Protein AF-0000000069738738 (afdb_homodimer)

Foldseek 3Di:
DDDPPPDDPDDDDPDDDDPDDDPDPPPVDDPVPPPPVVVVVVVVPPPPPPDCPPPDDPPDDDDDDPPPPDDDPPPDDCPPPPPVALDDDPVLVVLLVQLLVLLCVLLCVCAVDPDDFQDQDDPDDLPDPVNLLSLLRRVLVLLVSQLSSLLSSQVSRPPLVVDDPQQNLLLSLQQSQLLQLLVQLVQQDPVVLWTAGRHHRIDHLVSCVSNPFDPLLSVLSSVLSVLVVVLPDDSSLSSLLSLLSSLQLPTPRRDCSVSSVVSNVVSLVSNQSVCCNVPVPCNCSSVVSVVSSVSSNVSSVVVLVRVVVCVVVVNDRPPVNCSSNVPDD/DDDDPPDDPDPDDPDPDDPDDDPDPPPPDDPPPPPPVVVVVVVVPPPPPPPPPVPVDDDDDDDDDDDDDDDDPPPPDCPPPVPVQLDDDPVLVVLLVQLLVLLCVLLCVCAVDPDDFQDQDDPDDLPDPVNLLSLLRRVLVLLVSQLSSLLSSQVSRPPLVVDDPQQNLQLSLQQSQLLQLLVQLVQQDPVVLWTAGRHHRIDHLVSCVSNPFDPLLSVLSSVLSVLVVVLPDDSSLSSLLSLLSSLQLPTPRRDCSVSSVVSNVVSLVSNQSVCCNVPVPCNCSSVVSVVSSVSSNVSSVVVLVRVVVCVVVVNDRPPVNCSSNVPDD

Radius of gyration: 33.82 Å; Cα contacts (8 Å, |Δi|>4): 553; chains: 2; bounding box: 97×170×83 Å

pLDDT: mean 72.81, std 30.61, range [14.85, 98.62]

Organism: Rousettus aegyptiacus (NCBI:txid9407)

Secondary structure (DSSP, 8-state):
-----------------------GGG-------SHHHHHHHHTT------------------------------------------PPPHHHHHHHHHHHHHHHHHHHHHHHS----PPPPPS--TT-HHHHHHHHHHHHHHHHHHHHHHHHHHHHSTTGGGS-HHHHHHHHHHHHHHHHHHHHHHT-BTTTTBEEETTTEEE-HHHHHHTT--HHHHHHHHHHHHHHHHHT--HHHHHHHHHHHH--TTSTT-S-HHHHHHHHHHHHHHHHHHHHHH-TT-TTHHHHHHHHHHHHHHHHHHHHHHHHHHHHTTPPPPHHHHHHTT---/-----------------------GGG--------HHHHHHHHTT------------------------------------------PPPHHHHHHHHHHHHHHHHHHHHHHHS----PPPPPS--TT-HHHHHHHHHHHHHHHHHHHHHHHHHHHHSTTGGGS-HHHHHHHHHHHHHHHHHHHHHHT-BTTTTBEEETTTEEE-HHHHHHTT--HHHHHHHHHHHHHHHHHT--HHHHHHHHHHHH--TTSTT-S-HHHHHHHHHHHHHHHHHHHHHH-TT-TTHHHHHHHHHHHHHHHHHHHHHHHHHHHHTTPPPPHHHHHHTT---

Structure (mmCIF, N/CA/C/O backbone):
data_AF-0000000069738738-model_v1
#
loop_
_entity.id
_entity.type
_entity.pdbx_description
1 polymer 'Nuclear receptor subfamily 1 group H member 2'
#
loop_
_atom_site.group_PDB
_atom_site.id
_atom_site.type_symbol
_atom_site.label_atom_id
_atom_site.label_alt_id
_atom_site.label_comp_id
_atom_site.label_asym_id
_atom_site.label_entity_id
_atom_site.label_seq_id
_atom_site.pdbx_PDB_ins_code
_atom_site.Cartn_x
_atom_site.Cartn_y
_atom_site.Cartn_z
_atom_site.occupancy
_atom_site.B_iso_or_equiv
_atom_site.auth_seq_id
_atom_site.auth_comp_id
_atom_site.auth_asym_id
_atom_site.auth_atom_id
_atom_site.pdbx_PDB_model_num
ATOM 1 N N . MET A 1 1 ? 28.984 85 -7.648 1 23.02 1 MET A N 1
ATOM 2 C CA . MET A 1 1 ? 27.625 84.562 -7.914 1 23.02 1 MET A CA 1
ATOM 3 C C . MET A 1 1 ? 27.578 83.5 -9.039 1 23.02 1 MET A C 1
ATOM 5 O O . MET A 1 1 ? 26.5 83.125 -9.461 1 23.02 1 MET A O 1
ATOM 9 N N . SER A 1 2 ? 28.734 83.438 -9.781 1 23.23 2 SER A N 1
ATOM 10 C CA . SER A 1 2 ? 28.844 82.875 -11.109 1 23.23 2 SER A CA 1
ATOM 11 C C . SER A 1 2 ? 28.484 81.375 -11.086 1 23.23 2 SER A C 1
ATOM 13 O O . SER A 1 2 ? 28.641 80.688 -10.055 1 23.23 2 SER A O 1
ATOM 15 N N . GLN A 1 3 ? 27.797 80.938 -12.164 1 21.84 3 GLN A N 1
ATOM 16 C CA . GLN A 1 3 ? 26.875 80 -12.797 1 21.84 3 GLN A CA 1
ATOM 17 C C . GLN A 1 3 ? 27.578 78.688 -13.148 1 21.84 3 GLN A C 1
ATOM 19 O O . GLN A 1 3 ? 28.406 78.625 -14.07 1 21.84 3 GLN A O 1
ATOM 24 N N . ALA A 1 4 ? 28.125 77.875 -12.148 1 25.72 4 ALA A N 1
ATOM 25 C CA . ALA A 1 4 ? 29.016 76.75 -12.32 1 25.72 4 ALA A CA 1
ATOM 26 C C . ALA A 1 4 ? 28.344 75.688 -13.164 1 25.72 4 ALA A C 1
ATOM 28 O O . ALA A 1 4 ? 27.234 75.25 -12.859 1 25.72 4 ALA A O 1
ATOM 29 N N . PRO A 1 5 ? 28.625 75.688 -14.508 1 24.36 5 PRO A N 1
ATOM 30 C CA . PRO A 1 5 ? 27.906 75 -15.586 1 24.36 5 PRO A CA 1
ATOM 31 C C . PRO A 1 5 ? 27.922 73.438 -15.438 1 24.36 5 PRO A C 1
ATOM 33 O O . PRO A 1 5 ? 28.953 72.875 -15.055 1 24.36 5 PRO A O 1
ATOM 36 N N . MET A 1 6 ? 26.859 72.812 -14.883 1 23.17 6 MET A N 1
ATOM 37 C CA . MET A 1 6 ? 26.531 71.438 -14.445 1 23.17 6 MET A CA 1
ATOM 38 C C . MET A 1 6 ? 26.609 70.438 -15.617 1 23.17 6 MET A C 1
ATOM 40 O O . MET A 1 6 ? 25.719 70.438 -16.469 1 23.17 6 MET A O 1
ATOM 44 N N . GLY A 1 7 ? 27.812 70.438 -16.281 1 21.09 7 GLY A N 1
ATOM 45 C CA . GLY A 1 7 ? 27.922 69.75 -17.562 1 21.09 7 GLY A CA 1
ATOM 46 C C . GLY A 1 7 ? 27.391 68.312 -17.547 1 21.09 7 GLY A C 1
ATOM 47 O O . GLY A 1 7 ? 27.422 67.625 -16.5 1 21.09 7 GLY A O 1
ATOM 48 N N . LEU A 1 8 ? 26.406 67.938 -18.453 1 21.89 8 LEU A N 1
ATOM 49 C CA . LEU A 1 8 ? 25.469 66.875 -18.875 1 21.89 8 LEU A CA 1
ATOM 50 C C . LEU A 1 8 ? 26.188 65.625 -19.312 1 21.89 8 LEU A C 1
ATOM 52 O O . LEU A 1 8 ? 26.984 65.625 -20.266 1 21.89 8 LEU A O 1
ATOM 56 N N . ALA A 1 9 ? 26.781 64.812 -18.328 1 21.86 9 ALA A N 1
ATOM 57 C CA . ALA A 1 9 ? 27.609 63.656 -18.531 1 21.86 9 ALA A CA 1
ATOM 58 C C . ALA A 1 9 ? 26.953 62.688 -19.516 1 21.86 9 ALA A C 1
ATOM 60 O O . ALA A 1 9 ? 25.75 62.406 -19.422 1 21.86 9 ALA A O 1
ATOM 61 N N . GLN A 1 10 ? 27.469 62.531 -20.75 1 21.05 10 GLN A N 1
ATOM 62 C CA . GLN A 1 10 ? 27.141 61.844 -22 1 21.05 10 GLN A CA 1
ATOM 63 C C . GLN A 1 10 ? 26.938 60.344 -21.781 1 21.05 10 GLN A C 1
ATOM 65 O O . GLN A 1 10 ? 27.656 59.719 -21.016 1 21.05 10 GLN A O 1
ATOM 70 N N . PRO A 1 11 ? 25.703 59.75 -22.094 1 22.72 11 PRO A N 1
ATOM 71 C CA . PRO A 1 11 ? 25.141 58.406 -21.922 1 22.72 11 PRO A CA 1
ATOM 72 C C . PRO A 1 11 ? 25.906 57.344 -22.688 1 22.72 11 PRO A C 1
ATOM 74 O O . PRO A 1 11 ? 26.203 57.5 -23.875 1 22.72 11 PRO A O 1
ATOM 77 N N . ALA A 1 12 ? 26.969 56.781 -22.062 1 21.41 12 ALA A N 1
ATOM 78 C CA . ALA A 1 12 ? 27.906 55.844 -22.688 1 21.41 12 ALA A CA 1
ATOM 79 C C . ALA A 1 12 ? 27.156 54.719 -23.438 1 21.41 12 ALA A C 1
ATOM 81 O O . ALA A 1 12 ? 26.078 54.312 -23.031 1 21.41 12 ALA A O 1
ATOM 82 N N . ALA A 1 13 ? 27.484 54.469 -24.734 1 20.92 13 ALA A N 1
ATOM 83 C CA . ALA A 1 13 ? 27.141 53.719 -25.938 1 20.92 13 ALA A CA 1
ATOM 84 C C . ALA A 1 13 ? 27.25 52.219 -25.688 1 20.92 13 ALA A C 1
ATOM 86 O O . ALA A 1 13 ? 28.344 51.688 -25.469 1 20.92 13 ALA A O 1
ATOM 87 N N . TRP A 1 14 ? 26.281 51.469 -24.922 1 21.36 14 TRP A N 1
ATOM 88 C CA . TRP A 1 14 ? 26.266 50.062 -24.547 1 21.36 14 TRP A CA 1
ATOM 89 C C . TRP A 1 14 ? 26.281 49.156 -25.766 1 21.36 14 TRP A C 1
ATOM 91 O O . TRP A 1 14 ? 25.359 49.219 -26.594 1 21.36 14 TRP A O 1
ATOM 101 N N . SER A 1 15 ? 27.469 48.969 -26.422 1 20.09 15 SER A N 1
ATOM 102 C CA . SER A 1 15 ? 27.641 48.219 -27.656 1 20.09 15 SER A CA 1
ATOM 103 C C . SER A 1 15 ? 27.125 46.812 -27.531 1 20.09 15 SER A C 1
ATOM 105 O O . SER A 1 15 ? 27.234 46.188 -26.469 1 20.09 15 SER A O 1
ATOM 107 N N . PRO A 1 16 ? 26.344 46.188 -28.562 1 22.56 16 PRO A N 1
ATOM 108 C CA . PRO A 1 16 ? 25.438 45.062 -28.828 1 22.56 16 PRO A CA 1
ATOM 109 C C . PRO A 1 16 ? 26.156 43.719 -28.875 1 22.56 16 PRO A C 1
ATOM 111 O O . PRO A 1 16 ? 25.516 42.688 -29.109 1 22.56 16 PRO A O 1
ATOM 114 N N . GLN A 1 17 ? 27.531 43.656 -28.734 1 19.23 17 GLN A N 1
ATOM 115 C CA . GLN A 1 17 ? 28.125 42.625 -29.594 1 19.23 17 GLN A CA 1
ATOM 116 C C . GLN A 1 17 ? 27.641 41.25 -29.203 1 19.23 17 GLN A C 1
ATOM 118 O O . GLN A 1 17 ? 27.344 40.406 -30.078 1 19.23 17 GLN A O 1
ATOM 123 N N . THR A 1 18 ? 28.047 40.656 -28.078 1 20.86 18 THR A N 1
ATOM 124 C CA . THR A 1 18 ? 28.688 39.344 -28.047 1 20.86 18 THR A CA 1
ATOM 125 C C . THR A 1 18 ? 27.641 38.219 -28.078 1 20.86 18 THR A C 1
ATOM 127 O O . THR A 1 18 ? 26.984 37.969 -27.062 1 20.86 18 THR A O 1
ATOM 130 N N . GLN A 1 19 ? 26.766 38.031 -29.047 1 19.89 19 GLN A N 1
ATOM 131 C CA . GLN A 1 19 ? 25.625 37.156 -29.219 1 19.89 19 GLN A CA 1
ATOM 132 C C . GLN A 1 19 ? 26.078 35.688 -29.156 1 19.89 19 GLN A C 1
ATOM 134 O O . GLN A 1 19 ? 25.25 34.781 -29.188 1 19.89 19 GLN A O 1
ATOM 139 N N . GLN A 1 20 ? 27.328 35.312 -29.5 1 19.94 20 GLN A N 1
ATOM 140 C CA . GLN A 1 20 ? 27.453 34.094 -30.297 1 19.94 20 GLN A CA 1
ATOM 141 C C . GLN A 1 20 ? 27.156 32.844 -29.453 1 19.94 20 GLN A C 1
ATOM 143 O O . GLN A 1 20 ? 26.812 31.797 -30 1 19.94 20 GLN A O 1
ATOM 148 N N . ARG A 1 21 ? 27.578 32.75 -28.219 1 18.94 21 ARG A N 1
ATOM 149 C CA . ARG A 1 21 ? 28.203 31.453 -27.891 1 18.94 21 ARG A CA 1
ATOM 150 C C . ARG A 1 21 ? 27.172 30.344 -27.797 1 18.94 21 ARG A C 1
ATOM 152 O O . ARG A 1 21 ? 27.406 29.219 -28.234 1 18.94 21 ARG A O 1
ATOM 159 N N . SER A 1 22 ? 26.188 30.391 -26.797 1 21.52 22 SER A N 1
ATOM 160 C CA . SER A 1 22 ? 26.016 29.188 -25.984 1 21.52 22 SER A CA 1
ATOM 161 C C . SER A 1 22 ? 25.109 28.172 -26.672 1 21.52 22 SER A C 1
ATOM 163 O O . SER A 1 22 ? 23.891 28.281 -26.594 1 21.52 22 SER A O 1
ATOM 165 N N . GLN A 1 23 ? 25.234 27.797 -27.922 1 20.28 23 GLN A N 1
ATOM 166 C CA . GLN A 1 23 ? 24.375 26.922 -28.703 1 20.28 23 GLN A CA 1
ATOM 167 C C . GLN A 1 23 ? 24.203 25.562 -28.016 1 20.28 23 GLN A C 1
ATOM 169 O O . GLN A 1 23 ? 23.234 24.859 -28.266 1 20.28 23 GLN A O 1
ATOM 174 N N . SER A 1 24 ? 25.266 24.906 -27.547 1 21.42 24 SER A N 1
ATOM 175 C CA . SER A 1 24 ? 25.406 23.453 -27.719 1 21.42 24 SER A CA 1
ATOM 176 C C . SER A 1 24 ? 24.484 22.703 -26.766 1 21.42 24 SER A C 1
ATOM 178 O O . SER A 1 24 ? 24.547 21.469 -26.688 1 21.42 24 SER A O 1
ATOM 180 N N . ALA A 1 25 ? 23.953 23.25 -25.75 1 22.56 25 ALA A N 1
ATOM 181 C CA . ALA A 1 25 ? 23.453 22.406 -24.672 1 22.56 25 ALA A CA 1
ATOM 182 C C . ALA A 1 25 ? 22.219 21.609 -25.109 1 22.56 25 ALA A C 1
ATOM 184 O O . ALA A 1 25 ? 21.547 21 -24.297 1 22.56 25 ALA A O 1
ATOM 185 N N . SER A 1 26 ? 21.797 21.734 -26.406 1 20.73 26 SER A N 1
ATOM 186 C CA . SER A 1 26 ? 20.453 21.312 -26.781 1 20.73 26 SER A CA 1
ATOM 187 C C . SER A 1 26 ? 20.266 19.812 -26.562 1 20.73 26 SER A C 1
ATOM 189 O O . SER A 1 26 ? 19.172 19.359 -26.219 1 20.73 26 SER A O 1
ATOM 191 N N . GLU A 1 27 ? 21.141 18.906 -27.141 1 21.95 27 GLU A N 1
ATOM 192 C CA . GLU A 1 27 ? 20.719 17.641 -27.75 1 21.95 27 GLU A CA 1
ATOM 193 C C . GLU A 1 27 ? 20.453 16.578 -26.688 1 21.95 27 GLU A C 1
ATOM 195 O O . GLU A 1 27 ? 20.25 15.406 -27.016 1 21.95 27 GLU A O 1
ATOM 200 N N . ARG A 1 28 ? 21.047 16.656 -25.578 1 22.12 28 ARG A N 1
ATOM 201 C CA . ARG A 1 28 ? 21.016 15.375 -24.859 1 22.12 28 ARG A CA 1
ATOM 202 C C . ARG A 1 28 ? 19.578 14.953 -24.562 1 22.12 28 ARG A C 1
ATOM 204 O O . ARG A 1 28 ? 19.062 15.195 -23.484 1 22.12 28 ARG A O 1
ATOM 211 N N . ARG A 1 29 ? 18.578 15.438 -25.406 1 21.44 29 ARG A N 1
ATOM 212 C CA . ARG A 1 29 ? 17.172 15.062 -25.219 1 21.44 29 ARG A CA 1
ATOM 213 C C . ARG A 1 29 ? 17.047 13.57 -24.938 1 21.44 29 ARG A C 1
ATOM 215 O O . ARG A 1 29 ? 17.969 12.797 -25.203 1 21.44 29 ARG A O 1
ATOM 222 N N . ALA A 1 30 ? 15.703 13.164 -24.875 1 23.05 30 ALA A N 1
ATOM 223 C CA . ALA A 1 30 ? 14.836 12.125 -24.328 1 23.05 30 ALA A CA 1
ATOM 224 C C . ALA A 1 30 ? 14.977 10.82 -25.094 1 23.05 30 ALA A C 1
ATOM 226 O O . ALA A 1 30 ? 14.344 10.641 -26.141 1 23.05 30 ALA A O 1
ATOM 227 N N . ARG A 1 31 ? 16.125 10.398 -25.5 1 22.66 31 ARG A N 1
ATOM 228 C CA . ARG A 1 31 ? 16.109 9.102 -26.172 1 22.66 31 ARG A CA 1
ATOM 229 C C . ARG A 1 31 ? 15.266 8.102 -25.375 1 22.66 31 ARG A C 1
ATOM 231 O O . ARG A 1 31 ? 15.719 7.562 -24.375 1 22.66 31 ARG A O 1
ATOM 238 N N . HIS A 1 32 ? 13.906 8.359 -25.281 1 25.92 32 HIS A N 1
ATOM 239 C CA . HIS A 1 32 ? 13 7.344 -24.766 1 25.92 32 HIS A CA 1
ATOM 240 C C . HIS A 1 32 ? 13.156 6.031 -25.516 1 25.92 32 HIS A C 1
ATOM 242 O O . HIS A 1 32 ? 13.047 6 -26.75 1 25.92 32 HIS A O 1
ATOM 248 N N . PRO A 1 33 ? 13.93 5.188 -25.156 1 27.61 33 PRO A N 1
ATOM 249 C CA . PRO A 1 33 ? 14.094 3.936 -25.891 1 27.61 33 PRO A CA 1
ATOM 250 C C . PRO A 1 33 ? 12.766 3.377 -26.406 1 27.61 33 PRO A C 1
ATOM 252 O O . PRO A 1 33 ? 11.758 3.416 -25.703 1 27.61 33 PRO A O 1
ATOM 255 N N . ARG A 1 34 ? 12.406 3.383 -27.75 1 29.89 34 ARG A N 1
ATOM 256 C CA . ARG A 1 34 ? 11.453 2.752 -28.656 1 29.89 34 ARG A CA 1
ATOM 257 C C . ARG A 1 34 ? 11.211 1.299 -28.266 1 29.89 34 ARG A C 1
ATOM 259 O O . ARG A 1 34 ? 10.461 0.589 -28.938 1 29.89 34 ARG A O 1
ATOM 266 N N . CYS A 1 35 ? 12.047 0.715 -27.453 1 28.19 35 CYS A N 1
ATOM 267 C CA . CYS A 1 35 ? 12.18 -0.733 -27.562 1 28.19 35 CYS A CA 1
ATOM 268 C C . CYS A 1 35 ? 10.906 -1.433 -27.078 1 28.19 35 CYS A C 1
ATOM 270 O O . CYS A 1 35 ? 10.703 -2.615 -27.359 1 28.19 35 CYS A O 1
ATOM 272 N N . TRP A 1 36 ? 10.258 -0.869 -26.125 1 31.16 36 TRP A N 1
ATOM 273 C CA . TRP A 1 36 ? 9.383 -1.847 -25.484 1 31.16 36 TRP A CA 1
ATOM 274 C C . TRP A 1 36 ? 8.219 -2.217 -26.406 1 31.16 36 TRP A C 1
ATOM 276 O O . TRP A 1 36 ? 7.73 -3.348 -26.375 1 31.16 36 TRP A O 1
ATOM 286 N N . ALA A 1 37 ? 7.73 -1.275 -27.25 1 33.66 37 ALA A N 1
ATOM 287 C CA . ALA A 1 37 ? 6.598 -1.576 -28.125 1 33.66 37 ALA A CA 1
ATOM 288 C C . ALA A 1 37 ? 6.973 -2.629 -29.172 1 33.66 37 ALA A C 1
ATOM 290 O O . ALA A 1 37 ? 6.152 -3.477 -29.531 1 33.66 37 ALA A O 1
ATOM 291 N N . THR A 1 38 ? 8.148 -2.545 -29.703 1 33 38 THR A N 1
ATOM 292 C CA . THR A 1 38 ? 8.516 -3.479 -30.766 1 33 38 THR A CA 1
ATOM 293 C C . THR A 1 38 ? 8.648 -4.895 -30.203 1 33 38 THR A C 1
ATOM 295 O O . THR A 1 38 ? 8.227 -5.859 -30.844 1 33 38 THR A O 1
ATOM 298 N N . SER A 1 39 ? 9.258 -4.984 -29.094 1 31.88 39 SER A N 1
ATOM 299 C CA . SER A 1 39 ? 9.469 -6.359 -28.641 1 31.88 39 SER A CA 1
ATOM 300 C C . SER A 1 39 ? 8.156 -7.008 -28.203 1 31.88 39 SER A C 1
ATOM 302 O O . SER A 1 39 ? 7.953 -8.203 -28.422 1 31.88 39 SER A O 1
ATOM 304 N N . CYS A 1 40 ? 7.332 -6.301 -27.484 1 33.22 40 CYS A N 1
ATOM 305 C CA . CYS A 1 40 ? 6.023 -6.879 -27.203 1 33.22 40 CYS A CA 1
ATOM 306 C C . CYS A 1 40 ? 5.211 -7.039 -28.484 1 33.22 40 CYS A C 1
ATOM 308 O O . CYS A 1 40 ? 4.23 -7.789 -28.516 1 33.22 40 CYS A O 1
ATOM 310 N N . ALA A 1 41 ? 5.434 -6.254 -29.547 1 30.69 41 ALA A N 1
ATOM 311 C CA . ALA A 1 41 ? 4.82 -6.453 -30.859 1 30.69 41 ALA A CA 1
ATOM 312 C C . ALA A 1 41 ? 5.336 -7.73 -31.531 1 30.69 41 ALA A C 1
ATOM 314 O O . ALA A 1 41 ? 4.621 -8.375 -32.281 1 30.69 41 ALA A O 1
ATOM 315 N N . ALA A 1 42 ? 6.637 -8 -31.5 1 32.41 42 ALA A N 1
ATOM 316 C CA . ALA A 1 42 ? 7.152 -9.172 -32.188 1 32.41 42 ALA A CA 1
ATOM 317 C C . ALA A 1 42 ? 6.512 -10.453 -31.672 1 32.41 42 ALA A C 1
ATOM 319 O O . ALA A 1 42 ? 6.301 -11.406 -32.438 1 32.41 42 ALA A O 1
ATOM 320 N N . TYR A 1 43 ? 6.48 -10.508 -30.375 1 28.78 43 TYR A N 1
ATOM 321 C CA . TYR A 1 43 ? 5.957 -11.773 -29.859 1 28.78 43 TYR A CA 1
ATOM 322 C C . TYR A 1 43 ? 4.477 -11.922 -30.188 1 28.78 43 TYR A C 1
ATOM 324 O O . TYR A 1 43 ? 3.891 -12.984 -29.969 1 28.78 43 TYR A O 1
ATOM 332 N N . VAL A 1 44 ? 3.836 -10.891 -30.438 1 30.62 44 VAL A N 1
ATOM 333 C CA . VAL A 1 44 ? 2.426 -11.047 -30.766 1 30.62 44 VAL A CA 1
ATOM 334 C C . VAL A 1 44 ? 2.291 -11.703 -32.156 1 30.62 44 VAL A C 1
ATOM 336 O O . VAL A 1 44 ? 1.188 -12.055 -32.562 1 30.62 44 VAL A O 1
ATOM 339 N N . GLY A 1 45 ? 3.258 -11.484 -33.031 1 25.86 45 GLY A N 1
ATOM 340 C CA . GLY A 1 45 ? 2.912 -11.758 -34.438 1 25.86 45 GLY A CA 1
ATOM 341 C C . GLY A 1 45 ? 2.811 -13.242 -34.719 1 25.86 45 GLY A C 1
ATOM 342 O O . GLY A 1 45 ? 2.594 -13.625 -35.875 1 25.86 45 GLY A O 1
ATOM 343 N N . THR A 1 46 ? 3.6 -14.055 -34 1 24.53 46 THR A N 1
ATOM 344 C CA . THR A 1 46 ? 3.688 -15.312 -34.719 1 24.53 46 THR A CA 1
ATOM 345 C C . THR A 1 46 ? 2.398 -16.125 -34.594 1 24.53 46 THR A C 1
ATOM 347 O O . THR A 1 46 ? 2.109 -16.641 -33.5 1 24.53 46 THR A O 1
ATOM 350 N N . ARG A 1 47 ? 1.34 -15.641 -35.062 1 25.38 47 ARG A N 1
ATOM 351 C CA . ARG A 1 47 ? 0.137 -16.469 -35.156 1 25.38 47 ARG A CA 1
ATOM 352 C C . ARG A 1 47 ? 0.446 -17.812 -35.781 1 25.38 47 ARG A C 1
ATOM 354 O O . ARG A 1 47 ? 0.926 -17.891 -36.938 1 25.38 47 ARG A O 1
ATOM 361 N N . PRO A 1 48 ? 0.752 -18.828 -35.062 1 25.33 48 PRO A N 1
ATOM 362 C CA . PRO A 1 48 ? 0.835 -20.047 -35.875 1 25.33 48 PRO A CA 1
ATOM 363 C C . PRO A 1 48 ? -0.433 -20.297 -36.719 1 25.33 48 PRO A C 1
ATOM 365 O O . PRO A 1 48 ? -1.507 -19.797 -36.344 1 25.33 48 PRO A O 1
ATOM 368 N N . PRO A 1 49 ? -0.407 -20.641 -37.906 1 21.34 49 PRO A N 1
ATOM 369 C CA . PRO A 1 49 ? -1.521 -20.938 -38.812 1 21.34 49 PRO A CA 1
ATOM 370 C C . PRO A 1 49 ? -2.459 -22 -38.25 1 21.34 49 PRO A C 1
ATOM 372 O O . PRO A 1 49 ? -2.006 -22.969 -37.625 1 21.34 49 PRO A O 1
ATOM 375 N N . ALA A 1 50 ? -3.562 -21.578 -37.625 1 21.36 50 ALA A N 1
ATOM 376 C CA . ALA A 1 50 ? -4.68 -22.422 -37.219 1 21.36 50 ALA A CA 1
ATOM 377 C C . ALA A 1 50 ? -4.98 -23.484 -38.281 1 21.36 50 ALA A C 1
ATOM 379 O O . ALA A 1 50 ? -5.148 -23.156 -39.469 1 21.36 50 ALA A O 1
ATOM 380 N N . SER A 1 51 ? -4.316 -24.625 -38.156 1 19.72 51 SER A N 1
ATOM 381 C CA . SER A 1 51 ? -4.727 -25.734 -39 1 19.72 51 SER A CA 1
ATOM 382 C C . SER A 1 51 ? -6.234 -25.953 -38.938 1 19.72 51 SER A C 1
ATOM 384 O O . SER A 1 51 ? -6.844 -25.844 -37.875 1 19.72 51 SER A O 1
ATOM 386 N N . THR A 1 52 ? -6.977 -25.734 -40 1 18.61 52 THR A N 1
ATOM 387 C CA . THR A 1 52 ? -8.367 -25.828 -40.406 1 18.61 52 THR A CA 1
ATOM 388 C C . THR A 1 52 ? -8.922 -27.219 -40.156 1 18.61 52 THR A C 1
ATOM 390 O O . THR A 1 52 ? -9.883 -27.641 -40.812 1 18.61 52 THR A O 1
ATOM 393 N N . THR A 1 53 ? -8.516 -28 -39.062 1 18.33 53 THR A N 1
ATOM 394 C CA . THR A 1 53 ? -9.125 -29.312 -39.281 1 18.33 53 THR A CA 1
ATOM 395 C C . THR A 1 53 ? -10.648 -29.203 -39.281 1 18.33 53 THR A C 1
ATOM 397 O O . THR A 1 53 ? -11.242 -28.594 -38.406 1 18.33 53 THR A O 1
ATOM 400 N N . THR A 1 54 ? -11.32 -29.438 -40.375 1 17.97 54 THR A N 1
ATOM 401 C CA . THR A 1 54 ? -12.672 -29.469 -40.906 1 17.97 54 THR A CA 1
ATOM 402 C C . THR A 1 54 ? -13.539 -30.484 -40.156 1 17.97 54 THR A C 1
ATOM 404 O O . THR A 1 54 ? -14.68 -30.75 -40.562 1 17.97 54 THR A O 1
ATOM 407 N N . CYS A 1 55 ? -13.305 -30.781 -38.781 1 18.67 55 CYS A N 1
ATOM 408 C CA . CYS A 1 55 ? -14.078 -31.984 -38.531 1 18.67 55 CYS A CA 1
ATOM 409 C C . CYS A 1 55 ? -15.562 -31.766 -38.781 1 18.67 55 CYS A C 1
ATOM 411 O O . CYS A 1 55 ? -16.094 -30.688 -38.5 1 18.67 55 CYS A O 1
ATOM 413 N N . SER A 1 56 ? -16.203 -32.688 -39.438 1 17.44 56 SER A N 1
ATOM 414 C CA . SER A 1 56 ? -17.438 -33.031 -40.156 1 17.44 56 SER A CA 1
ATOM 415 C C . SER A 1 56 ? -18.625 -33.031 -39.188 1 17.44 56 SER A C 1
ATOM 417 O O . SER A 1 56 ? -18.5 -33.406 -38.031 1 17.44 56 SER A O 1
ATOM 419 N N . ALA A 1 57 ? -19.781 -32.469 -39.625 1 18.48 57 ALA A N 1
ATOM 420 C CA . ALA A 1 57 ? -21.078 -31.844 -39.344 1 18.48 57 ALA A CA 1
ATOM 421 C C . ALA A 1 57 ? -22.109 -32.906 -38.969 1 18.48 57 ALA A C 1
ATOM 423 O O . ALA A 1 57 ? -23.281 -32.562 -38.719 1 18.48 57 ALA A O 1
ATOM 424 N N . VAL A 1 58 ? -21.766 -34.25 -38.594 1 19.11 58 VAL A N 1
ATOM 425 C CA . VAL A 1 58 ? -22.969 -35 -38.938 1 19.11 58 VAL A CA 1
ATOM 426 C C . VAL A 1 58 ? -24.078 -34.656 -37.938 1 19.11 58 VAL A C 1
ATOM 428 O O . VAL A 1 58 ? -23.844 -34.656 -36.719 1 19.11 58 VAL A O 1
ATOM 431 N N . GLY A 1 59 ? -25.094 -33.875 -38.312 1 17.41 59 GLY A N 1
ATOM 432 C CA . GLY A 1 59 ? -26.328 -33.281 -37.812 1 17.41 59 GLY A CA 1
ATOM 433 C C . GLY A 1 59 ? -27.344 -34.281 -37.344 1 17.41 59 GLY A C 1
ATOM 434 O O . GLY A 1 59 ? -28.531 -33.969 -37.219 1 17.41 59 GLY A O 1
ATOM 435 N N . SER A 1 60 ? -26.859 -35.375 -36.562 1 15.95 60 SER A N 1
ATOM 436 C CA . SER A 1 60 ? -27.938 -36.344 -36.594 1 15.95 60 SER A CA 1
ATOM 437 C C . SER A 1 60 ? -29.219 -35.781 -36 1 15.95 60 SER A C 1
ATOM 439 O O . SER A 1 60 ? -29.562 -34.594 -36.25 1 15.95 60 SER A O 1
ATOM 441 N N . SER A 1 61 ? -29.531 -36.156 -34.719 1 17.33 61 SER A N 1
ATOM 442 C CA . SER A 1 61 ? -30.703 -36.969 -34.375 1 17.33 61 SER A CA 1
ATOM 443 C C . SER A 1 61 ? -31.891 -36.094 -34.031 1 17.33 61 SER A C 1
ATOM 445 O O . SER A 1 61 ? -31.734 -34.938 -33.625 1 17.33 61 SER A O 1
ATOM 447 N N . SER A 1 62 ? -33.156 -36.531 -34.344 1 17.91 62 SER A N 1
ATOM 448 C CA . SER A 1 62 ? -34.5 -36.125 -34.656 1 17.91 62 SER A CA 1
ATOM 449 C C . SER A 1 62 ? -35.312 -35.812 -33.406 1 17.91 62 SER A C 1
ATOM 451 O O . SER A 1 62 ? -36.344 -35.156 -33.469 1 17.91 62 SER A O 1
ATOM 453 N N . ALA A 1 63 ? -34.812 -36.219 -32.156 1 18.34 63 ALA A N 1
ATOM 454 C CA . ALA A 1 63 ? -35.969 -36.781 -31.438 1 18.34 63 ALA A CA 1
ATOM 455 C C . ALA A 1 63 ? -36.938 -35.688 -31 1 18.34 63 ALA A C 1
ATOM 457 O O . ALA A 1 63 ? -36.531 -34.594 -30.609 1 18.34 63 ALA A O 1
ATOM 458 N N . SER A 1 64 ? -38.219 -35.844 -31.281 1 17.58 64 SER A N 1
ATOM 459 C CA . SER A 1 64 ? -39.469 -35.125 -31.453 1 17.58 64 SER A CA 1
ATOM 460 C C . SER A 1 64 ? -40.094 -34.75 -30.094 1 17.58 64 SER A C 1
ATOM 462 O O . SER A 1 64 ? -41.031 -33.969 -30.031 1 17.58 64 SER A O 1
ATOM 464 N N . GLY A 1 65 ? -39.531 -35.125 -28.922 1 18.16 65 GLY A N 1
ATOM 465 C CA . GLY A 1 65 ? -40.688 -35.469 -28.062 1 18.16 65 GLY A CA 1
ATOM 466 C C . GLY A 1 65 ? -41.406 -34.219 -27.578 1 18.16 65 GLY A C 1
ATOM 467 O O . GLY A 1 65 ? -40.812 -33.188 -27.344 1 18.16 65 GLY A O 1
ATOM 468 N N . PRO A 1 66 ? -42.656 -34.031 -27.969 1 18.52 66 PRO A N 1
ATOM 469 C CA . PRO A 1 66 ? -43.438 -32.781 -27.828 1 18.52 66 PRO A CA 1
ATOM 470 C C . PRO A 1 66 ? -43.875 -32.531 -26.391 1 18.52 66 PRO A C 1
ATOM 472 O O . PRO A 1 66 ? -44.812 -33.125 -25.891 1 18.52 66 PRO A O 1
ATOM 475 N N . ARG A 1 67 ? -43.094 -32.688 -25.328 1 16.17 67 ARG A N 1
ATOM 476 C CA . ARG A 1 67 ? -43.812 -32.75 -24.047 1 16.17 67 ARG A CA 1
ATOM 477 C C . ARG A 1 67 ? -44.531 -31.453 -23.734 1 16.17 67 ARG A C 1
ATOM 479 O O . ARG A 1 67 ? -43.906 -30.375 -23.75 1 16.17 67 ARG A O 1
ATOM 486 N N . ALA A 1 68 ? -45.906 -31.469 -23.922 1 18.02 68 ALA A N 1
ATOM 487 C CA . ALA A 1 68 ? -46.906 -30.406 -23.766 1 18.02 68 ALA A CA 1
ATOM 488 C C . ALA A 1 68 ? -47 -29.922 -22.328 1 18.02 68 ALA A C 1
ATOM 490 O O . ALA A 1 68 ? -47.281 -30.719 -21.422 1 18.02 68 ALA A O 1
ATOM 491 N N . SER A 1 69 ? -46 -29.094 -21.844 1 17.66 69 SER A N 1
ATOM 492 C CA . SER A 1 69 ? -46.062 -28.609 -20.469 1 17.66 69 SER A CA 1
ATOM 493 C C . SER A 1 69 ? -47.406 -27.922 -20.188 1 17.66 69 SER A C 1
ATOM 495 O O . SER A 1 69 ? -47.875 -27.109 -21 1 17.66 69 SER A O 1
ATOM 497 N N . PRO A 1 70 ? -48.25 -28.469 -19.359 1 19.45 70 PRO A N 1
ATOM 498 C CA . PRO A 1 70 ? -49.562 -27.922 -18.984 1 19.45 70 PRO A CA 1
ATOM 499 C C . PRO A 1 70 ? -49.469 -26.547 -18.312 1 19.45 70 PRO A C 1
ATOM 501 O O . PRO A 1 70 ? -48.406 -26.219 -17.766 1 19.45 70 PRO A O 1
ATOM 504 N N . GLY A 1 71 ? -50.25 -25.516 -18.719 1 17.61 71 GLY A N 1
ATOM 505 C CA . GLY A 1 71 ? -50.406 -24.078 -18.562 1 17.61 71 GLY A CA 1
ATOM 506 C C . GLY A 1 71 ? -50.875 -23.656 -17.188 1 17.61 71 GLY A C 1
ATOM 507 O O . GLY A 1 71 ? -51.156 -22.484 -16.953 1 17.61 71 GLY A O 1
ATOM 508 N N . GLY A 1 72 ? -50.969 -24.484 -16.109 1 19.86 72 GLY A N 1
ATOM 509 C CA . GLY A 1 72 ? -51.969 -23.938 -15.203 1 19.86 72 GLY A CA 1
ATOM 510 C C . GLY A 1 72 ? -51.562 -22.609 -14.609 1 19.86 72 GLY A C 1
ATOM 511 O O . GLY A 1 72 ? -50.375 -22.297 -14.523 1 19.86 72 GLY A O 1
ATOM 512 N N . SER A 1 73 ? -52.469 -21.547 -14.703 1 18.91 73 SER A N 1
ATOM 513 C CA . SER A 1 73 ? -52.5 -20.094 -14.5 1 18.91 73 SER A CA 1
ATOM 514 C C . SER A 1 73 ? -52.406 -19.734 -13.023 1 18.91 73 SER A C 1
ATOM 516 O O . SER A 1 73 ? -52.594 -18.578 -12.648 1 18.91 73 SER A O 1
ATOM 518 N N . ASP A 1 74 ? -51.812 -20.531 -12.133 1 19.94 74 ASP A N 1
ATOM 519 C CA . ASP A 1 74 ? -52.25 -20.078 -10.82 1 19.94 74 ASP A CA 1
ATOM 520 C C . ASP A 1 74 ? -51.75 -18.656 -10.531 1 19.94 74 ASP A C 1
ATOM 522 O O . ASP A 1 74 ? -50.625 -18.297 -10.898 1 19.94 74 ASP A O 1
ATOM 526 N N . GLY A 1 75 ? -52.688 -17.656 -10.375 1 20.05 75 GLY A N 1
ATOM 527 C CA . GLY A 1 75 ? -52.656 -16.234 -10.133 1 20.05 75 GLY A CA 1
ATOM 528 C C . GLY A 1 75 ? -52 -15.859 -8.82 1 20.05 75 GLY A C 1
ATOM 529 O O . GLY A 1 75 ? -52.156 -14.727 -8.336 1 20.05 75 GLY A O 1
ATOM 530 N N . GLY A 1 76 ? -51.094 -16.625 -8.266 1 21.34 76 GLY A N 1
ATOM 531 C CA . GLY A 1 76 ? -50.844 -16.234 -6.891 1 21.34 76 GLY A CA 1
ATOM 532 C C . GLY A 1 76 ? -50.375 -14.797 -6.75 1 21.34 76 GLY A C 1
ATOM 533 O O . GLY A 1 76 ? -49.938 -14.188 -7.723 1 21.34 76 GLY A O 1
ATOM 534 N N . GLY A 1 77 ? -50.906 -14.023 -5.691 1 21.69 77 GLY A N 1
ATOM 535 C CA . GLY A 1 77 ? -50.938 -12.703 -5.094 1 21.69 77 GLY A CA 1
ATOM 536 C C . GLY A 1 77 ? -49.531 -12.203 -4.73 1 21.69 77 GLY A C 1
ATOM 537 O O . GLY A 1 77 ? -48.719 -12.953 -4.172 1 21.69 77 GLY A O 1
ATOM 538 N N . GLN A 1 78 ? -48.969 -11.188 -5.504 1 22.02 78 GLN A N 1
ATOM 539 C CA . GLN A 1 78 ? -47.656 -10.57 -5.504 1 22.02 78 GLN A CA 1
ATOM 540 C C . GLN A 1 78 ? -47.438 -9.758 -4.227 1 22.02 78 GLN A C 1
ATOM 542 O O . GLN A 1 78 ? -48.031 -8.703 -4.035 1 22.02 78 GLN A O 1
ATOM 547 N N . GLY A 1 79 ? -47.719 -10.234 -3.049 1 25.69 79 GLY A N 1
ATOM 548 C CA . GLY A 1 79 ? -47.375 -9.312 -1.984 1 25.69 79 GLY A CA 1
ATOM 549 C C . GLY A 1 79 ? -45.969 -8.742 -2.119 1 25.69 79 GLY A C 1
ATOM 550 O O . GLY A 1 79 ? -45 -9.492 -2.279 1 25.69 79 GLY A O 1
ATOM 551 N N . SER A 1 80 ? -45.781 -7.512 -2.691 1 29.22 80 SER A N 1
ATOM 552 C CA . SER A 1 80 ? -44.594 -6.746 -3.08 1 29.22 80 SER A CA 1
ATOM 553 C C . SER A 1 80 ? -43.719 -6.422 -1.869 1 29.22 80 SER A C 1
ATOM 555 O O . SER A 1 80 ? -43.812 -5.324 -1.317 1 29.22 80 SER A O 1
ATOM 557 N N . GLY A 1 81 ? -43.812 -6.918 -0.732 1 31.73 81 GLY A N 1
ATOM 558 C CA . GLY A 1 81 ? -42.875 -6.375 0.226 1 31.73 81 GLY A CA 1
ATOM 559 C C . GLY A 1 81 ? -41.469 -6.234 -0.338 1 31.73 81 GLY A C 1
ATOM 560 O O . GLY A 1 81 ? -40.844 -7.227 -0.692 1 31.73 81 GLY A O 1
ATOM 561 N N . ASP A 1 82 ? -41.188 -5.184 -1.139 1 33.09 82 ASP A N 1
ATOM 562 C CA . ASP A 1 82 ? -40 -5.02 -1.988 1 33.09 82 ASP A CA 1
ATOM 563 C C . ASP A 1 82 ? -38.719 -5.215 -1.191 1 33.09 82 ASP A C 1
ATOM 565 O O . ASP A 1 82 ? -38.25 -4.285 -0.546 1 33.09 82 ASP A O 1
ATOM 569 N N . GLY A 1 83 ? -38.531 -5.832 -0.18 1 37.44 83 GLY A N 1
ATOM 570 C CA . GLY A 1 83 ? -37.156 -6.238 0.138 1 37.44 83 GLY A CA 1
ATOM 571 C C . GLY A 1 83 ? -36.312 -6.438 -1.091 1 37.44 83 GLY A C 1
ATOM 572 O O . GLY A 1 83 ? -36.219 -7.543 -1.627 1 37.44 83 GLY A O 1
ATOM 573 N N . GLU A 1 84 ? -36.344 -5.664 -2.115 1 42.38 84 GLU A N 1
ATOM 574 C CA . GLU A 1 84 ? -35.656 -5.816 -3.395 1 42.38 84 GLU A CA 1
ATOM 575 C C . GLU A 1 84 ? -34.25 -6.383 -3.201 1 42.38 84 GLU A C 1
ATOM 577 O O . GLU A 1 84 ? -33.406 -5.758 -2.551 1 42.38 84 GLU A O 1
ATOM 582 N N . GLY A 1 85 ? -33.906 -7.535 -2.836 1 57.22 85 GLY A N 1
ATOM 583 C CA . GLY A 1 85 ? -32.688 -8.312 -2.74 1 57.22 85 GLY A CA 1
ATOM 584 C C . GLY A 1 85 ? -31.578 -7.785 -3.635 1 57.22 85 GLY A C 1
ATOM 585 O O . GLY A 1 85 ? -31.828 -7.359 -4.762 1 57.22 85 GLY A O 1
ATOM 586 N N . ILE A 1 86 ? -30.516 -7.148 -3.135 1 74.94 86 ILE A N 1
ATOM 587 C CA . ILE A 1 86 ? -29.328 -6.68 -3.852 1 74.94 86 ILE A CA 1
ATOM 588 C C . ILE A 1 86 ? -28.922 -7.707 -4.906 1 74.94 86 ILE A C 1
ATOM 590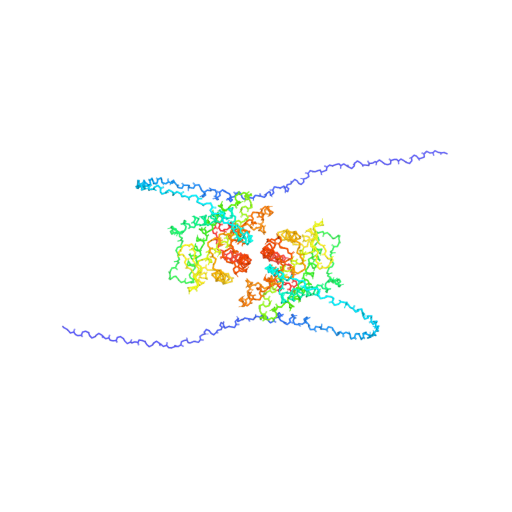 O O . ILE A 1 86 ? -28.672 -8.867 -4.582 1 74.94 86 ILE A O 1
ATOM 594 N N . ARG A 1 87 ? -29.391 -7.555 -6.152 1 87.25 87 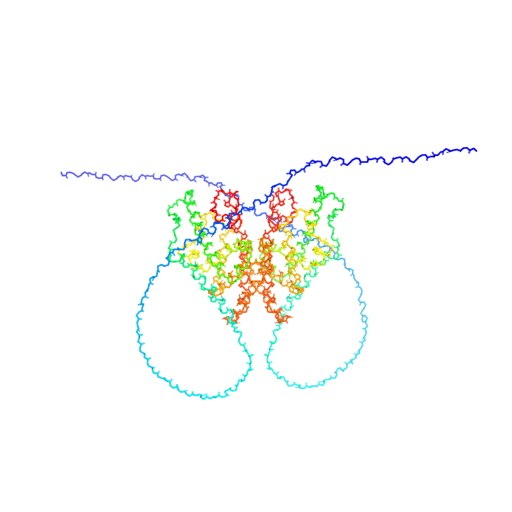ARG A N 1
ATOM 595 C CA . ARG A 1 87 ? -28.938 -8.398 -7.258 1 87.25 87 ARG A CA 1
ATOM 596 C C . ARG A 1 87 ? -27.891 -7.684 -8.094 1 87.25 87 ARG A C 1
ATOM 598 O O . ARG A 1 87 ? -27.844 -6.453 -8.125 1 87.25 87 ARG A O 1
ATOM 605 N N . LEU A 1 88 ? -27.062 -8.547 -8.656 1 94.38 88 LEU A N 1
ATOM 606 C CA . LEU A 1 88 ? -26.094 -7.988 -9.594 1 94.38 88 LEU A CA 1
ATOM 607 C C . LEU A 1 88 ? -26.797 -7.43 -10.828 1 94.38 88 LEU A C 1
ATOM 609 O O . LEU A 1 88 ? -27.766 -8.016 -11.32 1 94.38 88 LEU A O 1
ATOM 613 N N . THR A 1 89 ? -26.328 -6.301 -11.297 1 95.31 89 THR A N 1
ATOM 614 C CA . THR A 1 89 ? -26.797 -5.797 -12.586 1 95.31 89 THR A CA 1
ATOM 615 C C . THR A 1 89 ? -26.312 -6.684 -13.727 1 95.31 89 THR A C 1
ATOM 617 O O . THR A 1 89 ? -25.344 -7.438 -13.562 1 95.31 89 THR A O 1
ATOM 620 N N . ASP A 1 90 ? -26.969 -6.594 -14.828 1 95.81 90 ASP A N 1
ATOM 621 C CA . ASP A 1 90 ? -26.562 -7.355 -16.016 1 95.81 90 ASP A CA 1
ATOM 622 C C . ASP A 1 90 ? -25.125 -7.02 -16.406 1 95.81 90 ASP A C 1
ATOM 624 O O . ASP A 1 90 ? -24.375 -7.898 -16.812 1 95.81 90 ASP A O 1
ATOM 628 N N . ALA A 1 91 ? -24.812 -5.797 -16.328 1 96.19 91 ALA A N 1
ATOM 629 C CA . ALA A 1 91 ? -23.469 -5.352 -16.688 1 96.19 91 ALA A CA 1
ATOM 630 C C . ALA A 1 91 ? -22.422 -5.969 -15.75 1 96.19 91 ALA A C 1
ATOM 632 O O . ALA A 1 91 ? -21.344 -6.375 -16.203 1 96.19 91 ALA A O 1
ATOM 633 N N . GLN A 1 92 ? -22.719 -6.016 -14.508 1 96.75 92 GLN A N 1
ATOM 634 C CA . GLN A 1 92 ? -21.797 -6.605 -13.539 1 96.75 92 GLN A CA 1
ATOM 635 C C . GLN A 1 92 ? -21.641 -8.102 -13.781 1 96.75 92 GLN A C 1
ATOM 637 O O . GLN A 1 92 ? -20.531 -8.633 -13.695 1 96.75 92 GLN A O 1
ATOM 642 N N . GLU A 1 93 ? -22.688 -8.766 -14.062 1 97.06 93 GLU A N 1
ATOM 643 C CA . GLU A 1 93 ? -22.641 -10.195 -14.336 1 97.06 93 GLU A CA 1
ATOM 644 C C . GLU A 1 93 ? -21.781 -10.492 -15.562 1 97.06 93 GLU A C 1
ATOM 646 O O . GLU A 1 93 ? -20.984 -11.422 -15.562 1 97.06 93 GLU A O 1
ATOM 651 N N . ARG A 1 94 ? -22.031 -9.719 -16.516 1 97.31 94 ARG A N 1
ATOM 652 C CA . ARG A 1 94 ? -21.266 -9.891 -17.75 1 97.31 94 ARG A CA 1
ATOM 653 C C . ARG A 1 94 ? -19.781 -9.625 -17.5 1 97.31 94 ARG A C 1
ATOM 655 O O . ARG A 1 94 ? -18.922 -10.359 -17.984 1 97.31 94 ARG A O 1
ATOM 662 N N . MET A 1 95 ? -19.516 -8.609 -16.781 1 97.81 95 MET A N 1
ATOM 663 C CA . MET A 1 95 ? -18.141 -8.242 -16.453 1 97.81 95 MET A CA 1
ATOM 664 C C . MET A 1 95 ? -17.453 -9.359 -15.695 1 97.81 95 MET A C 1
ATOM 666 O O . MET A 1 95 ? -16.328 -9.742 -16.016 1 97.81 95 MET A O 1
ATOM 670 N N . ILE A 1 96 ? -18.094 -9.859 -14.711 1 98 96 ILE A N 1
ATOM 671 C CA . ILE A 1 96 ? -17.531 -10.922 -13.875 1 98 96 ILE A CA 1
ATOM 672 C C . ILE A 1 96 ? -17.297 -12.172 -14.711 1 98 96 ILE A C 1
ATOM 674 O O . ILE A 1 96 ? -16.234 -12.797 -14.625 1 98 96 ILE A O 1
ATOM 678 N N . HIS A 1 97 ? -18.25 -12.5 -15.516 1 97.69 97 HIS A N 1
ATOM 679 C CA . HIS A 1 97 ? -18.109 -13.656 -16.391 1 97.69 97 HIS A CA 1
ATOM 680 C C . HIS A 1 97 ? -16.922 -13.492 -17.344 1 97.69 97 HIS A C 1
ATOM 682 O O . HIS A 1 97 ? -16.156 -14.43 -17.562 1 97.69 97 HIS A O 1
ATOM 688 N N . GLN A 1 98 ? -16.812 -12.359 -17.844 1 97.88 98 GLN A N 1
ATOM 689 C CA . GLN A 1 98 ? -15.711 -12.07 -18.75 1 97.88 98 GLN A CA 1
ATOM 690 C C . GLN A 1 98 ? -14.367 -12.203 -18.031 1 97.88 98 GLN A C 1
ATOM 692 O O . GLN A 1 98 ? -13.422 -12.773 -18.578 1 97.88 98 GLN A O 1
ATOM 697 N N . LEU A 1 99 ? -14.266 -11.633 -16.875 1 98.25 99 LEU A N 1
ATOM 698 C CA . LEU A 1 99 ? -13.023 -11.672 -16.109 1 98.25 99 LEU A CA 1
ATOM 699 C C . LEU A 1 99 ? -12.633 -13.102 -15.773 1 98.25 99 LEU A C 1
ATOM 701 O O . LEU A 1 99 ? -11.469 -13.492 -15.938 1 98.25 99 LEU A O 1
ATOM 705 N N . VAL A 1 100 ? -13.602 -13.875 -15.336 1 97.62 100 VAL A N 1
ATOM 706 C CA . VAL A 1 100 ? -13.336 -15.258 -14.93 1 97.62 100 VAL A CA 1
ATOM 707 C C . VAL A 1 100 ? -12.938 -16.078 -16.141 1 97.62 100 VAL A C 1
ATOM 709 O O . VAL A 1 100 ? -12 -16.875 -16.078 1 97.62 100 VAL A O 1
ATOM 712 N N . THR A 1 101 ? -13.617 -15.891 -17.25 1 96.75 101 THR A N 1
ATOM 713 C CA . THR A 1 101 ? -13.312 -16.594 -18.484 1 96.75 101 THR A CA 1
ATOM 714 C C . THR A 1 101 ? -11.914 -16.234 -18.984 1 96.75 101 THR A C 1
ATOM 716 O O . THR A 1 101 ? -11.156 -17.109 -19.422 1 96.75 101 THR A O 1
ATOM 719 N N . ALA A 1 102 ? -11.594 -14.977 -18.938 1 96.12 102 ALA A N 1
ATOM 720 C CA . ALA A 1 102 ? -10.281 -14.508 -19.375 1 96.12 102 ALA A CA 1
ATOM 721 C C . ALA A 1 102 ? -9.172 -15.133 -18.516 1 96.12 102 ALA A C 1
ATOM 723 O O . ALA A 1 102 ? -8.117 -15.508 -19.047 1 96.12 102 ALA A O 1
ATOM 724 N N . GLN A 1 103 ? -9.398 -15.172 -17.25 1 93 103 GLN A N 1
ATOM 725 C CA . GLN A 1 103 ? -8.422 -15.773 -16.359 1 93 103 GLN A CA 1
ATOM 726 C C . GLN A 1 103 ? -8.195 -17.25 -16.688 1 93 103 GLN A C 1
ATOM 728 O O . GLN A 1 103 ? -7.055 -17.719 -16.719 1 93 103 GLN A O 1
ATOM 733 N N . LEU A 1 104 ? -9.25 -17.938 -16.969 1 90.25 104 LEU A N 1
ATOM 734 C CA . LEU A 1 104 ? -9.164 -19.359 -17.312 1 90.25 104 LEU A CA 1
ATOM 735 C C . LEU A 1 104 ? -8.43 -19.547 -18.625 1 90.25 104 LEU A C 1
ATOM 737 O O . LEU A 1 104 ? -7.598 -20.453 -18.75 1 90.25 104 LEU A O 1
ATOM 741 N N . GLN A 1 105 ? -8.719 -18.719 -19.5 1 90.44 105 GLN A N 1
ATOM 742 C CA . GLN A 1 105 ? -8.109 -18.812 -20.828 1 90.44 105 GLN A CA 1
ATOM 743 C C . GLN A 1 105 ? -6.605 -18.531 -20.766 1 90.44 105 GLN A C 1
ATOM 745 O O . GLN A 1 105 ? -5.809 -19.234 -21.391 1 90.44 105 GLN A O 1
ATOM 750 N N . CYS A 1 106 ? -6.223 -17.547 -20 1 86.5 106 CYS A N 1
ATOM 751 C CA . CYS A 1 106 ? -4.832 -17.109 -19.953 1 86.5 106 CYS A CA 1
ATOM 752 C C . CYS A 1 106 ? -3.984 -18.078 -19.141 1 86.5 106 CYS A C 1
ATOM 754 O O . CYS A 1 106 ? -2.791 -18.25 -19.406 1 86.5 106 CYS A O 1
ATOM 756 N N . ASN A 1 107 ? -4.598 -18.719 -18.234 1 83.75 107 ASN A N 1
ATOM 757 C CA . ASN A 1 107 ? -3.877 -19.703 -17.438 1 83.75 107 ASN A CA 1
ATOM 758 C C . ASN A 1 107 ? -3.766 -21.047 -18.141 1 83.75 107 ASN A C 1
ATOM 760 O O . ASN A 1 107 ? -2.932 -21.875 -17.781 1 83.75 107 ASN A O 1
ATOM 764 N N . LYS A 1 108 ? -4.531 -21.266 -19.109 1 78.94 108 LYS A N 1
ATOM 765 C CA . LYS A 1 108 ? -4.594 -22.562 -19.797 1 78.94 108 LYS A CA 1
ATOM 766 C C . LYS A 1 108 ? -3.252 -22.906 -20.438 1 78.94 108 LYS A C 1
ATOM 768 O O . LYS A 1 108 ? -2.846 -24.078 -20.453 1 78.94 108 LYS A O 1
ATOM 773 N N . ARG A 1 109 ? -2.59 -22.016 -20.953 1 73.12 109 ARG A N 1
ATOM 774 C CA . ARG A 1 109 ? -1.318 -22.281 -21.609 1 73.12 109 ARG A CA 1
ATOM 775 C C . ARG A 1 109 ? -0.32 -22.922 -20.656 1 73.12 109 ARG A C 1
ATOM 777 O O . ARG A 1 109 ? 0.318 -23.922 -20.984 1 73.12 109 ARG A O 1
ATOM 784 N N . SER A 1 110 ? -0.267 -22.328 -19.484 1 73 110 SER A N 1
ATOM 785 C CA . SER A 1 110 ? 0.709 -22.812 -18.531 1 73 110 SER A CA 1
ATOM 786 C C . SER A 1 110 ? 0.175 -24.031 -17.766 1 73 110 SER A C 1
ATOM 788 O O . SER A 1 110 ? 0.945 -24.781 -17.172 1 73 110 SER A O 1
ATOM 790 N N . PHE A 1 111 ? -1.053 -24.297 -17.922 1 73.81 111 PHE A N 1
ATOM 791 C CA . PHE A 1 111 ? -1.633 -25.391 -17.172 1 73.81 111 PHE A CA 1
ATOM 792 C C . PHE A 1 111 ? -1.779 -26.625 -18.047 1 73.81 111 PHE A C 1
ATOM 794 O O . PHE A 1 111 ? -1.877 -27.75 -17.547 1 73.81 111 PHE A O 1
ATOM 801 N N . SER A 1 112 ? -1.896 -26.406 -19.297 1 69.5 112 SER A N 1
ATOM 802 C CA . SER A 1 112 ? -2.045 -27.531 -20.219 1 69.5 112 SER A CA 1
ATOM 803 C C . SER A 1 112 ? -0.688 -28.094 -20.625 1 69.5 112 SER A C 1
ATOM 805 O O . SER A 1 112 ? -0.494 -29.312 -20.656 1 69.5 112 SER A O 1
ATOM 807 N N . ASP A 1 113 ? 0.188 -27.203 -20.984 1 68.12 113 ASP A N 1
ATOM 808 C CA . ASP A 1 113 ? 1.517 -27.641 -21.406 1 68.12 113 ASP A CA 1
ATOM 809 C C . ASP A 1 113 ? 2.553 -27.359 -20.312 1 68.12 113 ASP A C 1
ATOM 811 O O . ASP A 1 113 ? 2.533 -26.281 -19.703 1 68.12 113 ASP A O 1
ATOM 815 N N . GLN A 1 114 ? 3.186 -28.453 -19.953 1 70.5 114 GLN A N 1
ATOM 816 C CA . GLN A 1 114 ? 4.273 -28.203 -19 1 70.5 114 GLN A CA 1
ATOM 817 C C . GLN A 1 114 ? 5.316 -27.266 -19.609 1 70.5 114 GLN A C 1
ATOM 819 O O . GLN A 1 114 ? 5.965 -27.594 -20.594 1 70.5 114 GLN A O 1
ATOM 824 N N . PRO A 1 115 ? 5.367 -26.172 -18.953 1 77.44 115 PRO A N 1
ATOM 825 C CA . PRO A 1 115 ? 6.352 -25.234 -19.5 1 77.44 115 PRO A CA 1
ATOM 826 C C . PRO A 1 115 ? 7.785 -25.75 -19.375 1 77.44 115 PRO A C 1
ATOM 828 O O . PRO A 1 115 ? 8.117 -26.438 -18.406 1 77.44 115 PRO A O 1
ATOM 831 N N . LYS A 1 116 ? 8.5 -25.578 -20.391 1 84.44 116 LYS A N 1
ATOM 832 C CA . LYS A 1 116 ? 9.914 -25.938 -20.391 1 84.44 116 LYS A CA 1
ATOM 833 C C . LYS A 1 116 ? 10.742 -24.891 -19.656 1 84.44 116 LYS A C 1
ATOM 835 O O . LYS A 1 116 ? 10.883 -23.75 -20.125 1 84.44 116 LYS A O 1
ATOM 840 N N . VAL A 1 117 ? 11.094 -25.219 -18.422 1 88.44 117 VAL A N 1
ATOM 841 C CA . VAL A 1 117 ? 11.953 -24.344 -17.641 1 88.44 117 VAL A CA 1
ATOM 842 C C . VAL A 1 117 ? 13.203 -25.094 -17.203 1 88.44 117 VAL A C 1
ATOM 844 O O . VAL A 1 117 ? 13.242 -26.328 -17.266 1 88.44 117 VAL A O 1
ATOM 847 N N . THR A 1 118 ? 14.25 -24.328 -16.906 1 91.44 118 THR A N 1
ATOM 848 C CA . THR A 1 118 ? 15.438 -24.938 -16.328 1 91.44 118 THR A CA 1
ATOM 849 C C . THR A 1 118 ? 15.062 -25.859 -15.172 1 91.44 118 THR A C 1
ATOM 851 O O . THR A 1 118 ? 14.297 -25.484 -14.281 1 91.44 118 THR A O 1
ATOM 854 N N . PRO A 1 119 ? 15.57 -27.047 -15.242 1 91 119 PRO A N 1
ATOM 855 C CA . PRO A 1 119 ? 15.188 -28 -14.195 1 91 119 PRO A CA 1
ATOM 856 C C . PRO A 1 119 ? 15.742 -27.609 -12.82 1 91 119 PRO A C 1
ATOM 858 O O . PRO A 1 119 ? 16.844 -27.047 -12.734 1 91 119 PRO A O 1
ATOM 861 N N . TRP A 1 120 ? 14.945 -27.938 -11.836 1 91.38 120 TRP A N 1
ATOM 862 C CA . TRP A 1 120 ? 15.414 -27.781 -10.461 1 91.38 120 TRP A CA 1
ATOM 863 C C . TRP A 1 120 ? 16.547 -28.766 -10.156 1 91.38 120 TRP A C 1
ATOM 865 O O . TRP A 1 120 ? 16.406 -29.969 -10.391 1 91.38 120 TRP A O 1
ATOM 875 N N . PRO A 1 121 ? 17.641 -28.25 -9.672 1 89.56 121 PRO A N 1
ATOM 876 C CA . PRO A 1 121 ? 18.734 -29.172 -9.414 1 89.56 121 PRO A CA 1
ATOM 877 C C . PRO A 1 121 ? 18.469 -30.109 -8.234 1 89.56 121 PRO A C 1
ATOM 879 O O . PRO A 1 121 ? 18.062 -29.641 -7.164 1 89.56 121 PRO A O 1
ATOM 882 N N . LEU A 1 122 ? 18.672 -31.391 -8.586 1 82.25 122 LEU A N 1
ATOM 883 C CA . LEU A 1 122 ? 18.484 -32.406 -7.555 1 82.25 122 LEU A CA 1
ATOM 884 C C . LEU A 1 122 ? 19.828 -32.844 -6.98 1 82.25 122 LEU A C 1
ATOM 886 O O . LEU A 1 122 ? 20.797 -33.031 -7.727 1 82.25 122 LEU A O 1
ATOM 890 N N . GLY A 1 123 ? 19.906 -33 -5.75 1 73.75 123 GLY A N 1
ATOM 891 C CA . GLY A 1 123 ? 21.031 -33.625 -5.105 1 73.75 123 GLY A CA 1
ATOM 892 C C . GLY A 1 123 ? 22.297 -32.781 -5.121 1 73.75 123 GLY A C 1
ATOM 893 O O . GLY A 1 123 ? 23.391 -33.281 -4.922 1 73.75 123 GLY A O 1
ATOM 894 N N . ALA A 1 124 ? 22.141 -31.578 -5.562 1 69.62 124 ALA A N 1
ATOM 895 C CA . ALA A 1 124 ? 23.328 -30.734 -5.645 1 69.62 124 ALA A CA 1
ATOM 896 C C . ALA A 1 124 ? 23.672 -30.125 -4.285 1 69.62 124 ALA A C 1
ATOM 898 O O . ALA A 1 124 ? 22.797 -30 -3.422 1 69.62 124 ALA A O 1
ATOM 899 N N . ASP A 1 125 ? 24.922 -30.031 -4.098 1 75.06 125 ASP A N 1
ATOM 900 C CA . ASP A 1 125 ? 25.391 -29.266 -2.939 1 75.06 125 ASP A CA 1
ATOM 901 C C . ASP A 1 125 ? 24.719 -27.891 -2.883 1 75.06 125 ASP A C 1
ATOM 903 O O . ASP A 1 125 ? 24.75 -27.141 -3.859 1 75.06 125 ASP A O 1
ATOM 907 N N . PRO A 1 126 ? 24.031 -27.75 -1.839 1 71.38 126 PRO A N 1
ATOM 908 C CA . PRO A 1 126 ? 23.328 -26.469 -1.713 1 71.38 126 PRO A CA 1
ATOM 909 C C . PRO A 1 126 ? 24.266 -25.266 -1.836 1 71.38 126 PRO A C 1
ATOM 911 O O . PRO A 1 126 ? 23.828 -24.172 -2.195 1 71.38 126 PRO A O 1
ATOM 914 N N . GLN A 1 127 ? 25.453 -25.562 -1.601 1 73.69 127 GLN A N 1
ATOM 915 C CA . GLN A 1 127 ? 26.406 -24.469 -1.621 1 73.69 127 GLN A CA 1
ATOM 916 C C . GLN A 1 127 ? 27.094 -24.359 -2.982 1 73.69 127 GLN A C 1
ATOM 918 O O . GLN A 1 127 ? 27.859 -23.422 -3.225 1 73.69 127 GLN A O 1
ATOM 923 N N . SER A 1 128 ? 26.688 -25.234 -3.812 1 84 128 SER A N 1
ATOM 924 C CA . SER A 1 128 ? 27.266 -25.172 -5.152 1 84 128 SER A CA 1
ATOM 925 C C . SER A 1 128 ? 26.766 -23.953 -5.918 1 84 128 SER A C 1
ATOM 927 O O . SER A 1 128 ? 25.578 -23.672 -5.945 1 84 128 SER A O 1
ATOM 929 N N . ARG A 1 129 ? 27.641 -23.203 -6.465 1 81.88 129 ARG A N 1
ATOM 930 C CA . ARG A 1 129 ? 27.312 -22.016 -7.25 1 81.88 129 ARG A CA 1
ATOM 931 C C . ARG A 1 129 ? 26.453 -22.375 -8.453 1 81.88 129 ARG A C 1
ATOM 933 O O . ARG A 1 129 ? 25.5 -21.672 -8.781 1 81.88 129 ARG A O 1
ATOM 940 N N . ASP A 1 130 ? 26.828 -23.484 -9.047 1 85.31 130 ASP A N 1
ATOM 941 C CA . ASP A 1 130 ? 26.078 -23.922 -10.227 1 85.31 130 ASP A CA 1
ATOM 942 C C . ASP A 1 130 ? 24.641 -24.266 -9.875 1 85.31 130 ASP A C 1
ATOM 944 O O . ASP A 1 130 ? 23.719 -23.953 -10.641 1 85.31 130 ASP A O 1
ATOM 948 N N . ALA A 1 131 ? 24.5 -24.859 -8.789 1 88.75 131 ALA A N 1
ATOM 949 C CA . ALA A 1 131 ? 23.156 -25.234 -8.352 1 88.75 131 ALA A CA 1
ATOM 950 C C . ALA A 1 131 ? 22.312 -23.984 -8.031 1 88.75 131 ALA A C 1
ATOM 952 O O . ALA A 1 131 ? 21.125 -23.938 -8.352 1 88.75 131 ALA A O 1
ATOM 953 N N . ARG A 1 132 ? 22.953 -23.062 -7.465 1 84.94 132 ARG A N 1
ATOM 954 C CA . ARG A 1 132 ? 22.266 -21.828 -7.133 1 84.94 132 ARG A CA 1
ATOM 955 C C . ARG A 1 132 ? 21.828 -21.078 -8.391 1 84.94 132 ARG A C 1
ATOM 957 O O . ARG A 1 132 ? 20.719 -20.547 -8.445 1 84.94 132 ARG A O 1
ATOM 964 N N . GLN A 1 133 ? 22.656 -21.078 -9.352 1 84.44 133 GLN A N 1
ATOM 965 C CA . GLN A 1 133 ? 22.359 -20.422 -10.609 1 84.44 133 GLN A CA 1
ATOM 966 C C . GLN A 1 133 ? 21.219 -21.125 -11.344 1 84.44 133 GLN A C 1
ATOM 968 O O . GLN A 1 133 ? 20.391 -20.469 -11.977 1 84.44 133 GLN A O 1
ATOM 973 N N . GLN A 1 134 ? 21.281 -22.406 -11.227 1 89.5 134 GLN A N 1
ATOM 974 C CA . GLN A 1 134 ? 20.234 -23.188 -11.867 1 89.5 134 GLN A CA 1
ATOM 975 C C . GLN A 1 134 ? 18.891 -22.953 -11.195 1 89.5 134 GLN A C 1
ATOM 977 O O . GLN A 1 134 ? 17.859 -22.859 -11.875 1 89.5 134 GLN A O 1
ATOM 982 N N . ARG A 1 135 ? 18.875 -22.891 -9.914 1 89.88 135 ARG A N 1
ATOM 983 C CA . ARG A 1 135 ? 17.641 -22.609 -9.18 1 89.88 135 ARG A CA 1
ATOM 984 C C . ARG A 1 135 ? 17.109 -21.219 -9.5 1 89.88 135 ARG A C 1
ATOM 986 O O . ARG A 1 135 ? 15.898 -21.047 -9.656 1 89.88 135 ARG A O 1
ATOM 993 N N . PHE A 1 136 ? 18 -20.359 -9.602 1 85.81 136 PHE A N 1
ATOM 994 C CA . PHE A 1 136 ? 17.609 -18.984 -9.938 1 85.81 136 PHE A CA 1
ATOM 995 C C . PHE A 1 136 ? 17.016 -18.922 -11.344 1 85.81 136 PHE A C 1
ATOM 997 O O . PHE A 1 136 ? 15.992 -18.266 -11.562 1 85.81 136 PHE A O 1
ATOM 1004 N N . ALA A 1 137 ? 17.656 -19.578 -12.289 1 87.06 137 ALA A N 1
ATOM 1005 C CA . ALA A 1 137 ? 17.156 -19.625 -13.656 1 87.06 137 ALA A CA 1
ATOM 1006 C C . ALA A 1 137 ? 15.773 -20.266 -13.711 1 87.06 137 ALA A C 1
ATOM 1008 O O . ALA A 1 137 ? 14.898 -19.812 -14.453 1 87.06 137 ALA A O 1
ATOM 1009 N N . HIS A 1 138 ? 15.672 -21.25 -12.945 1 90.88 138 HIS A N 1
ATOM 1010 C CA . HIS A 1 138 ? 14.398 -21.953 -12.852 1 90.88 138 HIS A CA 1
ATOM 1011 C C . HIS A 1 138 ? 13.281 -21.016 -12.43 1 90.88 138 HIS A C 1
ATOM 1013 O O . HIS A 1 138 ? 12.258 -20.906 -13.109 1 90.88 138 HIS A O 1
ATOM 1019 N N . PHE A 1 139 ? 13.461 -20.297 -11.398 1 89.75 139 PHE A N 1
ATOM 1020 C CA . PHE A 1 139 ? 12.445 -19.406 -10.859 1 89.75 139 PHE A CA 1
ATOM 1021 C C . PHE A 1 139 ? 12.211 -18.219 -11.805 1 89.75 139 PHE A C 1
ATOM 1023 O O . PHE A 1 139 ? 11.078 -17.75 -11.938 1 89.75 139 PHE A O 1
ATOM 1030 N N . THR A 1 140 ? 13.203 -17.781 -12.367 1 87.56 140 THR A N 1
ATOM 1031 C CA . THR A 1 140 ? 13.094 -16.641 -13.273 1 87.56 140 THR A CA 1
ATOM 1032 C C . THR A 1 140 ? 12.25 -17 -14.492 1 87.56 140 THR A C 1
ATOM 1034 O O . THR A 1 140 ? 11.414 -16.203 -14.93 1 87.56 140 THR A O 1
ATOM 1037 N N . GLU A 1 141 ? 12.484 -18.141 -14.977 1 88.5 141 GLU A N 1
ATOM 1038 C CA . GLU A 1 141 ? 11.727 -18.594 -16.141 1 88.5 141 GLU A CA 1
ATOM 1039 C C . GLU A 1 141 ? 10.25 -18.797 -15.789 1 88.5 141 GLU A C 1
ATOM 1041 O O . GLU A 1 141 ? 9.367 -18.484 -16.594 1 88.5 141 GLU A O 1
ATOM 1046 N N . LEU A 1 142 ? 10.055 -19.344 -14.648 1 90.31 142 LEU A N 1
ATOM 1047 C CA . LEU A 1 142 ? 8.672 -19.469 -14.18 1 90.31 142 LEU A CA 1
ATOM 1048 C C . LEU A 1 142 ? 8.023 -18.094 -14.062 1 90.31 142 LEU A C 1
ATOM 1050 O O . LEU A 1 142 ? 6.859 -17.922 -14.43 1 90.31 142 LEU A O 1
ATOM 1054 N N . ALA A 1 143 ? 8.75 -17.156 -13.555 1 90.5 143 ALA A N 1
ATOM 1055 C CA . ALA A 1 143 ? 8.234 -15.797 -13.398 1 90.5 143 ALA A CA 1
ATOM 1056 C C . ALA A 1 143 ? 7.91 -15.18 -14.75 1 90.5 143 ALA A C 1
ATOM 1058 O O . ALA A 1 143 ? 6.922 -14.453 -14.883 1 90.5 143 ALA A O 1
ATOM 1059 N N . ILE A 1 144 ? 8.695 -15.422 -15.742 1 88.81 144 ILE A N 1
ATOM 1060 C CA . ILE A 1 144 ? 8.469 -14.891 -17.078 1 88.81 144 ILE A CA 1
ATOM 1061 C C . ILE A 1 144 ? 7.141 -15.414 -17.625 1 88.81 144 ILE A C 1
ATOM 1063 O O . ILE A 1 144 ? 6.34 -14.641 -18.172 1 88.81 144 ILE A O 1
ATOM 1067 N N . ILE A 1 145 ? 6.949 -16.656 -17.484 1 89.12 145 ILE A N 1
ATOM 1068 C CA . ILE A 1 145 ? 5.715 -17.281 -17.953 1 89.12 145 ILE A CA 1
ATOM 1069 C C . ILE A 1 145 ? 4.52 -16.656 -17.219 1 89.12 145 ILE A C 1
ATOM 1071 O O . ILE A 1 145 ? 3.521 -16.297 -17.859 1 89.12 145 ILE A O 1
ATOM 1075 N N . SER A 1 146 ? 4.633 -16.516 -15.922 1 90.62 146 SER A N 1
ATOM 1076 C CA . SER A 1 146 ? 3.568 -15.914 -15.125 1 90.62 146 SER A CA 1
ATOM 1077 C C . SER A 1 146 ? 3.27 -14.492 -15.578 1 90.62 146 SER A C 1
ATOM 1079 O O . SER A 1 146 ? 2.105 -14.102 -15.688 1 90.62 146 SER A O 1
ATOM 1081 N N . VAL A 1 147 ? 4.281 -13.75 -15.812 1 90.62 147 VAL A N 1
ATOM 1082 C CA . VAL A 1 147 ? 4.133 -12.367 -16.25 1 90.62 147 VAL A CA 1
ATOM 1083 C C . VAL A 1 147 ? 3.416 -12.312 -17.594 1 90.62 147 VAL A C 1
ATOM 1085 O O . VAL A 1 147 ? 2.535 -11.477 -17.797 1 90.62 147 VAL A O 1
ATOM 1088 N N . GLN A 1 148 ? 3.766 -13.156 -18.453 1 89.56 148 GLN A N 1
ATOM 1089 C CA . GLN A 1 148 ? 3.131 -13.203 -19.766 1 89.56 148 GLN A CA 1
ATOM 1090 C C . GLN A 1 148 ? 1.64 -13.5 -19.641 1 89.56 148 GLN A C 1
ATOM 1092 O O . GLN A 1 148 ? 0.822 -12.891 -20.344 1 89.56 148 GLN A O 1
ATOM 1097 N N . GLU A 1 149 ? 1.36 -14.398 -18.812 1 91.62 149 GLU A N 1
ATOM 1098 C CA . GLU A 1 149 ? -0.044 -14.734 -18.594 1 91.62 149 GLU A CA 1
ATOM 1099 C C . GLU A 1 149 ? -0.81 -13.555 -18.016 1 91.62 149 GLU A C 1
ATOM 1101 O O . GLU A 1 149 ? -1.959 -13.305 -18.391 1 91.62 149 GLU A O 1
ATOM 1106 N N . ILE A 1 150 ? -0.189 -12.883 -17.125 1 93.75 150 ILE A N 1
ATOM 1107 C CA . ILE A 1 150 ? -0.814 -11.734 -16.484 1 93.75 150 ILE A CA 1
ATOM 1108 C C . ILE A 1 150 ? -1.042 -10.633 -17.5 1 93.75 150 ILE A C 1
ATOM 1110 O O . ILE A 1 150 ? -2.1 -10 -17.531 1 93.75 150 ILE A O 1
ATOM 1114 N N . VAL A 1 151 ? -0.057 -10.414 -18.344 1 93.19 151 VAL A N 1
ATOM 1115 C CA . VAL A 1 151 ? -0.182 -9.406 -19.391 1 93.19 151 VAL A CA 1
ATOM 1116 C C . VAL A 1 151 ? -1.328 -9.773 -20.328 1 93.19 151 VAL A C 1
ATOM 1118 O O . VAL A 1 151 ? -2.133 -8.914 -20.703 1 93.19 151 VAL A O 1
ATOM 1121 N N . ASP A 1 152 ? -1.416 -10.984 -20.672 1 94.25 152 ASP A N 1
ATOM 1122 C CA . ASP A 1 152 ? -2.492 -11.453 -21.531 1 94.25 152 ASP A CA 1
ATOM 1123 C C . ASP A 1 152 ? -3.855 -11.25 -20.875 1 94.25 152 ASP A C 1
ATOM 1125 O O . ASP A 1 152 ? -4.816 -10.859 -21.547 1 94.25 152 ASP A O 1
ATOM 1129 N N . PHE A 1 153 ? -3.922 -11.531 -19.703 1 96.25 153 PHE A N 1
ATOM 1130 C CA . PHE A 1 153 ? -5.164 -11.305 -18.969 1 96.25 153 PHE A CA 1
ATOM 1131 C C . PHE A 1 153 ? -5.52 -9.82 -18.953 1 96.25 153 PHE A C 1
ATOM 1133 O O . PHE A 1 153 ? -6.672 -9.453 -19.188 1 96.25 153 PHE A O 1
ATOM 1140 N N . ALA A 1 154 ? -4.535 -9.008 -18.594 1 97.19 154 ALA A N 1
ATOM 1141 C CA . ALA A 1 154 ? -4.77 -7.566 -18.5 1 97.19 154 ALA A CA 1
ATOM 1142 C C . ALA A 1 154 ? -5.348 -7.031 -19.812 1 97.19 154 ALA A C 1
ATOM 1144 O O . ALA A 1 154 ? -6.238 -6.18 -19.797 1 97.19 154 ALA A O 1
ATOM 1145 N N . LYS A 1 155 ? -4.891 -7.48 -20.891 1 96.75 155 LYS A N 1
ATOM 1146 C CA . LYS A 1 155 ? -5.344 -7.031 -22.203 1 96.75 155 LYS A CA 1
ATOM 1147 C C . LYS A 1 155 ? -6.82 -7.363 -22.406 1 96.75 155 LYS A C 1
ATOM 1149 O O . LYS A 1 155 ? -7.488 -6.738 -23.234 1 96.75 155 LYS A O 1
ATOM 1154 N N . GLN A 1 156 ? -7.281 -8.281 -21.672 1 96.94 156 GLN A N 1
ATOM 1155 C CA . GLN A 1 156 ? -8.664 -8.711 -21.844 1 96.94 156 GLN A CA 1
ATOM 1156 C C . GLN A 1 156 ? -9.586 -8.039 -20.828 1 96.94 156 GLN A C 1
ATOM 1158 O O . GLN A 1 156 ? -10.805 -8.172 -20.906 1 96.94 156 GLN A O 1
ATOM 1163 N N . VAL A 1 157 ? -9.031 -7.387 -19.875 1 98 157 VAL A N 1
ATOM 1164 C CA . VAL A 1 157 ? -9.836 -6.699 -18.875 1 98 157 VAL A CA 1
ATOM 1165 C C . VAL A 1 157 ? -10.531 -5.492 -19.5 1 98 157 VAL A C 1
ATOM 1167 O O . VAL A 1 157 ? -9.867 -4.605 -20.047 1 98 157 VAL A O 1
ATOM 1170 N N . PRO A 1 158 ? -11.852 -5.445 -19.344 1 97.62 158 PRO A N 1
ATOM 1171 C CA . PRO A 1 158 ? -12.57 -4.316 -19.938 1 97.62 158 PRO A CA 1
ATOM 1172 C C . PRO A 1 158 ? -12.031 -2.963 -19.484 1 97.62 158 PRO A C 1
ATOM 1174 O O . PRO A 1 158 ? -11.914 -2.721 -18.281 1 97.62 158 PRO A O 1
ATOM 1177 N N . GLY A 1 159 ? -11.703 -2.096 -20.484 1 97.81 159 GLY A N 1
ATOM 1178 C CA . GLY A 1 159 ? -11.234 -0.752 -20.188 1 97.81 159 GLY A CA 1
ATOM 1179 C C . GLY A 1 159 ? -9.727 -0.607 -20.297 1 97.81 159 GLY A C 1
ATOM 1180 O O . GLY A 1 159 ? -9.219 0.496 -20.516 1 97.81 159 GLY A O 1
ATOM 1181 N N . PHE A 1 160 ? -8.992 -1.668 -20.188 1 98.31 160 PHE A N 1
ATOM 1182 C CA . PHE A 1 160 ? -7.539 -1.593 -20.109 1 98.31 160 PHE A CA 1
ATOM 1183 C C . PHE A 1 160 ? -6.949 -1.083 -21.422 1 98.31 160 PHE A C 1
ATOM 1185 O O . PHE A 1 160 ? -6.094 -0.194 -21.422 1 98.31 160 PHE A O 1
ATOM 1192 N N . LEU A 1 161 ? -7.406 -1.599 -22.484 1 97.81 161 LEU A N 1
ATOM 1193 C CA . LEU A 1 161 ? -6.836 -1.253 -23.781 1 97.81 161 LEU A CA 1
ATOM 1194 C C . LEU A 1 161 ? -7.312 0.123 -24.234 1 97.81 161 LEU A C 1
ATOM 1196 O O . LEU A 1 161 ? -6.812 0.661 -25.219 1 97.81 161 LEU A O 1
ATOM 1200 N N . GLU A 1 162 ? -8.227 0.683 -23.516 1 97.62 162 GLU A N 1
ATOM 1201 C CA . GLU A 1 162 ? -8.688 2.033 -23.812 1 97.62 162 GLU A CA 1
ATOM 1202 C C . GLU A 1 162 ? -7.715 3.084 -23.297 1 97.62 162 GLU A C 1
ATOM 1204 O O . GLU A 1 162 ? -7.781 4.25 -23.703 1 97.62 162 GLU A O 1
ATOM 1209 N N . LEU A 1 163 ? -6.871 2.672 -22.438 1 98 163 LEU A N 1
ATOM 1210 C CA . LEU A 1 163 ? -5.859 3.574 -21.906 1 98 163 LEU A CA 1
ATOM 1211 C C . LEU A 1 163 ? -4.742 3.801 -22.922 1 98 163 LEU A C 1
ATOM 1213 O O . LEU A 1 163 ? -4.539 2.982 -23.828 1 98 163 LEU A O 1
ATOM 1217 N N . GLY A 1 164 ? -4.121 4.996 -22.75 1 96.94 164 GLY A N 1
ATOM 1218 C CA . GLY A 1 164 ? -2.922 5.203 -23.547 1 96.94 164 GLY A CA 1
ATOM 1219 C C . GLY A 1 164 ? -1.848 4.164 -23.297 1 96.94 164 GLY A C 1
ATOM 1220 O O . GLY A 1 164 ? -1.802 3.562 -22.219 1 96.94 164 GLY A O 1
ATOM 1221 N N . ARG A 1 165 ? -0.962 4.016 -24.203 1 95.62 165 ARG A N 1
ATOM 1222 C CA . ARG A 1 165 ? 0.077 2.996 -24.125 1 95.62 165 ARG A CA 1
ATOM 1223 C C . ARG A 1 165 ? 0.966 3.211 -22.906 1 95.62 165 ARG A C 1
ATOM 1225 O O . ARG A 1 165 ? 1.348 2.252 -22.234 1 95.62 165 ARG A O 1
ATOM 1232 N N . GLU A 1 166 ? 1.308 4.398 -22.609 1 94.38 166 GLU A N 1
ATOM 1233 C CA . GLU A 1 166 ? 2.164 4.707 -21.469 1 94.38 166 GLU A CA 1
ATOM 1234 C C . GLU A 1 166 ? 1.51 4.277 -20.156 1 94.38 166 GLU A C 1
ATOM 1236 O O . GLU A 1 166 ? 2.176 3.736 -19.281 1 94.38 166 GLU A O 1
ATOM 1241 N N . ASP A 1 167 ? 0.247 4.508 -20.094 1 96.38 167 ASP A N 1
ATOM 1242 C CA . ASP A 1 167 ? -0.469 4.125 -18.891 1 96.38 167 ASP A CA 1
ATOM 1243 C C . ASP A 1 167 ? -0.613 2.607 -18.797 1 96.38 167 ASP A C 1
ATOM 1245 O O . ASP A 1 167 ? -0.53 2.037 -17.703 1 96.38 167 ASP A O 1
ATOM 1249 N N . GLN A 1 168 ? -0.875 1.95 -19.906 1 96 168 GLN A N 1
ATOM 1250 C CA . GLN A 1 168 ? -0.917 0.492 -19.906 1 96 168 GLN A CA 1
ATOM 1251 C C . GLN A 1 168 ? 0.376 -0.095 -19.344 1 96 168 GLN A C 1
ATOM 1253 O O . GLN A 1 168 ? 0.343 -0.981 -18.5 1 96 168 GLN A O 1
ATOM 1258 N N . ILE A 1 169 ? 1.45 0.44 -19.797 1 93.62 169 ILE A N 1
ATOM 1259 C CA . ILE A 1 169 ? 2.766 -0.053 -19.406 1 93.62 169 ILE A CA 1
ATOM 1260 C C . ILE A 1 169 ? 3.016 0.255 -17.938 1 93.62 169 ILE A C 1
ATOM 1262 O O . ILE A 1 169 ? 3.48 -0.606 -17.188 1 93.62 169 ILE A O 1
ATOM 1266 N N . ALA A 1 170 ? 2.668 1.467 -17.531 1 93.62 170 ALA A N 1
ATOM 1267 C CA . ALA A 1 170 ? 2.867 1.872 -16.141 1 93.62 170 ALA A CA 1
ATOM 1268 C C . ALA A 1 170 ? 2.076 0.978 -15.195 1 93.62 170 ALA A C 1
ATOM 1270 O O . ALA A 1 170 ? 2.59 0.558 -14.156 1 93.62 170 ALA A O 1
ATOM 1271 N N . LEU A 1 171 ? 0.886 0.675 -15.562 1 96.31 171 LEU A N 1
ATOM 1272 C CA . LEU A 1 171 ? 0.023 -0.157 -14.734 1 96.31 171 LEU A CA 1
ATOM 1273 C C . LEU A 1 171 ? 0.548 -1.587 -14.664 1 96.31 171 LEU A C 1
ATOM 1275 O O . LEU A 1 171 ? 0.573 -2.193 -13.594 1 96.31 171 LEU A O 1
ATOM 1279 N N . LEU A 1 172 ? 1.015 -2.078 -15.734 1 94.19 172 LEU A N 1
ATOM 1280 C CA . LEU A 1 172 ? 1.52 -3.445 -15.781 1 94.19 172 LEU A CA 1
ATOM 1281 C C . LEU A 1 172 ? 2.818 -3.572 -14.992 1 94.19 172 LEU A C 1
ATOM 1283 O O . LEU A 1 172 ? 3.006 -4.535 -14.242 1 94.19 172 LEU A O 1
ATOM 1287 N N . LYS A 1 173 ? 3.703 -2.664 -15.117 1 91.06 173 LYS A N 1
ATOM 1288 C CA . LYS A 1 173 ? 4.977 -2.693 -14.406 1 91.06 173 LYS A CA 1
ATOM 1289 C C . LYS A 1 173 ? 4.762 -2.814 -12.898 1 91.06 173 LYS A C 1
ATOM 1291 O O . LYS A 1 173 ? 5.492 -3.537 -12.219 1 91.06 173 LYS A O 1
ATOM 1296 N N . ALA A 1 174 ? 3.785 -2.105 -12.5 1 91.44 174 ALA A N 1
ATOM 1297 C CA . ALA A 1 174 ? 3.555 -2.049 -11.062 1 91.44 174 ALA A CA 1
ATOM 1298 C C . ALA A 1 174 ? 2.703 -3.227 -10.594 1 91.44 174 ALA A C 1
ATOM 1300 O O . ALA A 1 174 ? 2.936 -3.781 -9.523 1 91.44 174 ALA A O 1
ATOM 1301 N N . SER A 1 175 ? 1.781 -3.688 -11.367 1 95.25 175 SER A N 1
ATOM 1302 C CA . SER A 1 175 ? 0.77 -4.621 -10.875 1 95.25 175 SER A CA 1
ATOM 1303 C C . SER A 1 175 ? 1.201 -6.066 -11.094 1 95.25 175 SER A C 1
ATOM 1305 O O . SER A 1 175 ? 0.674 -6.977 -10.453 1 95.25 175 SER A O 1
ATOM 1307 N N . THR A 1 176 ? 2.104 -6.344 -11.93 1 94.38 176 THR A N 1
ATOM 1308 C CA . THR A 1 176 ? 2.422 -7.711 -12.336 1 94.38 176 THR A CA 1
ATOM 1309 C C . THR A 1 176 ? 2.879 -8.531 -11.133 1 94.38 176 THR A C 1
ATOM 1311 O O . THR A 1 176 ? 2.42 -9.664 -10.938 1 94.38 176 THR A O 1
ATOM 1314 N N . ILE A 1 177 ? 3.799 -8.008 -10.336 1 94.94 177 ILE A N 1
ATOM 1315 C CA . ILE A 1 177 ? 4.289 -8.773 -9.195 1 94.94 177 ILE A CA 1
ATOM 1316 C C . ILE A 1 177 ? 3.16 -8.984 -8.195 1 94.94 177 ILE A C 1
ATOM 1318 O O . ILE A 1 177 ? 3.051 -10.055 -7.586 1 94.94 177 ILE A O 1
ATOM 1322 N N . GLU A 1 178 ? 2.352 -8.023 -8.016 1 97 178 GLU A N 1
ATOM 1323 C CA . GLU A 1 178 ? 1.231 -8.117 -7.082 1 97 178 GLU A CA 1
ATOM 1324 C C . GLU A 1 178 ? 0.241 -9.195 -7.527 1 97 178 GLU A C 1
ATOM 1326 O O . GLU A 1 178 ? -0.212 -10 -6.715 1 97 178 GLU A O 1
ATOM 1331 N N . ILE A 1 179 ? -0.026 -9.164 -8.781 1 96.81 179 ILE A N 1
ATOM 1332 C CA . ILE A 1 179 ? -0.96 -10.148 -9.32 1 96.81 179 ILE A CA 1
ATOM 1333 C C . ILE A 1 179 ? -0.347 -11.539 -9.242 1 96.81 179 ILE A C 1
ATOM 1335 O O . ILE A 1 179 ? -1.038 -12.516 -8.922 1 96.81 179 ILE A O 1
ATOM 1339 N N . MET A 1 180 ? 0.935 -11.648 -9.57 1 94.81 180 MET A N 1
ATOM 1340 C CA . MET A 1 180 ? 1.612 -12.938 -9.438 1 94.81 180 MET A CA 1
ATOM 1341 C C . MET A 1 180 ? 1.486 -13.477 -8.016 1 94.81 180 MET A C 1
ATOM 1343 O O . MET A 1 180 ? 1.253 -14.664 -7.816 1 94.81 180 MET A O 1
ATOM 1347 N N . LEU A 1 181 ? 1.631 -12.609 -7.07 1 96.19 181 LEU A N 1
ATOM 1348 C CA . LEU A 1 181 ? 1.53 -13 -5.668 1 96.19 181 LEU A CA 1
ATOM 1349 C C . LEU A 1 181 ? 0.11 -13.438 -5.328 1 96.19 181 LEU A C 1
ATOM 1351 O O . LEU A 1 181 ? -0.087 -14.391 -4.562 1 96.19 181 LEU A O 1
ATOM 1355 N N . LEU A 1 182 ? -0.866 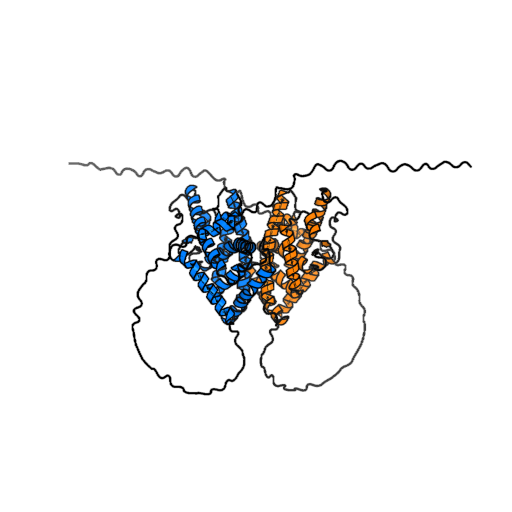-12.758 -5.848 1 96.5 182 LEU A N 1
ATOM 1356 C CA . LEU A 1 182 ? -2.258 -13.156 -5.672 1 96.5 182 LEU A CA 1
ATOM 1357 C C . LEU A 1 182 ? -2.498 -14.547 -6.246 1 96.5 182 LEU A C 1
ATOM 1359 O O . LEU A 1 182 ? -3.131 -15.391 -5.602 1 96.5 182 LEU A O 1
ATOM 1363 N N . GLU A 1 183 ? -1.962 -14.773 -7.375 1 92.69 183 GLU A N 1
ATOM 1364 C CA . GLU A 1 183 ? -2.168 -16.047 -8.055 1 92.69 183 GLU A CA 1
ATOM 1365 C C . GLU A 1 183 ? -1.492 -17.188 -7.305 1 92.69 183 GLU A C 1
ATOM 1367 O O . GLU A 1 183 ? -2.035 -18.297 -7.223 1 92.69 183 GLU A O 1
ATOM 1372 N N . THR A 1 184 ? -0.357 -16.922 -6.855 1 92.69 184 THR A N 1
ATOM 1373 C CA . THR A 1 184 ? 0.345 -17.953 -6.102 1 92.69 184 THR A CA 1
ATOM 1374 C C . THR A 1 184 ? -0.35 -18.219 -4.77 1 92.69 184 THR A C 1
ATOM 1376 O O . THR A 1 184 ? -0.397 -19.359 -4.305 1 92.69 184 THR A O 1
ATOM 1379 N N . ALA A 1 185 ? -0.813 -17.141 -4.176 1 95.5 185 ALA A N 1
ATOM 1380 C CA . ALA A 1 185 ? -1.541 -17.297 -2.918 1 95.5 185 ALA A CA 1
ATOM 1381 C C . ALA A 1 185 ? -2.781 -18.172 -3.107 1 95.5 185 ALA A C 1
ATOM 1383 O O . ALA A 1 185 ? -3.166 -18.922 -2.203 1 95.5 185 ALA A O 1
ATOM 1384 N N . ARG A 1 186 ? -3.363 -18.031 -4.234 1 93.25 186 ARG A N 1
ATOM 1385 C CA . ARG A 1 186 ? -4.539 -18.828 -4.566 1 93.25 186 ARG A CA 1
ATOM 1386 C C . ARG A 1 186 ? -4.223 -20.312 -4.504 1 93.25 186 ARG A C 1
ATOM 1388 O O . ARG A 1 186 ? -5.105 -21.125 -4.219 1 93.25 186 ARG A O 1
ATOM 1395 N N . ARG A 1 187 ? -3.049 -20.719 -4.68 1 93.06 187 ARG A N 1
ATOM 1396 C CA . ARG A 1 187 ? -2.641 -22.125 -4.773 1 93.06 187 ARG A CA 1
ATOM 1397 C C . ARG A 1 187 ? -1.793 -22.531 -3.57 1 93.06 187 ARG A C 1
ATOM 1399 O O . ARG A 1 187 ? -1.096 -23.547 -3.607 1 93.06 187 ARG A O 1
ATOM 1406 N N . TYR A 1 188 ? -1.791 -21.75 -2.596 1 96.12 188 TYR A N 1
ATOM 1407 C CA . TYR A 1 188 ? -1.071 -22.062 -1.364 1 96.12 188 TYR A CA 1
ATOM 1408 C C . TYR A 1 188 ? -1.681 -23.266 -0.662 1 96.12 188 TYR A C 1
ATOM 1410 O O . TYR A 1 188 ? -2.902 -23.359 -0.518 1 96.12 188 TYR A O 1
ATOM 1418 N N . ASN A 1 189 ? -0.84 -24.188 -0.311 1 95.44 189 ASN A N 1
ATOM 1419 C CA . ASN A 1 189 ? -1.246 -25.344 0.482 1 95.44 189 ASN A CA 1
ATOM 1420 C C . ASN A 1 189 ? -0.823 -25.203 1.941 1 95.44 189 ASN A C 1
ATOM 1422 O O . ASN A 1 189 ? 0.362 -25.297 2.262 1 95.44 189 ASN A O 1
ATOM 1426 N N . HIS A 1 190 ? -1.776 -25.141 2.82 1 92.94 190 HIS A N 1
ATOM 1427 C CA . HIS A 1 190 ? -1.52 -24.891 4.234 1 92.94 190 HIS A CA 1
ATOM 1428 C C . HIS A 1 190 ? -0.918 -26.109 4.91 1 92.94 190 HIS A C 1
ATOM 1430 O O . HIS A 1 190 ? -0.1 -25.984 5.824 1 92.94 190 HIS A O 1
ATOM 1436 N N . GLU A 1 191 ? -1.232 -27.234 4.492 1 94.38 191 GLU A N 1
ATOM 1437 C CA . GLU A 1 191 ? -0.765 -28.484 5.105 1 94.38 191 GLU A CA 1
ATOM 1438 C C . GLU A 1 191 ? 0.721 -28.703 4.84 1 94.38 191 GLU A C 1
ATOM 1440 O O . GLU A 1 191 ? 1.471 -29.062 5.75 1 94.38 191 GLU A O 1
ATOM 1445 N N . THR A 1 192 ? 1.056 -28.469 3.639 1 94.31 192 THR A N 1
ATOM 1446 C CA . THR A 1 192 ? 2.449 -28.688 3.266 1 94.31 192 THR A CA 1
ATOM 1447 C C . THR A 1 192 ? 3.262 -27.406 3.412 1 94.31 192 THR A C 1
ATOM 1449 O O . THR A 1 192 ? 4.492 -27.438 3.363 1 94.31 192 THR A O 1
ATOM 1452 N N . GLU A 1 193 ? 2.562 -26.25 3.574 1 94.69 193 GLU A N 1
ATOM 1453 C CA . GLU A 1 193 ? 3.178 -24.922 3.621 1 94.69 193 GLU A CA 1
ATOM 1454 C C . GLU A 1 193 ? 4.02 -24.656 2.375 1 94.69 193 GLU A C 1
ATOM 1456 O O . GLU A 1 193 ? 5.191 -24.297 2.477 1 94.69 193 GLU A O 1
ATOM 1461 N N . CYS A 1 194 ? 3.467 -24.922 1.245 1 96.44 194 CYS A N 1
ATOM 1462 C CA . CYS A 1 194 ? 4.117 -24.719 -0.043 1 96.44 194 CYS A CA 1
ATOM 1463 C C . CYS A 1 194 ? 3.273 -23.828 -0.95 1 96.44 194 CYS A C 1
ATOM 1465 O O . CYS A 1 194 ? 2.053 -23.766 -0.801 1 96.44 194 CYS A O 1
ATOM 1467 N N . ILE A 1 195 ? 3.975 -23.156 -1.794 1 95.31 195 ILE A N 1
ATOM 1468 C CA . ILE A 1 195 ? 3.342 -22.328 -2.82 1 95.31 195 ILE A CA 1
ATOM 1469 C C . ILE A 1 195 ? 3.535 -22.984 -4.191 1 95.31 195 ILE A C 1
ATOM 1471 O O . ILE A 1 195 ? 4.629 -23.453 -4.516 1 95.31 195 ILE A O 1
ATOM 1475 N N . THR A 1 196 ? 2.498 -23.047 -4.98 1 92.06 196 THR A N 1
ATOM 1476 C CA . THR A 1 196 ? 2.555 -23.656 -6.305 1 92.06 196 THR A CA 1
ATOM 1477 C C . THR A 1 196 ? 2.49 -22.594 -7.395 1 92.06 196 THR A C 1
ATOM 1479 O O . THR A 1 196 ? 1.599 -21.734 -7.387 1 92.06 196 THR A O 1
ATOM 1482 N N . PHE A 1 197 ? 3.449 -22.625 -8.234 1 89.62 197 PHE A N 1
ATOM 1483 C CA . PHE A 1 197 ? 3.465 -21.766 -9.414 1 89.62 197 PHE A CA 1
ATOM 1484 C C . PHE A 1 197 ? 2.848 -22.484 -10.609 1 89.62 197 PHE A C 1
ATOM 1486 O O . PHE A 1 197 ? 3.105 -23.656 -10.836 1 89.62 197 PHE A O 1
ATOM 1493 N N . LEU A 1 198 ? 2.098 -21.719 -11.305 1 86.44 198 LEU A N 1
ATOM 1494 C CA . LEU A 1 198 ? 1.476 -22.266 -12.508 1 86.44 198 LEU A CA 1
ATOM 1495 C C . LEU A 1 198 ? 0.695 -23.531 -12.188 1 86.44 198 LEU A C 1
ATOM 1497 O O . LEU A 1 198 ? -0.191 -23.516 -11.328 1 86.44 198 LEU A O 1
ATOM 1501 N N . LYS A 1 199 ? 0.952 -24.641 -12.773 1 80.5 199 LYS A N 1
ATOM 1502 C CA . LYS A 1 199 ? 0.133 -25.828 -12.555 1 80.5 199 LYS A CA 1
ATOM 1503 C C . LYS A 1 199 ? 0.789 -26.766 -11.555 1 80.5 199 LYS A C 1
ATOM 1505 O O . LYS A 1 199 ? 0.15 -27.203 -10.594 1 80.5 199 LYS A O 1
ATOM 1510 N N . ASP A 1 200 ? 2.088 -27.031 -11.656 1 82.69 200 ASP A N 1
ATOM 1511 C CA . ASP A 1 200 ? 2.611 -28.156 -10.891 1 82.69 200 ASP A CA 1
ATOM 1512 C C . ASP A 1 200 ? 3.955 -27.812 -10.258 1 82.69 200 ASP A C 1
ATOM 1514 O O . ASP A 1 200 ? 4.703 -28.703 -9.852 1 82.69 200 ASP A O 1
ATOM 1518 N N . PHE A 1 201 ? 4.312 -26.609 -10.164 1 91.06 201 PHE A N 1
ATOM 1519 C CA . PHE A 1 201 ? 5.598 -26.25 -9.578 1 91.06 201 PHE A CA 1
ATOM 1520 C C . PHE A 1 201 ? 5.426 -25.781 -8.141 1 91.06 201 PHE A C 1
ATOM 1522 O O . PHE A 1 201 ? 5.086 -24.625 -7.891 1 91.06 201 PHE A O 1
ATOM 1529 N N . THR A 1 202 ? 5.719 -26.688 -7.176 1 94.31 202 THR A N 1
ATOM 1530 C CA . THR A 1 202 ? 5.449 -26.438 -5.766 1 94.31 202 THR A CA 1
ATOM 1531 C C . THR A 1 202 ? 6.75 -26.25 -4.992 1 94.31 202 THR A C 1
ATOM 1533 O O . THR A 1 202 ? 7.688 -27.031 -5.133 1 94.31 202 THR A O 1
ATOM 1536 N N . TYR A 1 203 ? 6.738 -25.234 -4.141 1 95.88 203 TYR A N 1
ATOM 1537 C CA . TYR A 1 203 ? 7.98 -24.875 -3.461 1 95.88 203 TYR A CA 1
ATOM 1538 C C . TYR A 1 203 ? 7.727 -24.562 -1.99 1 95.88 203 TYR A C 1
ATOM 1540 O O . TYR A 1 203 ? 6.719 -23.938 -1.646 1 95.88 203 TYR A O 1
ATOM 1548 N N . SER A 1 204 ? 8.664 -25.016 -1.188 1 95.75 204 SER A N 1
ATOM 1549 C CA . SER A 1 204 ? 8.68 -24.672 0.228 1 95.75 204 SER A CA 1
ATOM 1550 C C . SER A 1 204 ? 9.461 -23.375 0.473 1 95.75 204 SER A C 1
ATOM 1552 O O . SER A 1 204 ? 10.109 -22.859 -0.437 1 95.75 204 SER A O 1
ATOM 1554 N N . LYS A 1 205 ? 9.383 -22.906 1.722 1 95.44 205 LYS A N 1
ATOM 1555 C CA . LYS A 1 205 ? 10.188 -21.75 2.107 1 95.44 205 LYS A CA 1
ATOM 1556 C C . LYS A 1 205 ? 11.672 -22 1.86 1 95.44 205 LYS A C 1
ATOM 1558 O O . LYS A 1 205 ? 12.391 -21.125 1.382 1 95.44 205 LYS A O 1
ATOM 1563 N N . ASP A 1 206 ? 12.047 -23.188 2.18 1 93.06 206 ASP A N 1
ATOM 1564 C CA . ASP A 1 206 ? 13.453 -23.562 2.025 1 93.06 206 ASP A CA 1
ATOM 1565 C C . ASP A 1 206 ? 13.867 -23.547 0.557 1 93.06 206 ASP A C 1
ATOM 1567 O O . ASP A 1 206 ? 14.992 -23.172 0.231 1 93.06 206 ASP A O 1
ATOM 1571 N N . ASP A 1 207 ? 13.023 -23.953 -0.261 1 92.75 207 ASP A N 1
ATOM 1572 C CA . ASP A 1 207 ? 13.32 -23.938 -1.69 1 92.75 207 ASP A CA 1
ATOM 1573 C C . ASP A 1 207 ? 13.602 -22.516 -2.178 1 92.75 207 ASP A C 1
ATOM 1575 O O . ASP A 1 207 ? 14.539 -22.297 -2.943 1 92.75 207 ASP A O 1
ATOM 1579 N N . PHE A 1 208 ? 12.805 -21.594 -1.725 1 92.81 208 PHE A N 1
ATOM 1580 C CA . PHE A 1 208 ? 13.008 -20.203 -2.098 1 92.81 208 PHE A CA 1
ATOM 1581 C C . PHE A 1 208 ? 14.336 -19.688 -1.558 1 92.81 208 PHE A C 1
ATOM 1583 O O . PHE A 1 208 ? 15.055 -18.969 -2.25 1 92.81 208 PHE A O 1
ATOM 1590 N N . HIS A 1 209 ? 14.594 -20.062 -0.364 1 90.75 209 HIS A N 1
ATOM 1591 C CA . HIS A 1 209 ? 15.852 -19.656 0.253 1 90.75 209 HIS A CA 1
ATOM 1592 C C . HIS A 1 209 ? 17.047 -20.188 -0.522 1 90.75 209 HIS A C 1
ATOM 1594 O O . HIS A 1 209 ? 18.031 -19.469 -0.746 1 90.75 209 HIS A O 1
ATOM 1600 N N . ARG A 1 210 ? 17 -21.391 -0.929 1 88.75 210 ARG A N 1
ATOM 1601 C CA . ARG A 1 210 ? 18.078 -22.031 -1.677 1 88.75 210 ARG A CA 1
ATOM 1602 C C . ARG A 1 210 ? 18.266 -21.375 -3.041 1 88.75 210 ARG A C 1
ATOM 1604 O O . ARG A 1 210 ? 19.344 -21.453 -3.633 1 88.75 210 ARG A O 1
ATOM 1611 N N . ALA A 1 211 ? 17.234 -20.797 -3.498 1 87.94 211 ALA A N 1
ATOM 1612 C CA . ALA A 1 211 ? 17.312 -20.141 -4.801 1 87.94 211 ALA A CA 1
ATOM 1613 C C . ALA A 1 211 ? 17.891 -18.734 -4.668 1 87.94 211 ALA A C 1
ATOM 1615 O O . ALA A 1 211 ? 18.062 -18.031 -5.668 1 87.94 211 ALA A O 1
ATOM 1616 N N . GLY A 1 212 ? 18.094 -18.297 -3.41 1 84.31 212 GLY A N 1
ATOM 1617 C CA . GLY A 1 212 ? 18.781 -17.031 -3.215 1 84.31 212 GLY A CA 1
ATOM 1618 C C . GLY A 1 212 ? 17.859 -15.914 -2.754 1 84.31 212 GLY A C 1
ATOM 1619 O O . GLY A 1 212 ? 18.281 -14.766 -2.646 1 84.31 212 GLY A O 1
ATOM 1620 N N . LEU A 1 213 ? 16.609 -16.188 -2.543 1 88.44 213 LEU A N 1
ATOM 1621 C CA . LEU A 1 213 ? 15.711 -15.164 -2.041 1 88.44 213 LEU A CA 1
ATOM 1622 C C . LEU A 1 213 ? 15.938 -14.922 -0.553 1 88.44 213 LEU A C 1
ATOM 1624 O O . LEU A 1 213 ? 16.234 -15.852 0.196 1 88.44 213 LEU A O 1
ATOM 1628 N N . GLN A 1 214 ? 15.812 -13.688 -0.213 1 89 214 GLN A N 1
ATOM 1629 C CA . GLN A 1 214 ? 16.031 -13.305 1.177 1 89 214 GLN A CA 1
ATOM 1630 C C . GLN A 1 214 ? 14.836 -13.688 2.047 1 89 214 GLN A C 1
ATOM 1632 O O . GLN A 1 214 ? 13.688 -13.625 1.599 1 89 214 GLN A O 1
ATOM 1637 N N . VAL A 1 215 ? 15.141 -13.984 3.275 1 90.94 215 VAL A N 1
ATOM 1638 C CA . VAL A 1 215 ? 14.117 -14.398 4.23 1 90.94 215 VAL A CA 1
ATOM 1639 C C . VAL A 1 215 ? 13.133 -13.258 4.461 1 90.94 215 VAL A C 1
ATOM 1641 O O . VAL A 1 215 ? 11.938 -13.492 4.652 1 90.94 215 VAL A O 1
ATOM 1644 N N . GLU A 1 216 ? 13.547 -12.062 4.344 1 88.56 216 GLU A N 1
ATOM 1645 C CA . GLU A 1 216 ? 12.742 -10.867 4.543 1 88.56 216 GLU A CA 1
ATOM 1646 C C . GLU A 1 216 ? 11.688 -10.719 3.449 1 88.56 216 GLU A C 1
ATOM 1648 O O . GLU A 1 216 ? 10.727 -9.969 3.605 1 88.56 216 GLU A O 1
ATOM 1653 N N . PHE A 1 217 ? 11.945 -11.461 2.432 1 90.81 217 PHE A N 1
ATOM 1654 C CA . PHE A 1 217 ? 10.969 -11.477 1.35 1 90.81 217 PHE A CA 1
ATOM 1655 C C . PHE A 1 217 ? 10.109 -12.727 1.413 1 90.81 217 PHE A C 1
ATOM 1657 O O . PHE A 1 217 ? 8.898 -12.672 1.189 1 90.81 217 PHE A O 1
ATOM 1664 N N . ILE A 1 218 ? 10.672 -13.82 1.771 1 94.31 218 ILE A N 1
ATOM 1665 C CA . ILE A 1 218 ? 10.008 -15.117 1.762 1 94.31 218 ILE A CA 1
ATOM 1666 C C . ILE A 1 218 ? 8.906 -15.148 2.822 1 94.31 218 ILE A C 1
ATOM 1668 O O . ILE A 1 218 ? 7.762 -15.5 2.531 1 94.31 218 ILE A O 1
ATOM 1672 N N . ASN A 1 219 ? 9.195 -14.719 3.971 1 93.25 219 ASN A N 1
ATOM 1673 C CA . ASN A 1 219 ? 8.266 -14.844 5.086 1 93.25 219 ASN A CA 1
ATOM 1674 C C . ASN A 1 219 ? 6.988 -14.047 4.84 1 93.25 219 ASN A C 1
ATOM 1676 O O . ASN A 1 219 ? 5.887 -14.586 4.984 1 93.25 219 ASN A O 1
ATOM 1680 N N . PRO A 1 220 ? 7.137 -12.859 4.371 1 94.12 220 PRO A N 1
ATOM 1681 C CA . PRO A 1 220 ? 5.914 -12.094 4.109 1 94.12 220 PRO A CA 1
ATOM 1682 C C . PRO A 1 220 ? 5.043 -12.727 3.029 1 94.12 220 PRO A C 1
ATOM 1684 O O . PRO A 1 220 ? 3.814 -12.656 3.102 1 94.12 220 PRO A O 1
ATOM 1687 N N . ILE A 1 221 ? 5.629 -13.32 2.057 1 95.56 221 ILE A N 1
ATOM 1688 C CA . ILE A 1 221 ? 4.871 -13.945 0.979 1 95.56 221 ILE A CA 1
ATOM 1689 C C . ILE A 1 221 ? 4.051 -15.109 1.53 1 95.56 221 ILE A C 1
ATOM 1691 O O . ILE A 1 221 ? 2.879 -15.273 1.185 1 95.56 221 ILE A O 1
ATOM 1695 N N . PHE A 1 222 ? 4.641 -15.875 2.371 1 95.75 222 PHE A N 1
ATOM 1696 C CA . PHE A 1 222 ? 3.945 -17.016 2.938 1 95.75 222 PHE A CA 1
ATOM 1697 C C . PHE A 1 222 ? 2.875 -16.562 3.926 1 95.75 222 PHE A C 1
ATOM 1699 O O . PHE A 1 222 ? 1.802 -17.172 4.004 1 95.75 222 PHE A O 1
ATOM 1706 N N . GLU A 1 223 ? 3.166 -15.531 4.641 1 93.31 223 GLU A N 1
ATOM 1707 C CA . GLU A 1 223 ? 2.162 -14.977 5.543 1 93.31 223 GLU A CA 1
ATOM 1708 C C . GLU A 1 223 ? 0.959 -14.445 4.77 1 93.31 223 GLU A C 1
ATOM 1710 O O . GLU A 1 223 ? -0.188 -14.664 5.164 1 93.31 223 GLU A O 1
ATOM 1715 N N . PHE A 1 224 ? 1.268 -13.828 3.75 1 96 224 PHE A N 1
ATOM 1716 C CA . PHE A 1 224 ? 0.21 -13.312 2.889 1 96 224 PHE A CA 1
ATOM 1717 C C . PHE A 1 224 ? -0.617 -14.453 2.307 1 96 224 PHE A C 1
ATOM 1719 O O . PHE A 1 224 ? -1.848 -14.383 2.277 1 96 224 PHE A O 1
ATOM 1726 N N . SER A 1 225 ? 0.081 -15.438 1.876 1 96.94 225 SER A N 1
ATOM 1727 C CA . SER A 1 225 ? -0.598 -16.594 1.28 1 96.94 225 SER A CA 1
ATOM 1728 C C . SER A 1 225 ? -1.498 -17.281 2.295 1 96.94 225 SER A C 1
ATOM 1730 O O . SER A 1 225 ? -2.613 -17.688 1.966 1 96.94 225 SER A O 1
ATOM 1732 N N . ARG A 1 226 ? -1.036 -17.391 3.463 1 95 226 ARG A N 1
ATOM 1733 C CA . ARG A 1 226 ? -1.843 -17.969 4.527 1 95 226 ARG A CA 1
ATOM 1734 C C . ARG A 1 226 ? -3.094 -17.141 4.789 1 95 226 ARG A C 1
ATOM 1736 O O . ARG A 1 226 ? -4.184 -17.688 4.965 1 95 226 ARG A O 1
ATOM 1743 N N . ALA A 1 227 ? -2.904 -15.906 4.832 1 94.25 227 ALA A N 1
ATOM 1744 C CA . ALA A 1 227 ? -4.023 -15 5.074 1 94.25 227 ALA A CA 1
ATOM 1745 C C . ALA A 1 227 ? -5.051 -15.078 3.947 1 94.25 227 ALA A C 1
ATOM 1747 O O . ALA A 1 227 ? -6.258 -15.055 4.195 1 94.25 227 ALA A O 1
ATOM 1748 N N . MET A 1 228 ? -4.586 -15.125 2.75 1 96.62 228 MET A N 1
ATOM 1749 C CA . MET A 1 228 ? -5.48 -15.219 1.602 1 96.62 228 MET A CA 1
ATOM 1750 C C . MET A 1 228 ? -6.258 -16.531 1.629 1 96.62 228 MET A C 1
ATOM 1752 O O . MET A 1 228 ? -7.441 -16.562 1.288 1 96.62 228 MET A O 1
ATOM 1756 N N . ARG A 1 229 ? -5.566 -17.562 1.992 1 95.38 229 ARG A N 1
ATOM 1757 C CA . ARG A 1 229 ? -6.23 -18.844 2.094 1 95.38 229 ARG A CA 1
ATOM 1758 C C . ARG A 1 229 ? -7.352 -18.812 3.129 1 95.38 229 ARG A C 1
ATOM 1760 O O . ARG A 1 229 ? -8.43 -19.375 2.908 1 95.38 229 ARG A O 1
ATOM 1767 N N . ARG A 1 230 ? -7.137 -18.172 4.191 1 93.44 230 ARG A N 1
ATOM 1768 C CA . ARG A 1 230 ? -8.133 -18.047 5.25 1 93.44 230 ARG A CA 1
ATOM 1769 C C . ARG A 1 230 ? -9.359 -17.281 4.762 1 93.44 230 ARG A C 1
ATOM 1771 O O . ARG A 1 230 ? -10.477 -17.578 5.188 1 93.44 230 ARG A O 1
ATOM 1778 N N . LEU A 1 231 ? -9.141 -16.344 3.902 1 94.62 231 LEU A N 1
ATOM 1779 C CA . LEU A 1 231 ? -10.242 -15.562 3.354 1 94.62 231 LEU A CA 1
ATOM 1780 C C . LEU A 1 231 ? -11.109 -16.422 2.441 1 94.62 231 LEU A C 1
ATOM 1782 O O . LEU A 1 231 ? -12.312 -16.188 2.309 1 94.62 231 LEU A O 1
ATOM 1786 N N . GLY A 1 232 ? -10.547 -17.375 1.748 1 95.12 232 GLY A N 1
ATOM 1787 C CA . GLY A 1 232 ? -11.297 -18.328 0.937 1 95.12 232 GLY A CA 1
ATOM 1788 C C . GLY A 1 232 ? -12.031 -17.672 -0.216 1 95.12 232 GLY A C 1
ATOM 1789 O O . GLY A 1 232 ? -13.234 -17.891 -0.396 1 95.12 232 GLY A O 1
ATOM 1790 N N . LEU A 1 233 ? -11.273 -16.891 -0.995 1 97.12 233 LEU A N 1
ATOM 1791 C CA . LEU A 1 233 ? -11.891 -16.188 -2.115 1 97.12 233 LEU A CA 1
ATOM 1792 C C . LEU A 1 233 ? -12.258 -17.156 -3.229 1 97.12 233 LEU A C 1
ATOM 1794 O O . LEU A 1 233 ? -11.523 -18.109 -3.492 1 97.12 233 LEU A O 1
ATOM 1798 N N . ASP A 1 234 ? -13.422 -16.922 -3.844 1 96.75 234 ASP A N 1
ATOM 1799 C CA . ASP A 1 234 ? -13.766 -17.688 -5.031 1 96.75 234 ASP A CA 1
ATOM 1800 C C . ASP A 1 234 ? -13.211 -17.047 -6.297 1 96.75 234 ASP A C 1
ATOM 1802 O O . ASP A 1 234 ? -12.492 -16.047 -6.219 1 96.75 234 ASP A O 1
ATOM 1806 N N . ASP A 1 235 ? -13.492 -17.625 -7.441 1 96.25 235 ASP A N 1
ATOM 1807 C CA . ASP A 1 235 ? -12.883 -17.203 -8.695 1 96.25 235 ASP A CA 1
ATOM 1808 C C . ASP A 1 235 ? -13.32 -15.789 -9.078 1 96.25 235 ASP A C 1
ATOM 1810 O O . ASP A 1 235 ? -12.523 -15 -9.578 1 96.25 235 ASP A O 1
ATOM 1814 N N . ALA A 1 236 ? -14.555 -15.508 -8.906 1 97.81 236 ALA A N 1
ATOM 1815 C CA . ALA A 1 236 ? -15.062 -14.18 -9.227 1 97.81 236 ALA A CA 1
ATOM 1816 C C . ALA A 1 236 ? -14.422 -13.117 -8.344 1 97.81 236 ALA A C 1
ATOM 1818 O O . ALA A 1 236 ? -14.047 -12.047 -8.828 1 97.81 236 ALA A O 1
ATOM 1819 N N . GLU A 1 237 ? -14.312 -13.383 -7.031 1 97.94 237 GLU A N 1
ATOM 1820 C CA . GLU A 1 237 ? -13.672 -12.461 -6.094 1 97.94 237 GLU A CA 1
ATOM 1821 C C . GLU A 1 237 ? -12.219 -12.211 -6.469 1 97.94 237 GLU A C 1
ATOM 1823 O O . GLU A 1 237 ? -11.766 -11.062 -6.477 1 97.94 237 GLU A O 1
ATOM 1828 N N . TYR A 1 238 ? -11.523 -13.281 -6.812 1 97.62 238 TYR A N 1
ATOM 1829 C CA . TYR A 1 238 ? -10.133 -13.141 -7.242 1 97.62 238 TYR A CA 1
ATOM 1830 C C . TYR A 1 238 ? -10.039 -12.289 -8.508 1 97.62 238 TYR A C 1
ATOM 1832 O O . TYR A 1 238 ? -9.203 -11.391 -8.594 1 97.62 238 TYR A O 1
ATOM 1840 N N . ALA A 1 239 ? -10.852 -12.633 -9.461 1 97.81 239 ALA A N 1
ATOM 1841 C CA . ALA A 1 239 ? -10.805 -11.93 -10.742 1 97.81 239 ALA A CA 1
ATOM 1842 C C . ALA A 1 239 ? -11.086 -10.438 -10.547 1 97.81 239 ALA A C 1
ATOM 1844 O O . ALA A 1 239 ? -10.406 -9.594 -11.141 1 97.81 239 ALA A O 1
ATOM 1845 N N . LEU A 1 240 ? -12.062 -10.102 -9.766 1 98.5 240 LEU A N 1
ATOM 1846 C CA . LEU A 1 240 ? -12.406 -8.711 -9.492 1 98.5 240 LEU A CA 1
ATOM 1847 C C . LEU A 1 240 ? -11.289 -8.008 -8.734 1 98.5 240 LEU A C 1
ATOM 1849 O O . LEU A 1 240 ? -10.945 -6.867 -9.047 1 98.5 240 LEU A O 1
ATOM 1853 N N . LEU A 1 241 ? -10.75 -8.688 -7.75 1 98.44 241 LEU A N 1
ATOM 1854 C CA . LEU A 1 241 ? -9.656 -8.117 -6.973 1 98.44 241 LEU A CA 1
ATOM 1855 C C . LEU A 1 241 ? -8.453 -7.816 -7.863 1 98.44 241 LEU A C 1
ATOM 1857 O O . LEU A 1 241 ? -7.809 -6.777 -7.707 1 98.44 241 LEU A O 1
ATOM 1861 N N . ILE A 1 242 ? -8.156 -8.672 -8.758 1 98.31 242 ILE A N 1
ATOM 1862 C CA . ILE A 1 242 ? -7.051 -8.492 -9.688 1 98.31 242 ILE A CA 1
ATOM 1863 C C . ILE A 1 242 ? -7.332 -7.297 -10.602 1 98.31 242 ILE A C 1
ATOM 1865 O O . ILE A 1 242 ? -6.449 -6.469 -10.836 1 98.31 242 ILE A O 1
ATOM 1869 N N . ALA A 1 243 ? -8.531 -7.23 -11.102 1 98.62 243 ALA A N 1
ATOM 1870 C CA . ALA A 1 243 ? -8.898 -6.105 -11.961 1 98.62 243 ALA A CA 1
ATOM 1871 C C . ALA A 1 243 ? -8.758 -4.781 -11.211 1 98.62 243 ALA A C 1
ATOM 1873 O O . ALA A 1 243 ? -8.234 -3.807 -11.758 1 98.62 243 ALA A O 1
ATOM 1874 N N . ILE A 1 244 ? -9.227 -4.734 -9.977 1 98.56 244 ILE A N 1
ATOM 1875 C CA . ILE A 1 244 ? -9.102 -3.543 -9.148 1 98.56 244 ILE A CA 1
ATOM 1876 C C . ILE A 1 244 ? -7.625 -3.189 -8.977 1 98.56 244 ILE A C 1
ATOM 1878 O O . ILE A 1 244 ? -7.246 -2.02 -9.07 1 98.56 244 ILE A O 1
ATOM 1882 N N . ASN A 1 245 ? -6.82 -4.176 -8.734 1 98.44 245 ASN A N 1
ATOM 1883 C CA . ASN A 1 245 ? -5.387 -3.988 -8.539 1 98.44 245 ASN A CA 1
ATOM 1884 C C . ASN A 1 245 ? -4.723 -3.418 -9.789 1 98.44 245 ASN A C 1
ATOM 1886 O O . ASN A 1 245 ? -3.797 -2.611 -9.695 1 98.44 245 ASN A O 1
ATOM 1890 N N . ILE A 1 246 ? -5.164 -3.863 -10.922 1 98.31 246 ILE A N 1
ATOM 1891 C CA . ILE A 1 246 ? -4.602 -3.4 -12.18 1 98.31 246 ILE A CA 1
ATOM 1892 C C . ILE A 1 246 ? -4.848 -1.902 -12.344 1 98.31 246 ILE A C 1
ATOM 1894 O O . ILE A 1 246 ? -3.934 -1.15 -12.688 1 98.31 246 ILE A O 1
ATOM 1898 N N . PHE A 1 247 ? -6.031 -1.51 -12.031 1 98.25 247 PHE A N 1
ATOM 1899 C CA . PHE A 1 247 ? -6.414 -0.118 -12.234 1 98.25 247 PHE A CA 1
ATOM 1900 C C . PHE A 1 247 ? -6.117 0.708 -10.984 1 98.25 247 PHE A C 1
ATOM 1902 O O . PHE A 1 247 ? -7.035 1.218 -10.336 1 98.25 247 PHE A O 1
ATOM 1909 N N . SER A 1 248 ? -4.891 0.843 -10.68 1 96.56 248 SER A N 1
ATOM 1910 C CA . SER A 1 248 ? -4.438 1.69 -9.586 1 96.56 248 SER A CA 1
ATOM 1911 C C . SER A 1 248 ? -3.811 2.98 -10.109 1 96.56 248 SER A C 1
ATOM 1913 O O . SER A 1 248 ? -2.711 2.963 -10.664 1 96.56 248 SER A O 1
ATOM 1915 N N . ALA A 1 249 ? -4.445 4.059 -9.812 1 94.56 249 ALA A N 1
ATOM 1916 C CA . ALA A 1 249 ? -4.082 5.344 -10.406 1 94.56 249 ALA A CA 1
ATOM 1917 C C . ALA A 1 249 ? -2.83 5.918 -9.742 1 94.56 249 ALA A C 1
ATOM 1919 O O . ALA A 1 249 ? -2.188 6.816 -10.289 1 94.56 249 ALA A O 1
ATOM 1920 N N . ASP A 1 250 ? -2.449 5.438 -8.625 1 91.31 250 ASP A N 1
ATOM 1921 C CA . ASP A 1 250 ? -1.354 6 -7.844 1 91.31 250 ASP A CA 1
ATOM 1922 C C . ASP A 1 250 ? -0.017 5.383 -8.242 1 91.31 250 ASP A C 1
ATOM 1924 O O . ASP A 1 250 ? 0.989 5.566 -7.551 1 91.31 250 ASP A O 1
ATOM 1928 N N . ARG A 1 251 ? -0.037 4.684 -9.305 1 91.88 251 ARG A N 1
ATOM 1929 C CA . ARG A 1 251 ? 1.204 4.066 -9.758 1 91.88 251 ARG A CA 1
ATOM 1930 C C . ARG A 1 251 ? 2.148 5.113 -10.352 1 91.88 251 ARG A C 1
ATOM 1932 O O . ARG A 1 251 ? 1.701 6.105 -10.922 1 91.88 251 ARG A O 1
ATOM 1939 N N . PRO A 1 252 ? 3.471 4.809 -10.219 1 86.44 252 PRO A N 1
ATOM 1940 C CA . PRO A 1 252 ? 4.426 5.738 -10.82 1 86.44 252 PRO A CA 1
ATOM 1941 C C . PRO A 1 252 ? 4.246 5.879 -12.328 1 86.44 252 PRO A C 1
ATOM 1943 O O . PRO A 1 252 ? 3.998 4.887 -13.023 1 86.44 252 PRO A O 1
ATOM 1946 N N . ASN A 1 253 ? 4.301 7.098 -12.852 1 87.12 253 ASN A N 1
ATOM 1947 C CA . ASN A 1 253 ? 4.383 7.426 -14.273 1 87.12 253 ASN A CA 1
ATOM 1948 C C . ASN A 1 253 ? 3.027 7.305 -14.961 1 87.12 253 ASN A C 1
ATOM 1950 O O . ASN A 1 253 ? 2.945 7.312 -16.188 1 87.12 253 ASN A O 1
ATOM 1954 N N . VAL A 1 254 ? 2.029 7.117 -14.18 1 93.44 254 VAL A N 1
ATOM 1955 C CA . VAL A 1 254 ? 0.697 7.156 -14.773 1 93.44 254 VAL A CA 1
ATOM 1956 C C . VAL A 1 254 ? 0.397 8.57 -15.273 1 93.44 254 VAL A C 1
ATOM 1958 O O . VAL A 1 254 ? 0.553 9.539 -14.531 1 93.44 254 VAL A O 1
ATOM 1961 N N . GLN A 1 255 ? -0.097 8.633 -16.516 1 94 255 GLN A N 1
ATOM 1962 C CA . GLN A 1 255 ? -0.3 9.93 -17.156 1 94 255 GLN A CA 1
ATOM 1963 C C . GLN A 1 255 ? -1.704 10.469 -16.891 1 94 255 GLN A C 1
ATOM 1965 O O . GLN A 1 255 ? -1.891 11.672 -16.703 1 94 255 GLN A O 1
ATOM 1970 N N . GLU A 1 256 ? -2.654 9.609 -16.859 1 95.62 256 GLU A N 1
ATOM 1971 C CA . GLU A 1 256 ? -4.039 10.016 -16.656 1 95.62 256 GLU A CA 1
ATOM 1972 C C . GLU A 1 256 ? -4.652 9.328 -15.453 1 95.62 256 GLU A C 1
ATOM 1974 O O . GLU A 1 256 ? -5.559 8.5 -15.594 1 95.62 256 GLU A O 1
ATOM 1979 N N . PRO A 1 257 ? -4.352 9.781 -14.305 1 94.06 257 PRO A N 1
ATOM 1980 C CA . PRO A 1 257 ? -4.82 9.117 -13.086 1 94.06 257 PRO A CA 1
ATOM 1981 C C . PRO A 1 257 ? -6.34 9.141 -12.945 1 94.06 257 PRO A C 1
ATOM 1983 O O . PRO A 1 257 ? -6.938 8.164 -12.484 1 94.06 257 PRO A O 1
ATOM 1986 N N . SER A 1 258 ? -6.965 10.227 -13.367 1 94.19 258 SER A N 1
ATOM 1987 C CA . SER A 1 258 ? -8.414 10.336 -13.242 1 94.19 258 SER A CA 1
ATOM 1988 C C . SER A 1 258 ? -9.125 9.297 -14.102 1 94.19 258 SER A C 1
ATOM 1990 O O . SER A 1 258 ? -10.133 8.727 -13.695 1 94.19 258 SER A O 1
ATOM 1992 N N . ARG A 1 259 ? -8.547 9.094 -15.219 1 97.19 259 ARG A N 1
ATOM 1993 C CA . ARG A 1 259 ? -9.125 8.094 -16.109 1 97.19 259 ARG A CA 1
ATOM 1994 C C . ARG A 1 259 ? -8.969 6.691 -15.547 1 97.19 259 ARG A C 1
ATOM 1996 O O . ARG A 1 259 ? -9.898 5.883 -15.602 1 97.19 259 ARG A O 1
ATOM 2003 N N . VAL A 1 260 ? -7.832 6.398 -15.008 1 97.56 260 VAL A N 1
ATOM 2004 C CA . VAL A 1 260 ? -7.574 5.09 -14.406 1 97.56 260 VAL A CA 1
ATOM 2005 C C . VAL A 1 260 ? -8.523 4.863 -13.234 1 97.56 260 VAL A C 1
ATOM 2007 O O . VAL A 1 260 ? -9.078 3.771 -13.086 1 97.56 260 VAL A O 1
ATOM 2010 N N . GLU A 1 261 ? -8.742 5.855 -12.453 1 94.88 261 GLU A N 1
ATOM 2011 C CA . GLU A 1 261 ? -9.656 5.766 -11.312 1 94.88 261 GLU A CA 1
ATOM 2012 C C . GLU A 1 261 ? -11.078 5.484 -11.781 1 94.88 261 GLU A C 1
ATOM 2014 O O . GLU A 1 261 ? -11.797 4.703 -11.156 1 94.88 261 GLU A O 1
ATOM 2019 N N . ALA A 1 262 ? -11.398 6.152 -12.82 1 96.5 262 ALA A N 1
ATOM 2020 C CA . ALA A 1 262 ? -12.742 5.965 -13.359 1 96.5 262 ALA A CA 1
ATOM 2021 C C . ALA A 1 262 ? -12.945 4.531 -13.852 1 96.5 262 ALA A C 1
ATOM 2023 O O . ALA A 1 262 ? -14.047 3.982 -13.75 1 96.5 262 ALA A O 1
ATOM 2024 N N . LEU A 1 263 ? -11.93 3.98 -14.383 1 98 263 LEU A N 1
ATOM 2025 C CA . LEU A 1 263 ? -11.992 2.615 -14.891 1 98 263 LEU A CA 1
ATOM 2026 C C . LEU A 1 263 ? -12.016 1.61 -13.742 1 98 263 LEU A C 1
ATOM 2028 O O . LEU A 1 263 ? -12.523 0.499 -13.898 1 98 263 LEU A O 1
ATOM 2032 N N . GLN A 1 264 ? -11.508 1.979 -12.617 1 97.75 264 GLN A N 1
ATOM 2033 C CA . GLN A 1 264 ? -11.43 1.083 -11.469 1 97.75 264 GLN A CA 1
ATOM 2034 C C . GLN A 1 264 ? -12.781 0.971 -10.766 1 97.75 264 GLN A C 1
ATOM 2036 O O . GLN A 1 264 ? -13.133 -0.092 -10.25 1 97.75 264 GLN A O 1
ATOM 2041 N N . GLN A 1 265 ? -13.531 2.002 -10.781 1 96.56 265 GLN A N 1
ATOM 2042 C CA . GLN A 1 265 ? -14.711 2.182 -9.93 1 96.56 265 GLN A CA 1
ATOM 2043 C C . GLN A 1 265 ? -15.75 1.101 -10.203 1 96.56 265 GLN A C 1
ATOM 2045 O O . GLN A 1 265 ? -16.312 0.518 -9.266 1 96.56 265 GLN A O 1
ATOM 2050 N N . PRO A 1 266 ? -15.992 0.786 -11.453 1 97.38 266 PRO A N 1
ATOM 2051 C CA . PRO A 1 266 ? -17 -0.246 -11.695 1 97.38 266 PRO A CA 1
ATOM 2052 C C . PRO A 1 266 ? -16.609 -1.603 -11.117 1 97.38 266 PRO A C 1
ATOM 2054 O O . PRO A 1 266 ? -17.484 -2.365 -10.68 1 97.38 266 PRO A O 1
ATOM 2057 N N . TYR A 1 267 ? -15.375 -1.88 -11.117 1 98.38 267 TYR A N 1
ATOM 2058 C CA . TYR A 1 267 ? -14.922 -3.15 -10.555 1 98.38 267 TYR A CA 1
ATOM 2059 C C . TYR A 1 267 ? -15.07 -3.166 -9.039 1 98.38 267 TYR A C 1
ATOM 2061 O O . TYR A 1 267 ? -15.43 -4.191 -8.453 1 98.38 267 TYR A O 1
ATOM 2069 N N . VAL A 1 268 ? -14.781 -2.057 -8.398 1 97.69 268 VAL A N 1
ATOM 2070 C CA . VAL A 1 268 ? -14.969 -1.939 -6.953 1 97.69 268 VAL A CA 1
ATOM 2071 C C . VAL A 1 268 ? -16.438 -2.111 -6.609 1 97.69 268 VAL A C 1
ATOM 2073 O O . VAL A 1 268 ? -16.797 -2.838 -5.676 1 97.69 268 VAL A O 1
ATOM 2076 N N . GLU A 1 269 ? -17.234 -1.522 -7.402 1 96.62 269 GLU A N 1
ATOM 2077 C CA . GLU A 1 269 ? -18.672 -1.634 -7.191 1 96.62 269 GLU A CA 1
ATOM 2078 C C . GLU A 1 269 ? -19.156 -3.074 -7.367 1 96.62 269 GLU A C 1
ATOM 2080 O O . GLU A 1 269 ? -19.984 -3.557 -6.602 1 96.62 269 GLU A O 1
ATOM 2085 N N . ALA A 1 270 ? -18.656 -3.65 -8.352 1 97.94 270 ALA A N 1
ATOM 2086 C CA . ALA A 1 270 ? -19.047 -5.031 -8.625 1 97.94 270 ALA A CA 1
ATOM 2087 C C . ALA A 1 270 ? -18.609 -5.957 -7.488 1 97.94 270 ALA A C 1
AT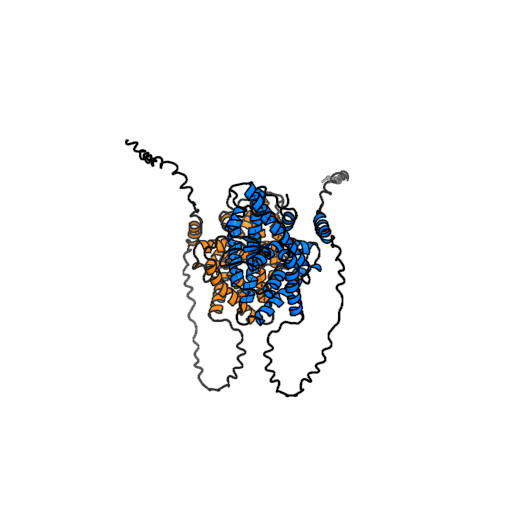OM 2089 O O . ALA A 1 270 ? -19.375 -6.84 -7.082 1 97.94 270 ALA A O 1
ATOM 2090 N N . LEU A 1 271 ? -17.422 -5.762 -6.996 1 98 271 LEU A N 1
ATOM 2091 C CA . LEU A 1 271 ? -16.938 -6.594 -5.895 1 98 271 LEU A CA 1
ATOM 2092 C C . LEU A 1 271 ? -17.781 -6.375 -4.645 1 98 271 LEU A C 1
ATOM 2094 O O . LEU A 1 271 ? -18.125 -7.328 -3.939 1 98 271 LEU A O 1
ATOM 2098 N N . LEU A 1 272 ? -18.047 -5.133 -4.406 1 95.75 272 LEU A N 1
ATOM 2099 C CA . LEU A 1 272 ? -18.906 -4.805 -3.273 1 95.75 272 LEU A CA 1
ATOM 2100 C C . LEU A 1 272 ? -20.25 -5.508 -3.391 1 95.75 272 LEU A C 1
ATOM 2102 O O . LEU A 1 272 ? -20.688 -6.191 -2.463 1 95.75 272 LEU A O 1
ATOM 2106 N N . SER A 1 273 ? -20.922 -5.371 -4.539 1 95.94 273 SER A N 1
ATOM 2107 C CA . SER A 1 273 ? -22.234 -5.973 -4.773 1 95.94 273 SER A CA 1
ATOM 2108 C C . SER A 1 273 ? -22.156 -7.496 -4.699 1 95.94 273 SER A C 1
ATOM 2110 O O . SER A 1 273 ? -23 -8.133 -4.066 1 95.94 273 SER A O 1
ATOM 2112 N N . TYR A 1 274 ? -21.156 -8 -5.301 1 97.38 274 TYR A N 1
ATOM 2113 C CA . TYR A 1 274 ? -20.984 -9.453 -5.344 1 97.38 274 TYR A CA 1
ATOM 2114 C C . TYR A 1 274 ? -20.859 -10.031 -3.939 1 97.38 274 TYR A C 1
ATOM 2116 O O . TYR A 1 274 ? -21.5 -11.031 -3.621 1 97.38 274 TYR A O 1
ATOM 2124 N N . THR A 1 275 ? -20.094 -9.445 -3.121 1 95.06 275 THR A N 1
ATOM 2125 C CA . THR A 1 275 ? -19.859 -9.938 -1.768 1 95.06 275 THR A CA 1
ATOM 2126 C C . THR A 1 275 ? -21.109 -9.805 -0.912 1 95.06 275 THR A C 1
ATOM 2128 O O . THR A 1 275 ? -21.406 -10.672 -0.088 1 95.06 275 THR A O 1
ATOM 2131 N N . ARG A 1 276 ? -21.781 -8.75 -1.101 1 92.56 276 ARG A N 1
ATOM 2132 C CA . ARG A 1 276 ? -23 -8.531 -0.339 1 92.56 276 ARG A CA 1
ATOM 2133 C C . ARG A 1 276 ? -24.062 -9.57 -0.681 1 92.56 276 ARG A C 1
ATOM 2135 O O . ARG A 1 276 ? -24.844 -9.984 0.183 1 92.56 276 ARG A O 1
ATOM 2142 N N . ILE A 1 277 ? -24.047 -9.969 -1.874 1 95.19 277 ILE A N 1
ATOM 2143 C CA . ILE A 1 277 ? -25.047 -10.914 -2.348 1 95.19 277 ILE A CA 1
ATOM 2144 C C . ILE A 1 277 ? -24.656 -12.328 -1.95 1 95.19 277 ILE A C 1
ATOM 2146 O O . ILE A 1 277 ? -25.469 -13.094 -1.433 1 95.19 277 ILE A O 1
ATOM 2150 N N . LYS A 1 278 ? -23.438 -12.656 -2.125 1 94.44 278 LYS A N 1
ATOM 2151 C CA . LYS A 1 278 ? -22.969 -14.031 -1.923 1 94.44 278 LYS A CA 1
ATOM 2152 C C . LYS A 1 278 ? -22.734 -14.312 -0.442 1 94.44 278 LYS A C 1
ATOM 2154 O O . LYS A 1 278 ? -22.906 -15.453 0.008 1 94.44 278 LYS A O 1
ATOM 2159 N N . ARG A 1 279 ? -22.281 -13.336 0.285 1 93.25 279 ARG A N 1
ATOM 2160 C CA . ARG A 1 279 ? -21.953 -13.492 1.701 1 93.25 279 ARG A CA 1
ATOM 2161 C C . ARG A 1 279 ? -22.562 -12.359 2.523 1 93.25 279 ARG A C 1
ATOM 2163 O O . ARG A 1 279 ? -21.844 -11.594 3.168 1 93.25 279 ARG A O 1
ATOM 2170 N N . PRO A 1 280 ? -23.906 -12.344 2.623 1 90.25 280 PRO A N 1
ATOM 2171 C CA . PRO A 1 280 ? -24.578 -11.219 3.273 1 90.25 280 PRO A CA 1
ATOM 2172 C C . PRO A 1 280 ? -24.281 -11.133 4.766 1 90.25 280 PRO A C 1
ATOM 2174 O O . PRO A 1 280 ? -24.359 -10.047 5.355 1 90.25 280 PRO A O 1
ATOM 2177 N N . GLN A 1 281 ? -23.812 -12.18 5.348 1 91.12 281 GLN A N 1
ATOM 2178 C CA . GLN A 1 281 ? -23.594 -12.195 6.793 1 91.12 281 GLN A CA 1
ATOM 2179 C C . GLN A 1 281 ? -22.203 -11.68 7.152 1 91.12 281 GLN A C 1
ATOM 2181 O O . GLN A 1 281 ? -21.953 -11.328 8.305 1 91.12 281 GLN A O 1
ATOM 2186 N N . ASP A 1 282 ? -21.359 -11.742 6.223 1 92.38 282 ASP A N 1
ATOM 2187 C CA . ASP A 1 282 ? -20 -11.281 6.465 1 92.38 282 ASP A CA 1
ATOM 2188 C C . ASP A 1 282 ? -19.781 -9.867 5.926 1 92.38 282 ASP A C 1
ATOM 2190 O O . ASP A 1 282 ? -19.188 -9.688 4.867 1 92.38 282 ASP A O 1
ATOM 2194 N N . ARG A 1 283 ? -20.109 -8.906 6.707 1 87.75 283 ARG A N 1
ATOM 2195 C CA . ARG A 1 283 ? -20.078 -7.516 6.277 1 87.75 283 ARG A CA 1
ATOM 2196 C C . ARG A 1 283 ? -18.656 -7.023 6.094 1 87.75 283 ARG A C 1
ATOM 2198 O O . ARG A 1 283 ? -18.422 -6.008 5.441 1 87.75 283 ARG A O 1
ATOM 2205 N N . LEU A 1 284 ? -17.719 -7.691 6.699 1 92.38 284 LEU A N 1
ATOM 2206 C CA . LEU A 1 284 ? -16.344 -7.207 6.66 1 92.38 284 LEU A CA 1
ATOM 2207 C C . LEU A 1 284 ? -15.539 -7.941 5.594 1 92.38 284 LEU A C 1
ATOM 2209 O O . LEU A 1 284 ? -14.344 -7.684 5.43 1 92.38 284 LEU A O 1
ATOM 2213 N N . ARG A 1 285 ? -16.203 -8.781 4.867 1 94.88 285 ARG A N 1
ATOM 2214 C CA . ARG A 1 285 ? -15.484 -9.539 3.844 1 94.88 285 ARG A CA 1
ATOM 2215 C C . ARG A 1 285 ? -14.898 -8.602 2.787 1 94.88 285 ARG A C 1
ATOM 2217 O O . ARG A 1 285 ? -13.711 -8.703 2.455 1 94.88 285 ARG A O 1
ATOM 2224 N N . PHE A 1 286 ? -15.773 -7.688 2.342 1 96.25 286 PHE A N 1
ATOM 2225 C CA . PHE A 1 286 ? -15.359 -6.758 1.3 1 96.25 286 PHE A CA 1
ATOM 2226 C C . PHE A 1 286 ? -14.203 -5.887 1.781 1 96.25 286 PHE A C 1
ATOM 2228 O O . PHE A 1 286 ? -13.156 -5.812 1.128 1 96.25 286 PHE A O 1
ATOM 2235 N N . PRO A 1 287 ? -14.266 -5.266 2.932 1 95.19 287 PRO A N 1
ATOM 2236 C CA . PRO A 1 287 ? -13.133 -4.488 3.439 1 95.19 287 PRO A CA 1
ATOM 2237 C C . PRO A 1 287 ? -11.875 -5.336 3.646 1 95.19 287 PRO A C 1
ATOM 2239 O O . PRO A 1 287 ? -10.766 -4.867 3.414 1 95.19 287 PRO A O 1
ATOM 2242 N N . ARG A 1 288 ? -12.008 -6.492 4.082 1 95.19 288 ARG A N 1
ATOM 2243 C CA . ARG A 1 288 ? -10.859 -7.367 4.277 1 95.19 288 ARG A CA 1
ATOM 2244 C C . ARG A 1 288 ? -10.148 -7.648 2.955 1 95.19 288 ARG A C 1
ATOM 2246 O O . ARG A 1 288 ? -8.922 -7.715 2.904 1 95.19 288 ARG A O 1
ATOM 2253 N N . MET A 1 289 ? -10.93 -7.785 1.926 1 96.81 289 MET A N 1
ATOM 2254 C CA . MET A 1 289 ? -10.352 -8.008 0.604 1 96.81 289 MET A CA 1
ATOM 2255 C C . MET A 1 289 ? -9.578 -6.777 0.132 1 96.81 289 MET A C 1
ATOM 2257 O O . MET A 1 289 ? -8.469 -6.898 -0.393 1 96.81 289 MET A O 1
ATOM 2261 N N . LEU A 1 290 ? -10.18 -5.637 0.357 1 96.25 290 LEU A N 1
ATOM 2262 C CA . LEU A 1 290 ? -9.531 -4.406 -0.065 1 96.25 290 LEU A CA 1
ATOM 2263 C C . LEU A 1 290 ? -8.227 -4.191 0.702 1 96.25 290 LEU A C 1
ATOM 2265 O O . LEU A 1 290 ? -7.238 -3.713 0.137 1 96.25 290 LEU A O 1
ATOM 2269 N N . MET A 1 291 ? -8.266 -4.617 1.903 1 95.44 291 MET A N 1
ATOM 2270 C CA . MET A 1 291 ? -7.086 -4.438 2.74 1 95.44 291 MET A CA 1
ATOM 2271 C C . MET A 1 291 ? -5.941 -5.328 2.268 1 95.44 291 MET A C 1
ATOM 2273 O O . MET A 1 291 ? -4.773 -5.039 2.535 1 95.44 291 MET A O 1
ATOM 2277 N N . LYS A 1 292 ? -6.277 -6.379 1.609 1 97.19 292 LYS A N 1
ATOM 2278 C CA . LYS A 1 292 ? -5.227 -7.227 1.048 1 97.19 292 LYS A CA 1
ATOM 2279 C C . LYS A 1 292 ? -4.477 -6.504 -0.067 1 97.19 292 LYS A C 1
ATOM 2281 O O . LYS A 1 292 ? -3.324 -6.828 -0.357 1 97.19 292 LYS A O 1
ATOM 2286 N N . LEU A 1 293 ? -5.133 -5.531 -0.698 1 97.44 293 LEU A N 1
ATOM 2287 C CA . LEU A 1 293 ? -4.438 -4.707 -1.681 1 97.44 293 LEU A CA 1
ATOM 2288 C C . LEU A 1 293 ? -3.352 -3.869 -1.018 1 97.44 293 LEU A C 1
ATOM 2290 O O . LEU A 1 293 ? -2.295 -3.635 -1.609 1 97.44 293 LEU A O 1
ATOM 2294 N N . VAL A 1 294 ? -3.613 -3.457 0.206 1 95.69 294 VAL A N 1
ATOM 2295 C CA . VAL A 1 294 ? -2.611 -2.723 0.97 1 95.69 294 VAL A CA 1
ATOM 2296 C C . VAL A 1 294 ? -1.414 -3.625 1.259 1 95.69 294 VAL A C 1
ATOM 2298 O O . VAL A 1 294 ? -0.264 -3.225 1.065 1 95.69 294 VAL A O 1
ATOM 2301 N N . SER A 1 295 ? -1.724 -4.797 1.634 1 95.75 295 SER A N 1
ATOM 2302 C CA . SER A 1 295 ? -0.672 -5.773 1.899 1 95.75 295 SER A CA 1
ATOM 2303 C C . SER A 1 295 ? 0.145 -6.062 0.644 1 95.75 295 SER A C 1
ATOM 2305 O O . SER A 1 295 ? 1.36 -6.254 0.718 1 95.75 295 SER A O 1
ATOM 2307 N N . LEU A 1 296 ? -0.499 -6.133 -0.432 1 97.06 296 LEU A N 1
ATOM 2308 C CA . LEU A 1 296 ? 0.182 -6.398 -1.695 1 97.06 296 LEU A CA 1
ATOM 2309 C C . LEU A 1 296 ? 1.163 -5.277 -2.027 1 97.06 296 LEU A C 1
ATOM 2311 O O . LEU A 1 296 ? 2.254 -5.535 -2.543 1 97.06 296 LEU A O 1
ATOM 2315 N N . ARG A 1 297 ? 0.752 -4.082 -1.706 1 95.5 297 ARG A N 1
ATOM 2316 C CA . ARG A 1 297 ? 1.652 -2.957 -1.934 1 95.5 297 ARG A CA 1
ATOM 2317 C C . ARG A 1 297 ? 2.902 -3.072 -1.067 1 95.5 297 ARG A C 1
ATOM 2319 O O . ARG A 1 297 ? 4.004 -2.754 -1.515 1 95.5 297 ARG A O 1
ATOM 2326 N N . THR A 1 298 ? 2.705 -3.477 0.115 1 93.94 298 THR A N 1
ATOM 2327 C CA . THR A 1 298 ? 3.842 -3.713 0.999 1 93.94 298 THR A CA 1
ATOM 2328 C C . THR A 1 298 ? 4.766 -4.777 0.417 1 93.94 298 THR A C 1
ATOM 2330 O O . THR A 1 298 ? 5.984 -4.594 0.371 1 93.94 298 THR A O 1
ATOM 2333 N N . LEU A 1 299 ? 4.176 -5.82 -0.019 1 94.75 299 LEU A N 1
ATOM 2334 C CA . LEU A 1 299 ? 4.953 -6.918 -0.584 1 94.75 299 LEU A CA 1
ATOM 2335 C C . LEU A 1 299 ? 5.691 -6.473 -1.84 1 94.75 299 LEU A C 1
ATOM 2337 O O . LEU A 1 299 ? 6.809 -6.922 -2.1 1 94.75 299 LEU A O 1
ATOM 2341 N N . SER A 1 300 ? 5.02 -5.641 -2.596 1 93.69 300 SER A N 1
ATOM 2342 C CA . SER A 1 300 ? 5.656 -5.105 -3.793 1 93.69 300 SER A CA 1
ATOM 2343 C C . SER A 1 300 ? 6.922 -4.324 -3.445 1 93.69 300 SER A C 1
ATOM 2345 O O . SER A 1 300 ? 7.926 -4.422 -4.148 1 93.69 300 SER A O 1
ATOM 2347 N N . SER A 1 301 ? 6.887 -3.578 -2.387 1 88.75 301 SER A N 1
ATOM 2348 C CA . SER A 1 301 ? 8.055 -2.824 -1.937 1 88.75 301 SER A CA 1
ATOM 2349 C C . SER A 1 301 ? 9.172 -3.756 -1.491 1 88.75 301 SER A C 1
ATOM 2351 O O . SER A 1 301 ? 10.344 -3.525 -1.81 1 88.75 301 SER A O 1
ATOM 2353 N N . VAL A 1 302 ? 8.852 -4.754 -0.78 1 89.69 302 VAL A N 1
ATOM 2354 C CA . VAL A 1 302 ? 9.828 -5.738 -0.328 1 89.69 302 VAL A CA 1
ATOM 2355 C C . VAL A 1 302 ? 10.438 -6.453 -1.532 1 89.69 302 VAL A C 1
ATOM 2357 O O . VAL A 1 302 ? 11.633 -6.758 -1.544 1 89.69 302 VAL A O 1
ATOM 2360 N N . HIS A 1 303 ? 9.594 -6.727 -2.486 1 91 303 HIS A N 1
ATOM 2361 C CA . HIS A 1 303 ? 10.07 -7.344 -3.721 1 91 303 HIS A CA 1
ATOM 2362 C C . HIS A 1 303 ? 11.086 -6.453 -4.426 1 91 303 HIS A C 1
ATOM 2364 O O . HIS A 1 303 ? 12.086 -6.945 -4.957 1 91 303 HIS A O 1
ATOM 2370 N N . SER A 1 304 ? 10.797 -5.191 -4.457 1 86.44 304 SER A N 1
ATOM 2371 C CA . SER A 1 304 ? 11.727 -4.25 -5.078 1 86.44 304 SER A CA 1
ATOM 2372 C C . SER A 1 304 ? 13.086 -4.285 -4.391 1 86.44 304 SER A C 1
ATOM 2374 O O . SER A 1 304 ? 14.125 -4.211 -5.051 1 86.44 304 SER A O 1
ATOM 2376 N N . GLU A 1 305 ? 13.07 -4.398 -3.109 1 83.44 305 GLU A N 1
ATOM 2377 C CA . GLU A 1 305 ? 14.312 -4.52 -2.354 1 83.44 305 GLU A CA 1
ATOM 2378 C C . GLU A 1 305 ? 15.039 -5.824 -2.684 1 83.44 305 GLU A C 1
ATOM 2380 O O . GLU A 1 305 ? 16.266 -5.855 -2.775 1 83.44 305 GLU A O 1
ATOM 2385 N N . GLN A 1 306 ? 14.281 -6.84 -2.822 1 86.56 306 GLN A N 1
ATOM 2386 C CA . GLN A 1 306 ? 14.844 -8.133 -3.195 1 86.56 306 GLN A CA 1
ATOM 2387 C C . GLN A 1 306 ? 15.516 -8.07 -4.562 1 86.56 306 GLN A C 1
ATOM 2389 O O . GLN A 1 306 ? 16.609 -8.609 -4.746 1 86.56 306 GLN A O 1
ATOM 2394 N N . VAL A 1 307 ? 14.898 -7.473 -5.504 1 85.5 307 VAL A N 1
ATOM 2395 C CA . VAL A 1 307 ? 15.438 -7.359 -6.855 1 85.5 307 VAL A CA 1
ATOM 2396 C C . VAL A 1 307 ? 16.703 -6.508 -6.836 1 85.5 307 VAL A C 1
ATOM 2398 O O . VAL A 1 307 ? 17.672 -6.805 -7.539 1 85.5 307 VAL A O 1
ATOM 2401 N N . PHE A 1 308 ? 16.734 -5.531 -6.008 1 80.25 308 PHE A N 1
ATOM 2402 C CA . PHE A 1 308 ? 17.906 -4.688 -5.848 1 80.25 308 PHE A CA 1
ATOM 2403 C C . PHE A 1 308 ? 19.062 -5.488 -5.262 1 80.25 308 PHE A C 1
ATOM 2405 O O . PHE A 1 308 ? 20.219 -5.328 -5.68 1 80.25 308 PHE A O 1
ATOM 2412 N N . ALA A 1 309 ? 18.734 -6.27 -4.32 1 80.06 309 ALA A N 1
ATOM 2413 C CA . ALA A 1 309 ? 19.766 -7.105 -3.697 1 80.06 309 ALA A CA 1
ATOM 2414 C C . ALA A 1 309 ? 20.359 -8.078 -4.707 1 80.06 309 ALA A C 1
ATOM 2416 O O . ALA A 1 309 ? 21.562 -8.359 -4.672 1 80.06 309 ALA A O 1
ATOM 2417 N N . LEU A 1 310 ? 19.516 -8.609 -5.527 1 79.94 310 LEU A N 1
ATOM 2418 C CA . LEU A 1 310 ? 19.984 -9.523 -6.566 1 79.94 310 LEU A CA 1
ATOM 2419 C C . LEU A 1 310 ? 20.922 -8.812 -7.535 1 79.94 310 LEU A C 1
ATOM 2421 O O . LEU A 1 310 ? 21.922 -9.383 -7.98 1 79.94 310 LEU A O 1
ATOM 2425 N N . ARG A 1 311 ? 20.688 -7.613 -7.793 1 77.06 311 ARG A N 1
ATOM 2426 C CA . ARG A 1 311 ? 21.547 -6.82 -8.664 1 77.06 311 ARG A CA 1
ATOM 2427 C C . ARG A 1 311 ? 22.922 -6.594 -8.039 1 77.06 311 ARG A C 1
ATOM 2429 O O . ARG A 1 311 ? 23.938 -6.629 -8.727 1 77.06 311 ARG A O 1
ATOM 2436 N N . LEU A 1 312 ? 22.922 -6.41 -6.844 1 72.38 312 LEU A N 1
ATOM 2437 C CA . LEU A 1 312 ? 24.172 -6.188 -6.133 1 72.38 312 LEU A CA 1
ATOM 2438 C C . LEU A 1 312 ? 25.016 -7.453 -6.129 1 72.38 312 LEU A C 1
ATOM 2440 O O . LEU A 1 312 ? 26.25 -7.383 -6.039 1 72.38 312 LEU A O 1
ATOM 2444 N N . GLN A 1 313 ? 24.359 -8.508 -6.281 1 74 313 GLN A N 1
ATOM 2445 C CA . GLN A 1 313 ? 25.062 -9.781 -6.332 1 74 313 GLN A CA 1
ATOM 2446 C C . GLN A 1 313 ? 25.422 -10.156 -7.766 1 74 313 GLN A C 1
ATOM 2448 O O . GLN A 1 313 ? 25.828 -11.289 -8.031 1 74 313 GLN A O 1
ATOM 2453 N N . ASP A 1 314 ? 25.203 -9.234 -8.641 1 69.12 314 ASP A N 1
ATOM 2454 C CA . ASP A 1 314 ? 25.531 -9.367 -10.055 1 69.12 314 ASP A CA 1
ATOM 2455 C C . ASP A 1 314 ? 24.703 -10.469 -10.711 1 69.12 314 ASP A C 1
ATOM 2457 O O . ASP A 1 314 ? 25.188 -11.172 -11.602 1 69.12 314 ASP A O 1
ATOM 2461 N N . LYS A 1 315 ? 23.625 -10.68 -10.172 1 72.81 315 LYS A N 1
ATOM 2462 C CA . LYS A 1 315 ? 22.703 -11.586 -10.859 1 72.81 315 LYS A CA 1
ATOM 2463 C C . LYS A 1 315 ? 21.938 -10.859 -11.961 1 72.81 315 LYS A C 1
ATOM 2465 O O . LYS A 1 315 ? 21.297 -9.836 -11.711 1 72.81 315 LYS A O 1
ATOM 2470 N N . LYS A 1 316 ? 22.094 -11.344 -13.141 1 72.69 316 LYS A N 1
ATOM 2471 C CA . LYS A 1 316 ? 21.453 -10.695 -14.281 1 72.69 316 LYS A CA 1
ATOM 2472 C C . LYS A 1 316 ? 20.047 -11.242 -14.5 1 72.69 316 LYS A C 1
ATOM 2474 O O . LYS A 1 316 ? 19.844 -12.453 -14.578 1 72.69 316 LYS A O 1
ATOM 2479 N N . LEU A 1 317 ? 19.094 -10.32 -14.492 1 74.31 317 LEU A N 1
ATOM 2480 C CA . LEU A 1 317 ? 17.719 -10.688 -14.781 1 74.31 317 LEU A CA 1
ATOM 2481 C C . LEU A 1 317 ? 17.453 -10.703 -16.281 1 74.31 317 LEU A C 1
ATOM 2483 O O . LEU A 1 317 ? 18.047 -9.914 -17.031 1 74.31 317 LEU A O 1
ATOM 2487 N N . PRO A 1 318 ? 16.672 -11.656 -16.641 1 73.44 318 PRO A N 1
ATOM 2488 C CA . PRO A 1 318 ? 16.25 -11.617 -18.047 1 73.44 318 PRO A CA 1
ATOM 2489 C C . PRO A 1 318 ? 15.594 -10.289 -18.422 1 73.44 318 PRO A C 1
ATOM 2491 O O . PRO A 1 318 ? 15.031 -9.609 -17.562 1 73.44 318 PRO A O 1
ATOM 2494 N N . PRO A 1 319 ? 15.773 -9.953 -19.703 1 68 319 PRO A N 1
ATOM 2495 C CA . PRO A 1 319 ? 15.336 -8.648 -20.188 1 68 319 PRO A CA 1
ATOM 2496 C C . PRO A 1 319 ? 13.891 -8.336 -19.844 1 68 319 PRO A C 1
ATOM 2498 O O . PRO A 1 319 ? 13.57 -7.211 -19.438 1 68 319 PRO A O 1
ATOM 2501 N N . LEU A 1 320 ? 13.031 -9.203 -19.938 1 68.25 320 LEU A N 1
ATOM 2502 C CA . LEU A 1 320 ? 11.625 -8.945 -19.656 1 68.25 320 LEU A CA 1
ATOM 2503 C C . LEU A 1 320 ? 11.43 -8.555 -18.188 1 68.25 320 LEU A C 1
ATOM 2505 O O . LEU A 1 320 ? 10.734 -7.586 -17.891 1 68.25 320 LEU A O 1
ATOM 2509 N N . LEU A 1 321 ? 12.055 -9.344 -17.359 1 77.62 321 LEU A N 1
ATOM 2510 C CA . LEU A 1 321 ? 11.898 -9.062 -15.93 1 77.62 321 LEU A CA 1
ATOM 2511 C C . LEU A 1 321 ? 12.586 -7.758 -15.555 1 77.62 321 LEU A C 1
ATOM 2513 O O . LEU A 1 321 ? 12.086 -7.008 -14.711 1 77.62 321 LEU A O 1
ATOM 2517 N N . SER A 1 322 ? 13.719 -7.516 -16.25 1 70.25 322 SER A N 1
ATOM 2518 C CA . SER A 1 322 ? 14.43 -6.262 -16.016 1 70.25 322 SER A CA 1
ATOM 2519 C C . SER A 1 322 ? 13.578 -5.062 -16.422 1 70.25 322 SER A C 1
ATOM 2521 O O . SER A 1 322 ? 13.586 -4.027 -15.75 1 70.25 322 SER A O 1
ATOM 2523 N N . GLU A 1 323 ? 12.82 -5.285 -17.438 1 65.94 323 GLU A N 1
ATOM 2524 C CA . GLU A 1 323 ? 11.953 -4.219 -17.922 1 65.94 323 GLU A CA 1
ATOM 2525 C C . GLU A 1 323 ? 10.75 -4.031 -17 1 65.94 323 GLU A C 1
ATOM 2527 O O . GLU A 1 323 ? 10.438 -2.908 -16.594 1 65.94 323 GLU A O 1
ATOM 2532 N N . ILE A 1 324 ? 10.203 -5.07 -16.609 1 62.78 324 ILE A N 1
ATOM 2533 C CA . ILE A 1 324 ? 8.961 -5.004 -15.859 1 62.78 324 ILE A CA 1
ATOM 2534 C C . ILE A 1 324 ? 9.242 -4.512 -14.438 1 62.78 324 ILE A C 1
ATOM 2536 O O . ILE A 1 324 ? 8.445 -3.766 -13.867 1 62.78 324 ILE A O 1
ATOM 2540 N N . TRP A 1 325 ? 10.391 -4.879 -14.086 1 72.06 325 TRP A N 1
ATOM 2541 C CA . TRP A 1 325 ? 10.672 -4.535 -12.695 1 72.06 325 TRP A CA 1
ATOM 2542 C C . TRP A 1 325 ? 11.695 -3.412 -12.609 1 72.06 325 TRP A C 1
ATOM 2544 O O . TRP A 1 325 ? 12.242 -3.143 -11.531 1 72.06 325 TRP A O 1
ATOM 2554 N N . ASP A 1 326 ? 11.922 -2.715 -13.68 1 63.22 326 ASP A N 1
ATOM 2555 C CA . ASP A 1 326 ? 12.727 -1.5 -13.805 1 63.22 326 ASP A CA 1
ATOM 2556 C C . ASP A 1 326 ? 14.125 -1.706 -13.234 1 63.22 326 ASP A C 1
ATOM 2558 O O . ASP A 1 326 ? 14.617 -0.883 -12.461 1 63.22 326 ASP A O 1
ATOM 2562 N N . VAL A 1 327 ? 14.656 -2.781 -13.555 1 58.88 327 VAL A N 1
ATOM 2563 C CA . VAL A 1 327 ? 16.047 -3.041 -13.203 1 58.88 327 VAL A CA 1
ATOM 2564 C C . VAL A 1 327 ? 16.953 -2.734 -14.398 1 58.88 327 VAL A C 1
ATOM 2566 O O . VAL A 1 327 ? 16.875 -3.416 -15.43 1 58.88 327 VAL A O 1
ATOM 2569 N N . HIS A 1 328 ? 17.438 -1.454 -14.555 1 52 328 HIS A N 1
ATOM 2570 C CA . HIS A 1 328 ? 18.25 -1.085 -15.711 1 52 328 HIS A CA 1
ATOM 2571 C C . HIS A 1 328 ? 19.719 -1.375 -15.469 1 52 328 HIS A C 1
ATOM 2573 O O . HIS A 1 328 ? 20.219 -1.177 -14.359 1 52 328 HIS A O 1
ATOM 2579 N N . GLU A 1 329 ? 20.375 -2.23 -16.234 1 48.22 329 GLU A N 1
ATOM 2580 C CA . GLU A 1 329 ? 21.812 -2.498 -16.219 1 48.22 329 GLU A CA 1
ATOM 2581 C C . GLU A 1 329 ? 22.609 -1.236 -16.547 1 48.22 329 GLU A C 1
ATOM 2583 O O . GLU A 1 329 ? 22.141 -0.367 -17.281 1 48.22 329 GLU A O 1
ATOM 2588 N N . MET B 1 1 ? 43.75 -85.812 11.039 1 19.48 1 MET B N 1
ATOM 2589 C CA . MET B 1 1 ? 44.656 -84.938 11.758 1 19.48 1 MET B CA 1
ATOM 2590 C C . MET B 1 1 ? 43.938 -83.625 12.102 1 19.48 1 MET B C 1
ATOM 2592 O O . MET B 1 1 ? 42.906 -83.312 11.531 1 19.48 1 MET B O 1
ATOM 2596 N N . SER B 1 2 ? 44.875 -82.625 12.578 1 18.8 2 SER B N 1
ATOM 2597 C CA . SER B 1 2 ? 44.75 -81.562 13.602 1 18.8 2 SER B CA 1
ATOM 2598 C C . SER B 1 2 ? 43.812 -80.438 13.156 1 18.8 2 SER B C 1
ATOM 2600 O O . SER B 1 2 ? 43.438 -80.375 11.984 1 18.8 2 SER B O 1
ATOM 2602 N N . GLN B 1 3 ? 44.188 -79.188 13.484 1 17.97 3 GLN B N 1
ATOM 2603 C CA . GLN B 1 3 ? 43.969 -78.125 14.492 1 17.97 3 GLN B CA 1
ATOM 2604 C C . GLN B 1 3 ? 43.5 -76.812 13.852 1 17.97 3 GLN B C 1
ATOM 2606 O O . GLN B 1 3 ? 43.031 -75.938 14.547 1 17.97 3 GLN B O 1
ATOM 2611 N N . ALA B 1 4 ? 43.688 -76.5 12.57 1 23.08 4 ALA B N 1
ATOM 2612 C CA . ALA B 1 4 ? 44.25 -75.125 12.438 1 23.08 4 ALA B CA 1
ATOM 2613 C C . ALA B 1 4 ? 43.219 -74.062 12.703 1 23.08 4 ALA B C 1
ATOM 2615 O O . ALA B 1 4 ? 42.156 -74.062 12.047 1 23.08 4 ALA B O 1
ATOM 2616 N N . PRO B 1 5 ? 43.125 -73.5 14 1 23.48 5 PRO B N 1
ATOM 2617 C CA . PRO B 1 5 ? 42.094 -72.688 14.68 1 23.48 5 PRO B CA 1
ATOM 2618 C C . PRO B 1 5 ? 41.969 -71.312 14.109 1 23.48 5 PRO B C 1
ATOM 2620 O O . PRO B 1 5 ? 42.969 -70.562 14.031 1 23.48 5 PRO B O 1
ATOM 2623 N N . MET B 1 6 ? 41.375 -71.062 12.922 1 23.42 6 MET B N 1
ATOM 2624 C CA . MET B 1 6 ? 41.375 -69.875 12.109 1 23.42 6 MET B CA 1
ATOM 2625 C C . MET B 1 6 ? 41 -68.625 12.945 1 23.42 6 MET B C 1
ATOM 2627 O O . MET B 1 6 ? 39.906 -68.562 13.492 1 23.42 6 MET B O 1
ATOM 2631 N N . GLY B 1 7 ? 41.969 -68.062 13.766 1 19.66 7 GLY B N 1
ATOM 2632 C CA . GLY B 1 7 ? 41.938 -67.062 14.836 1 19.66 7 GLY B CA 1
ATOM 2633 C C . GLY B 1 7 ? 41.188 -65.812 14.461 1 19.66 7 GLY B C 1
ATOM 2634 O O . GLY B 1 7 ? 41.062 -65.5 13.273 1 19.66 7 GLY B O 1
ATOM 2635 N N . LEU B 1 8 ? 40.312 -65.188 15.406 1 21 8 LEU B N 1
ATOM 2636 C CA . LEU B 1 8 ? 39.281 -64.25 15.758 1 21 8 LEU B CA 1
ATOM 2637 C C . LEU B 1 8 ? 39.812 -62.812 15.688 1 21 8 LEU B C 1
ATOM 2639 O O . LEU B 1 8 ? 40.688 -62.438 16.469 1 21 8 LEU B O 1
ATOM 2643 N N . ALA B 1 9 ? 40.344 -62.375 14.469 1 20.84 9 ALA B N 1
ATOM 2644 C CA . ALA B 1 9 ? 41.094 -61.125 14.359 1 20.84 9 ALA B CA 1
ATOM 2645 C C . ALA B 1 9 ? 40.375 -60 15.102 1 20.84 9 ALA B C 1
ATOM 2647 O O . ALA B 1 9 ? 39.156 -59.938 15.086 1 20.84 9 ALA B O 1
ATOM 2648 N N . GLN B 1 10 ? 41.031 -59.344 16.141 1 19.77 10 GLN B N 1
ATOM 2649 C CA . GLN B 1 10 ? 40.844 -58.438 17.25 1 19.77 10 GLN B CA 1
ATOM 2650 C C . GLN B 1 10 ? 40.344 -57.062 16.766 1 19.77 10 GLN B C 1
ATOM 2652 O O . GLN B 1 10 ? 40.75 -56.594 15.703 1 19.77 10 GLN B O 1
ATOM 2657 N N . PRO B 1 11 ? 39.156 -56.5 17.281 1 22.72 11 PRO B N 1
ATOM 2658 C CA . PRO B 1 11 ? 38.281 -55.344 17.062 1 22.72 11 PRO B CA 1
ATOM 2659 C C . PRO B 1 11 ? 38.969 -54 17.328 1 22.72 11 PRO B C 1
ATOM 2661 O O . PRO B 1 11 ? 39.469 -53.75 18.438 1 22.72 11 PRO B O 1
ATOM 2664 N N . ALA B 1 12 ? 40 -53.656 16.5 1 20.36 12 ALA B N 1
ATOM 2665 C CA . ALA B 1 12 ? 40.875 -52.562 16.891 1 20.36 12 ALA B CA 1
ATOM 2666 C C . ALA B 1 12 ? 40.062 -51.344 17.391 1 20.36 12 ALA B C 1
ATOM 2668 O O . ALA B 1 12 ? 38.938 -51.125 16.938 1 20.36 12 ALA B O 1
ATOM 2669 N N . ALA B 1 13 ? 40.5 -50.719 18.562 1 20.11 13 ALA B N 1
ATOM 2670 C CA . ALA B 1 13 ? 40.188 -49.75 19.625 1 20.11 13 ALA B CA 1
ATOM 2671 C C . ALA B 1 13 ? 40.125 -48.344 19.062 1 20.11 13 ALA B C 1
ATOM 2673 O O . ALA B 1 13 ? 41.125 -47.781 18.641 1 20.11 13 ALA B O 1
ATOM 2674 N N . TRP B 1 14 ? 39.094 -47.906 18.172 1 21.23 14 TRP B N 1
ATOM 2675 C CA . TRP B 1 14 ? 39 -46.594 17.531 1 21.23 14 TRP B CA 1
ATOM 2676 C C . TRP B 1 14 ? 38.969 -45.5 18.578 1 21.23 14 TRP B C 1
ATOM 2678 O O . TRP B 1 14 ? 38.094 -45.469 19.453 1 21.23 14 TRP B O 1
ATOM 2688 N N . SER B 1 15 ? 40.156 -45.031 19.078 1 19.7 15 SER B N 1
ATOM 2689 C CA . SER B 1 15 ? 40.438 -44.094 20.156 1 19.7 15 SER B CA 1
ATOM 2690 C C . SER B 1 15 ? 39.719 -42.75 19.891 1 19.7 15 SER B C 1
ATOM 2692 O O . SER B 1 15 ? 39.688 -42.281 18.766 1 19.7 15 SER B O 1
ATOM 2694 N N . PRO B 1 16 ? 38.906 -42.188 20.891 1 21.88 16 PRO B N 1
ATOM 2695 C CA . PRO B 1 16 ? 37.906 -41.125 21.078 1 21.88 16 PRO B CA 1
ATOM 2696 C C . PRO B 1 16 ? 38.5 -39.719 20.984 1 21.88 16 PRO B C 1
ATOM 2698 O O . PRO B 1 16 ? 37.781 -38.75 21.188 1 21.88 16 PRO B O 1
ATOM 2701 N N . GLN B 1 17 ? 39.844 -39.594 20.703 1 18.94 17 GLN B N 1
ATOM 2702 C CA . GLN B 1 17 ? 40.406 -38.469 21.438 1 18.94 17 GLN B CA 1
ATOM 2703 C C . GLN B 1 17 ? 39.719 -37.156 21.031 1 18.94 17 GLN B C 1
ATOM 2705 O O . GLN B 1 17 ? 39.406 -36.312 21.891 1 18.94 17 GLN B O 1
ATOM 2710 N N . THR B 1 18 ? 40 -36.594 19.859 1 21.03 18 THR B N 1
ATOM 2711 C CA . THR B 1 18 ? 40.531 -35.25 19.734 1 21.03 18 THR B CA 1
ATOM 2712 C C . THR B 1 18 ? 39.375 -34.25 19.781 1 21.03 18 THR B C 1
ATOM 2714 O O . THR B 1 18 ? 38.656 -34.094 18.797 1 21.03 18 THR B O 1
ATOM 2717 N N . GLN B 1 19 ? 38.531 -34.188 20.766 1 19.69 19 GLN B N 1
ATOM 2718 C CA . GLN B 1 19 ? 37.312 -33.375 20.969 1 19.69 19 GLN B CA 1
ATOM 2719 C C . GLN B 1 19 ? 37.625 -31.891 20.875 1 19.69 19 GLN B C 1
ATOM 2721 O O . GLN B 1 19 ? 36.719 -31.062 21.078 1 19.69 19 GLN B O 1
ATOM 2726 N N . GLN B 1 20 ? 38.875 -31.438 21.031 1 19.47 20 GLN B N 1
ATOM 2727 C CA . GLN B 1 20 ? 39 -30.203 21.781 1 19.47 20 GLN B CA 1
ATOM 2728 C C . GLN B 1 20 ? 38.406 -29.031 21 1 19.47 20 GLN B C 1
ATOM 2730 O O . GLN B 1 20 ? 38.094 -27.984 21.562 1 19.47 20 GLN B O 1
ATOM 2735 N N . ARG B 1 21 ? 38.625 -28.953 19.688 1 18.84 21 ARG B N 1
ATOM 2736 C CA . ARG B 1 21 ? 39.062 -27.625 19.281 1 18.84 21 ARG B CA 1
ATOM 2737 C C . ARG B 1 21 ? 37.938 -26.609 19.453 1 18.84 21 ARG B C 1
ATOM 2739 O O . ARG B 1 21 ? 38.125 -25.547 20.031 1 18.84 21 ARG B O 1
ATOM 2746 N N . SER B 1 22 ? 37.094 -26.328 18.312 1 21.12 22 SER B N 1
ATOM 2747 C CA . SER B 1 22 ? 36.875 -25 17.734 1 21.12 22 SER B CA 1
ATOM 2748 C C . SER B 1 22 ? 35.75 -24.266 18.438 1 21.12 22 SER B C 1
ATOM 2750 O O . SER B 1 22 ? 34.594 -24.625 18.297 1 21.12 22 SER B O 1
ATOM 2752 N N . GLN B 1 23 ? 35.812 -23.875 19.688 1 20.22 23 GLN B N 1
ATOM 2753 C CA . GLN B 1 23 ? 34.969 -23.141 20.609 1 20.22 23 GLN B CA 1
ATOM 2754 C C . GLN B 1 23 ? 34.438 -21.844 19.984 1 20.22 23 GLN B C 1
ATOM 2756 O O . GLN B 1 23 ? 33.469 -21.281 20.438 1 20.22 23 GLN B O 1
ATOM 2761 N N . SER B 1 24 ? 35.281 -21.047 19.312 1 21.08 24 SER B N 1
ATOM 2762 C CA . SER B 1 24 ? 35.219 -19.609 19.469 1 21.08 24 SER B CA 1
ATOM 2763 C C . SER B 1 24 ? 34 -19.031 18.766 1 21.08 24 SER B C 1
ATOM 2765 O O . SER B 1 24 ? 33.844 -17.812 18.688 1 21.08 24 SER B O 1
ATOM 2767 N N . ALA B 1 25 ? 33.375 -19.688 17.906 1 22.19 25 ALA B N 1
ATOM 2768 C CA . ALA B 1 25 ? 32.531 -18.953 16.969 1 22.19 25 ALA B CA 1
ATOM 2769 C C . ALA B 1 25 ? 31.328 -18.344 17.703 1 22.19 25 ALA B C 1
ATOM 2771 O O . ALA B 1 25 ? 30.375 -17.859 17.062 1 22.19 25 ALA B O 1
ATOM 2772 N N . SER B 1 26 ? 31.25 -18.453 19.062 1 20.34 26 SER B N 1
ATOM 2773 C CA . SER B 1 26 ? 29.984 -18.219 19.766 1 20.34 26 SER B CA 1
ATOM 2774 C C . SER B 1 26 ? 29.469 -16.812 19.531 1 20.34 26 SER B C 1
ATOM 2776 O O . SER B 1 26 ? 28.266 -16.609 19.359 1 20.34 26 SER B O 1
ATOM 2778 N N . GLU B 1 27 ? 30.203 -15.688 19.953 1 21.69 27 GLU B N 1
ATOM 2779 C CA . GLU B 1 27 ? 29.688 -14.523 20.672 1 21.69 27 GLU B CA 1
ATOM 2780 C C . GLU B 1 27 ? 29.047 -13.523 19.703 1 21.69 27 GLU B C 1
ATOM 2782 O O . GLU B 1 27 ? 28.781 -12.383 20.078 1 21.69 27 GLU B O 1
ATOM 2787 N N . ARG B 1 28 ? 29.328 -13.531 18.5 1 21.97 28 ARG B N 1
ATOM 2788 C CA . ARG B 1 28 ? 28.906 -12.289 17.859 1 21.97 28 ARG B CA 1
ATOM 2789 C C . ARG B 1 28 ? 27.422 -12.031 18.094 1 21.97 28 ARG B C 1
ATOM 2791 O O . ARG B 1 28 ? 26.578 -12.531 17.344 1 21.97 28 ARG B O 1
ATOM 2798 N N . ARG B 1 29 ? 26.922 -12.305 19.328 1 21.25 29 ARG B N 1
ATOM 2799 C CA . ARG B 1 29 ? 25.562 -11.992 19.812 1 21.25 29 ARG B CA 1
ATOM 2800 C C . ARG B 1 29 ? 25.125 -10.617 19.328 1 21.25 29 ARG B C 1
ATOM 2802 O O . ARG B 1 29 ? 25.953 -9.719 19.141 1 21.25 29 ARG B O 1
ATOM 2809 N N . ALA B 1 30 ? 23.859 -10.562 18.984 1 22.86 30 ALA B N 1
ATOM 2810 C CA . ALA B 1 30 ? 22.906 -9.594 18.484 1 22.86 30 ALA B CA 1
ATOM 2811 C C . ALA B 1 30 ? 22.859 -8.344 19.359 1 22.86 30 ALA B C 1
ATOM 2813 O O . ALA B 1 30 ? 22.328 -8.375 20.469 1 22.86 30 ALA B O 1
ATOM 2814 N N . ARG B 1 31 ? 23.938 -7.637 19.594 1 22.48 31 ARG B N 1
ATOM 2815 C CA . ARG B 1 31 ? 23.844 -6.344 20.25 1 22.48 31 ARG B CA 1
ATOM 2816 C C . ARG B 1 31 ? 22.656 -5.551 19.734 1 22.48 31 ARG B C 1
ATOM 2818 O O . ARG B 1 31 ? 22.688 -5.031 18.609 1 22.48 31 ARG B O 1
ATOM 2825 N N . HIS B 1 32 ? 21.406 -6.039 20 1 25.66 32 HIS B N 1
ATOM 2826 C CA . HIS B 1 32 ? 20.234 -5.223 19.766 1 25.66 32 HIS B CA 1
ATOM 2827 C C . HIS B 1 32 ? 20.344 -3.867 20.453 1 25.66 32 HIS B C 1
ATOM 2829 O O . HIS B 1 32 ? 20.562 -3.795 21.656 1 25.66 32 HIS B O 1
ATOM 2835 N N . PRO B 1 33 ? 20.812 -2.914 19.875 1 27.08 33 PRO B N 1
ATOM 2836 C CA . PRO B 1 33 ? 20.938 -1.624 20.562 1 27.08 33 PRO B CA 1
ATOM 2837 C C . PRO B 1 33 ? 19.703 -1.294 21.422 1 27.08 33 PRO B C 1
ATOM 2839 O O . PRO B 1 33 ? 18.578 -1.519 20.984 1 27.08 33 PRO B O 1
ATOM 2842 N N . ARG B 1 34 ? 19.703 -1.335 22.797 1 29.3 34 ARG B N 1
ATOM 2843 C CA . ARG B 1 34 ? 18.906 -0.857 23.938 1 29.3 34 ARG B CA 1
ATOM 2844 C C . ARG B 1 34 ? 18.359 0.537 23.656 1 29.3 34 ARG B C 1
ATOM 2846 O O . ARG B 1 34 ? 17.719 1.136 24.531 1 29.3 34 ARG B O 1
ATOM 2853 N N . CYS B 1 35 ? 18.812 1.262 22.688 1 27.66 35 CYS B N 1
ATOM 2854 C CA . CYS B 1 35 ? 18.719 2.715 22.781 1 27.66 35 CYS B CA 1
ATOM 2855 C C . CYS B 1 35 ? 17.281 3.188 22.672 1 27.66 35 CYS B C 1
ATOM 2857 O O . CYS B 1 35 ? 16.969 4.332 23 1 27.66 35 CYS B O 1
ATOM 2859 N N . TRP B 1 36 ? 16.484 2.514 21.922 1 30.94 36 TRP B N 1
ATOM 2860 C CA . TRP B 1 36 ? 15.328 3.32 21.547 1 30.94 36 TRP B CA 1
ATOM 2861 C C . TRP B 1 36 ? 14.406 3.531 22.734 1 30.94 36 TRP B C 1
ATOM 2863 O O . TRP B 1 36 ? 13.781 4.586 22.875 1 30.94 36 TRP B O 1
ATOM 2873 N N . ALA B 1 37 ? 14.273 2.562 23.672 1 33.31 37 ALA B N 1
ATOM 2874 C CA . ALA B 1 37 ? 13.367 2.711 24.812 1 33.31 37 ALA B CA 1
ATOM 2875 C C . ALA B 1 37 ? 13.836 3.832 25.734 1 33.31 37 ALA B C 1
ATOM 2877 O O . ALA B 1 37 ? 13.008 4.551 26.312 1 33.31 37 ALA B O 1
ATOM 2878 N N . THR B 1 38 ? 15.086 3.953 25.938 1 32.88 38 THR B N 1
ATOM 2879 C CA . THR B 1 38 ? 15.562 4.957 26.875 1 32.88 38 THR B CA 1
ATOM 2880 C C . THR B 1 38 ? 15.328 6.363 26.344 1 32.88 38 THR B C 1
ATOM 2882 O O . THR B 1 38 ? 14.953 7.266 27.094 1 32.88 38 THR B O 1
ATOM 2885 N N . SER B 1 39 ? 15.562 6.523 25.094 1 31.66 39 SER B N 1
ATOM 2886 C CA . SER B 1 39 ? 15.43 7.902 24.641 1 31.66 39 SER B CA 1
ATOM 2887 C C . SER B 1 39 ? 13.969 8.336 24.578 1 31.66 39 SER B C 1
ATOM 2889 O O . SER B 1 39 ? 13.648 9.492 24.859 1 31.66 39 SER B O 1
ATOM 2891 N N . CYS B 1 40 ? 13.086 7.512 24.094 1 32.84 40 CYS B N 1
ATOM 2892 C CA . CYS B 1 40 ? 11.68 7.891 24.172 1 32.84 40 CYS B CA 1
ATOM 2893 C C . CYS B 1 40 ? 11.211 7.973 25.625 1 32.84 40 CYS B C 1
ATOM 2895 O O . CYS B 1 40 ? 10.172 8.57 25.906 1 32.84 40 CYS B O 1
ATOM 2897 N N . ALA B 1 41 ? 11.789 7.293 26.609 1 30.28 41 ALA B N 1
ATOM 2898 C CA . ALA B 1 41 ? 11.5 7.426 28.031 1 30.28 41 ALA B CA 1
ATOM 2899 C C . ALA B 1 41 ? 11.945 8.789 28.562 1 30.28 41 ALA B C 1
ATOM 2901 O O . ALA B 1 41 ? 11.352 9.32 29.5 1 30.28 41 ALA B O 1
ATOM 2902 N N . ALA B 1 42 ? 13.102 9.273 28.172 1 32.03 42 ALA B N 1
ATOM 2903 C CA . ALA B 1 42 ? 13.578 10.523 28.75 1 32.03 42 ALA B CA 1
ATOM 2904 C C . ALA B 1 42 ? 12.625 11.672 28.438 1 32.03 42 ALA B C 1
ATOM 2906 O O . ALA B 1 42 ? 12.469 12.594 29.234 1 32.03 42 ALA B O 1
ATOM 2907 N N . TYR B 1 43 ? 12.219 11.695 27.219 1 28.62 43 TYR B N 1
ATOM 2908 C CA . TYR B 1 43 ? 11.414 12.867 26.875 1 28.62 43 TYR B CA 1
ATOM 2909 C C . TYR B 1 43 ? 10.047 12.797 27.547 1 28.62 43 TYR B C 1
ATOM 2911 O O . TYR B 1 43 ? 9.266 13.75 27.484 1 28.62 43 TYR B O 1
ATOM 2919 N N . VAL B 1 44 ? 9.633 11.719 27.953 1 30 44 VAL B N 1
ATOM 2920 C CA . VAL B 1 44 ? 8.328 11.664 28.609 1 30 44 VAL B CA 1
ATOM 2921 C C . VAL B 1 44 ? 8.406 12.352 29.969 1 30 44 VAL B C 1
ATOM 2923 O O . VAL B 1 44 ? 7.402 12.477 30.672 1 30 44 VAL B O 1
ATOM 2926 N N . GLY B 1 45 ? 9.578 12.438 30.594 1 25.44 45 GLY B N 1
ATOM 2927 C CA . GLY B 1 45 ? 9.531 12.727 32.031 1 25.44 45 GLY B CA 1
ATOM 2928 C C . GLY B 1 45 ? 9.156 14.164 32.312 1 25.44 45 GLY B C 1
ATOM 2929 O O . GLY B 1 45 ? 9.164 14.578 33.469 1 25.44 45 GLY B O 1
ATOM 2930 N N . THR B 1 46 ? 9.477 15.094 31.391 1 23.94 46 THR B N 1
ATOM 2931 C CA . THR B 1 46 ? 9.438 16.375 32.062 1 23.94 46 THR B CA 1
ATOM 2932 C C . THR B 1 46 ? 7.996 16.844 32.25 1 23.94 46 THR B C 1
ATOM 2934 O O . THR B 1 46 ? 7.32 17.203 31.281 1 23.94 46 THR B O 1
ATOM 2937 N N . ARG B 1 47 ? 7.25 16.219 33.031 1 25.17 47 ARG B N 1
ATOM 2938 C CA . ARG B 1 47 ? 5.938 16.703 33.438 1 25.17 47 ARG B CA 1
ATOM 2939 C C . ARG B 1 47 ? 6.012 18.172 33.875 1 25.17 47 ARG B C 1
ATOM 2941 O O . ARG B 1 47 ? 6.719 18.516 34.812 1 25.17 47 ARG B O 1
ATOM 2948 N N . PRO B 1 48 ? 5.875 19.125 33 1 24.83 48 PRO B N 1
ATOM 2949 C CA . PRO B 1 48 ? 5.844 20.422 33.688 1 24.83 48 PRO B CA 1
ATOM 2950 C C . PRO B 1 48 ? 4.754 20.484 34.75 1 24.83 48 PRO B C 1
ATOM 2952 O O . PRO B 1 48 ? 3.775 19.734 34.688 1 24.83 48 PRO B O 1
ATOM 2955 N N . PRO B 1 49 ? 4.969 21 35.906 1 21.02 49 PRO B N 1
ATOM 2956 C CA . PRO B 1 49 ? 4.062 21.156 37.031 1 21.02 49 PRO B CA 1
ATOM 2957 C C . PRO B 1 49 ? 2.785 21.906 36.688 1 21.02 49 PRO B C 1
ATOM 2959 O O . PRO B 1 49 ? 2.816 22.812 35.844 1 21.02 49 PRO B O 1
ATOM 2962 N N . ALA B 1 50 ? 1.722 21.172 36.469 1 21.47 50 ALA B N 1
ATOM 2963 C CA . ALA B 1 50 ? 0.349 21.641 36.312 1 21.47 50 ALA B CA 1
ATOM 2964 C C . ALA B 1 50 ? 0.04 22.781 37.25 1 21.47 50 ALA B C 1
ATOM 2966 O O . ALA B 1 50 ? 0.175 22.641 38.469 1 21.47 50 ALA B O 1
ATOM 2967 N N . SER B 1 51 ? 0.427 23.984 36.875 1 19.11 51 SER B N 1
ATOM 2968 C CA . SER B 1 51 ? -0.032 25.109 37.688 1 19.11 51 SER B CA 1
ATOM 2969 C C . SER B 1 51 ? -1.54 25.047 37.906 1 19.11 51 SER B C 1
ATOM 2971 O O . SER B 1 51 ? -2.293 24.703 36.969 1 19.11 51 SER B O 1
ATOM 2973 N N . THR B 1 52 ? -2.004 24.797 39.062 1 18.77 52 THR B N 1
ATOM 2974 C CA . THR B 1 52 ? -3.277 24.703 39.781 1 18.77 52 THR B CA 1
ATOM 2975 C C . THR B 1 52 ? -4.113 25.953 39.562 1 18.77 52 THR B C 1
ATOM 2977 O O . THR B 1 52 ? -5.07 26.203 40.312 1 18.77 52 THR B O 1
ATOM 2980 N N . THR B 1 53 ? -4.008 26.656 38.375 1 17.53 53 THR B N 1
ATOM 2981 C CA . THR B 1 53 ? -4.77 27.875 38.625 1 17.53 53 THR B CA 1
ATOM 2982 C C . THR B 1 53 ? -6.234 27.547 38.906 1 17.53 53 THR B C 1
ATOM 2984 O O . THR B 1 53 ? -6.883 26.844 38.125 1 17.53 53 THR B O 1
ATOM 2987 N N . THR B 1 54 ? -6.625 27.672 40.125 1 18.14 54 THR B N 1
ATOM 2988 C CA . THR B 1 54 ? -7.848 27.562 40.906 1 18.14 54 THR B CA 1
ATOM 2989 C C . THR B 1 54 ? -8.938 28.469 40.344 1 18.14 54 THR B C 1
ATOM 2991 O O . THR B 1 54 ? -9.992 28.641 40.969 1 18.14 54 THR B O 1
ATOM 2994 N N . CYS B 1 55 ? -9.008 28.609 38.938 1 17.3 55 CYS B N 1
ATOM 2995 C CA . CYS B 1 55 ? -9.938 29.703 38.719 1 17.3 55 CYS B CA 1
ATOM 2996 C C . CYS B 1 55 ? -11.297 29.391 39.344 1 17.3 55 CYS B C 1
ATOM 2998 O O . CYS B 1 55 ? -11.867 28.328 39.062 1 17.3 55 CYS B O 1
ATOM 3000 N N . SER B 1 56 ? -11.609 30.047 40.344 1 16.72 56 SER B N 1
ATOM 3001 C CA . SER B 1 56 ? -12.703 30.109 41.312 1 16.72 56 SER B CA 1
ATOM 3002 C C . SER B 1 56 ? -14.008 30.5 40.625 1 16.72 56 SER B C 1
ATOM 3004 O O . SER B 1 56 ? -14.367 31.688 40.594 1 16.72 56 SER B O 1
ATOM 3006 N N . ALA B 1 57 ? -14.211 30.078 39.406 1 17.86 57 ALA B N 1
ATOM 3007 C CA . ALA B 1 57 ? -15.422 30.734 38.938 1 17.86 57 ALA B CA 1
ATOM 3008 C C . ALA B 1 57 ? -16.562 30.578 39.938 1 17.86 57 ALA B C 1
ATOM 3010 O O . ALA B 1 57 ? -16.672 29.547 40.625 1 17.86 57 ALA B O 1
ATOM 3011 N N . VAL B 1 58 ? -17.219 31.688 40.094 1 17.47 58 VAL B N 1
ATOM 3012 C CA . VAL B 1 58 ? -18.281 32.219 40.938 1 17.47 58 VAL B CA 1
ATOM 3013 C C . VAL B 1 58 ? -19.547 31.391 40.781 1 17.47 58 VAL B C 1
ATOM 3015 O O . VAL B 1 58 ? -19.688 30.656 39.781 1 17.47 58 VAL B O 1
ATOM 3018 N N . GLY B 1 59 ? -20.547 31.703 41.531 1 15.33 59 GLY B N 1
ATOM 3019 C CA . GLY B 1 59 ? -21.594 31.25 42.438 1 15.33 59 GLY B CA 1
ATOM 3020 C C . GLY B 1 59 ? -22.922 31.031 41.781 1 15.33 59 GLY B C 1
ATOM 3021 O O . GLY B 1 59 ? -23.859 30.5 42.375 1 15.33 59 GLY B O 1
ATOM 3022 N N . SER B 1 60 ? -23.156 31.609 40.438 1 15.09 60 SER B N 1
ATOM 3023 C CA . SER B 1 60 ? -24.453 32.25 40.656 1 15.09 60 SER B CA 1
ATOM 3024 C C . SER B 1 60 ? -25.562 31.188 40.812 1 15.09 60 SER B C 1
ATOM 3026 O O . SER B 1 60 ? -25.328 30 40.562 1 15.09 60 SER B O 1
ATOM 3028 N N . SER B 1 61 ? -26.734 31.516 39.969 1 16.14 61 SER B N 1
ATOM 3029 C CA . SER B 1 61 ? -28.094 31.844 40.406 1 16.14 61 SER B CA 1
ATOM 3030 C C . SER B 1 61 ? -28.969 30.594 40.469 1 16.14 61 SER B C 1
ATOM 3032 O O . SER B 1 61 ? -28.625 29.562 39.875 1 16.14 61 SER B O 1
ATOM 3034 N N . SER B 1 62 ? -30.312 30.953 40.688 1 15.85 62 SER B N 1
ATOM 3035 C CA . SER B 1 62 ? -31.422 30.516 41.531 1 15.85 62 SER B CA 1
ATOM 3036 C C . SER B 1 62 ? -32.25 29.438 40.844 1 15.85 62 SER B C 1
ATOM 3038 O O . SER B 1 62 ? -32.688 28.484 41.5 1 15.85 62 SER B O 1
ATOM 3040 N N . ALA B 1 63 ? -32.594 29.641 39.531 1 16.31 63 ALA B N 1
ATOM 3041 C CA . ALA B 1 63 ? -34.062 29.688 39.469 1 16.31 63 ALA B CA 1
ATOM 3042 C C . ALA B 1 63 ? -34.656 28.297 39.531 1 16.31 63 ALA B C 1
ATOM 3044 O O . ALA B 1 63 ? -34.031 27.312 39.156 1 16.31 63 ALA B O 1
ATOM 3045 N N . SER B 1 64 ? -35.969 28.344 39.938 1 15.88 64 SER B N 1
ATOM 3046 C CA . SER B 1 64 ? -36.906 27.547 40.719 1 15.88 64 SER B CA 1
ATOM 3047 C C . SER B 1 64 ? -37.469 26.406 39.875 1 15.88 64 SER B C 1
ATOM 3049 O O . SER B 1 64 ? -37.469 25.25 40.312 1 15.88 64 SER B O 1
ATOM 3051 N N . GLY B 1 65 ? -38.281 26.734 38.844 1 16.77 65 GLY B N 1
ATOM 3052 C CA . GLY B 1 65 ? -39.656 26.281 39.125 1 16.77 65 GLY B CA 1
ATOM 3053 C C . GLY B 1 65 ? -39.875 24.828 38.75 1 16.77 65 GLY B C 1
ATOM 3054 O O . GLY B 1 65 ? -39.062 24.234 38 1 16.77 65 GLY B O 1
ATOM 3055 N N . PRO B 1 66 ? -40.906 24.297 39.375 1 17.17 66 PRO B N 1
ATOM 3056 C CA . PRO B 1 66 ? -41.219 22.891 39.656 1 17.17 66 PRO B CA 1
ATOM 3057 C C . PRO B 1 66 ? -41.812 22.188 38.438 1 17.17 66 PRO B C 1
ATOM 3059 O O . PRO B 1 66 ? -42.094 20.984 38.5 1 17.17 66 PRO B O 1
ATOM 3062 N N . ARG B 1 67 ? -41.75 22.641 37.25 1 14.85 67 ARG B N 1
ATOM 3063 C CA . ARG B 1 67 ? -42.938 22.266 36.469 1 14.85 67 ARG B CA 1
ATOM 3064 C C . ARG B 1 67 ? -43.094 20.75 36.438 1 14.85 67 ARG B C 1
ATOM 3066 O O . ARG B 1 67 ? -42.156 20.031 36.188 1 14.85 67 ARG B O 1
ATOM 3073 N N . ALA B 1 68 ? -44.438 20.484 36.812 1 15.32 68 ALA B N 1
ATOM 3074 C CA . ALA B 1 68 ? -45.156 19.25 37.156 1 15.32 68 ALA B CA 1
ATOM 3075 C C . ALA B 1 68 ? -45 18.203 36.062 1 15.32 68 ALA B C 1
ATOM 3077 O O . ALA B 1 68 ? -44.5 18.516 34.969 1 15.32 68 ALA B O 1
ATOM 3078 N N . SER B 1 69 ? -46.188 17.844 35.469 1 15.59 69 SER B N 1
ATOM 3079 C CA . SER B 1 69 ? -46.875 16.609 35.844 1 15.59 69 SER B CA 1
ATOM 3080 C C . SER B 1 69 ? -46.656 15.523 34.781 1 15.59 69 SER B C 1
ATOM 3082 O O . SER B 1 69 ? -46.188 14.422 35.094 1 15.59 69 SER B O 1
ATOM 3084 N N . PRO B 1 70 ? -47.75 15.406 33.781 1 17.91 70 PRO B N 1
ATOM 3085 C CA . PRO B 1 70 ? -48.594 14.227 33.719 1 17.91 70 PRO B CA 1
ATOM 3086 C C . PRO B 1 70 ? -48.094 13.18 32.719 1 17.91 70 PRO B C 1
ATOM 3088 O O . PRO B 1 70 ? -47.312 13.508 31.828 1 17.91 70 PRO B O 1
ATOM 3091 N N . GLY B 1 71 ? -48.344 11.891 33.031 1 16.73 71 GLY B N 1
ATOM 3092 C CA . GLY B 1 71 ? -47.969 10.531 32.688 1 16.73 71 GLY B CA 1
ATOM 3093 C C . GLY B 1 71 ? -48.5 10.078 31.359 1 16.73 71 GLY B C 1
ATOM 3094 O O . GLY B 1 71 ? -48.344 8.914 30.984 1 16.73 71 GLY B O 1
ATOM 3095 N N . GLY B 1 72 ? -49.406 10.82 30.609 1 19 72 GLY B N 1
ATOM 3096 C CA . GLY B 1 72 ? -50.312 9.93 29.891 1 19 72 GLY B CA 1
ATOM 3097 C C . GLY B 1 72 ? -49.594 8.992 28.953 1 19 72 GLY B C 1
ATOM 3098 O O . GLY B 1 72 ? -48.469 9.273 28.5 1 19 72 GLY B O 1
ATOM 3099 N N . SER B 1 73 ? -50 7.707 29.078 1 18.56 73 SER B N 1
ATOM 3100 C CA . SER B 1 73 ? -49.594 6.375 28.641 1 18.56 73 SER B CA 1
ATOM 3101 C C . SER B 1 73 ? -49.781 6.211 27.141 1 18.56 73 SER B C 1
ATOM 3103 O O . SER B 1 73 ? -49.625 5.105 26.609 1 18.56 73 SER B O 1
ATOM 3105 N N . ASP B 1 74 ? -49.906 7.297 26.391 1 19.56 74 ASP B N 1
ATOM 3106 C CA . ASP B 1 74 ? -50.469 6.805 25.141 1 19.56 74 ASP B CA 1
ATOM 3107 C C . ASP B 1 74 ? -49.625 5.691 24.547 1 19.56 74 ASP B C 1
ATOM 3109 O O . ASP B 1 74 ? -48.406 5.707 24.672 1 19.56 74 ASP B O 1
ATOM 3113 N N . GLY B 1 75 ? -50.281 4.527 24.438 1 19.66 75 GLY B N 1
ATOM 3114 C CA . GLY B 1 75 ? -49.969 3.209 23.906 1 19.66 75 GLY B CA 1
ATOM 3115 C C . GLY B 1 75 ? -49.531 3.24 22.453 1 19.66 75 GLY B C 1
ATOM 3116 O O . GLY B 1 75 ? -50.25 2.797 21.562 1 19.66 75 GLY B O 1
ATOM 3117 N N . GLY B 1 76 ? -48.812 4.262 22.062 1 20.14 76 GLY B N 1
ATOM 3118 C CA . GLY B 1 76 ? -48.625 4.23 20.625 1 20.14 76 GLY B CA 1
ATOM 3119 C C . GLY B 1 76 ? -48.031 2.928 20.141 1 20.14 76 GLY B C 1
ATOM 3120 O O . GLY B 1 76 ? -47.25 2.279 20.859 1 20.14 76 GLY B O 1
ATOM 3121 N N . GLY B 1 77 ? -48.812 2.201 19.344 1 21.34 77 GLY B N 1
ATOM 3122 C CA . GLY B 1 77 ? -48.625 0.969 18.594 1 21.34 77 GLY B CA 1
ATOM 3123 C C . GLY B 1 77 ? -47.344 0.951 17.781 1 21.34 77 GLY B C 1
ATOM 3124 O O . GLY B 1 77 ? -47.031 1.917 17.078 1 21.34 77 GLY B O 1
ATOM 3125 N N . GLN B 1 78 ? -46.281 0.25 18.328 1 21.59 78 GLN B N 1
ATOM 3126 C CA . GLN B 1 78 ? -44.938 0.145 17.781 1 21.59 78 GLN B CA 1
ATOM 3127 C C . GLN B 1 78 ? -44.938 -0.573 16.438 1 21.59 78 GLN B C 1
ATOM 3129 O O . GLN B 1 78 ? -45.219 -1.772 16.375 1 21.59 78 GLN B O 1
ATOM 3134 N N . GLY B 1 79 ? -45.781 -0.176 15.508 1 25.52 79 GLY B N 1
ATOM 3135 C CA . GLY B 1 79 ? -45.531 -0.916 14.289 1 25.52 79 GLY B CA 1
ATOM 3136 C C . GLY B 1 79 ? -44.031 -1.015 13.969 1 25.52 79 GLY B C 1
ATOM 3137 O O . GLY B 1 79 ? -43.375 0.004 13.836 1 25.52 79 GLY B O 1
ATOM 3138 N N . SER B 1 80 ? -43.344 -2.012 14.508 1 28.44 80 SER B N 1
ATOM 3139 C CA . SER B 1 80 ? -41.906 -2.25 14.453 1 28.44 80 SER B CA 1
ATOM 3140 C C . SER B 1 80 ? -41.438 -2.404 13.016 1 28.44 80 SER B C 1
ATOM 3142 O O . SER B 1 80 ? -41.562 -3.479 12.422 1 28.44 80 SER B O 1
ATOM 3144 N N . GLY B 1 81 ? -42.094 -1.974 12.031 1 30.94 81 GLY B N 1
ATOM 3145 C CA . GLY B 1 81 ? -41.344 -2.203 10.797 1 30.94 81 GLY B CA 1
ATOM 3146 C C . GLY B 1 81 ? -39.875 -1.926 10.914 1 30.94 81 GLY B C 1
ATOM 3147 O O . GLY B 1 81 ? -39.469 -0.778 11.109 1 30.94 81 GLY B O 1
ATOM 3148 N N . ASP B 1 82 ? -39.125 -2.732 11.617 1 32.41 82 ASP B N 1
ATOM 3149 C CA . ASP B 1 82 ? -37.781 -2.49 12.109 1 32.41 82 ASP B CA 1
ATOM 3150 C C . ASP B 1 82 ? -36.875 -2.018 10.977 1 32.41 82 ASP B C 1
ATOM 3152 O O . ASP B 1 82 ? -36.344 -2.832 10.219 1 32.41 82 ASP B O 1
ATOM 3156 N N . GLY B 1 83 ? -37.156 -1.396 9.992 1 37.47 83 GLY B N 1
ATOM 3157 C CA . GLY B 1 83 ? -36.094 -0.645 9.336 1 37.47 83 GLY B CA 1
ATOM 3158 C C . GLY B 1 83 ? -35 -0.187 10.289 1 37.47 83 GLY B C 1
ATOM 3159 O O . GLY B 1 83 ? -35.062 0.942 10.781 1 37.47 83 GLY B O 1
ATOM 3160 N N . GLU B 1 84 ? -34.656 -0.824 11.336 1 42.25 84 GLU B N 1
ATOM 3161 C CA . GLU B 1 84 ? -33.719 -0.467 12.406 1 42.25 84 GLU B CA 1
ATOM 3162 C C . GLU B 1 84 ? -32.531 0.32 11.867 1 42.25 84 GLU B C 1
ATOM 3164 O O . GLU B 1 84 ? -31.766 -0.184 11.031 1 42.25 84 GLU B O 1
ATOM 3169 N N . GLY B 1 85 ? -32.562 1.519 11.438 1 57.22 85 GLY B N 1
ATOM 3170 C CA . GLY B 1 85 ? -31.531 2.477 11.031 1 57.22 85 GLY B CA 1
ATOM 3171 C C . GLY B 1 85 ? -30.172 2.166 11.609 1 57.22 85 GLY B C 1
ATOM 3172 O O . GLY B 1 85 ? -30.062 1.731 12.758 1 57.22 85 GLY B O 1
ATOM 3173 N N . ILE B 1 86 ? -29.203 1.699 10.859 1 74.81 86 ILE B N 1
ATOM 3174 C CA . ILE B 1 86 ? -27.812 1.442 11.234 1 74.81 86 ILE B CA 1
ATOM 3175 C C . ILE B 1 86 ? -27.328 2.547 12.172 1 74.81 86 ILE B C 1
ATOM 3177 O O . ILE B 1 86 ? -27.375 3.729 11.828 1 74.81 86 ILE B O 1
ATOM 3181 N N . ARG B 1 87 ? -27.422 2.361 13.508 1 87.38 87 ARG B N 1
ATOM 3182 C CA . ARG B 1 87 ? -26.844 3.285 14.477 1 87.38 87 ARG B CA 1
ATOM 3183 C C . ARG B 1 87 ? -25.5 2.768 14.992 1 87.38 87 ARG B C 1
ATOM 3185 O O . ARG B 1 87 ? -25.25 1.562 14.977 1 87.38 87 ARG B O 1
ATOM 3192 N N . LEU B 1 88 ? -24.719 3.76 15.32 1 94.31 88 LEU B N 1
ATOM 3193 C CA . LEU B 1 88 ? -23.469 3.379 15.953 1 94.31 88 LEU B CA 1
ATOM 3194 C C . LEU B 1 88 ? -23.703 2.746 17.312 1 94.31 88 LEU B C 1
ATOM 3196 O O . LEU B 1 88 ? -24.594 3.188 18.062 1 94.31 88 LEU B O 1
ATOM 3200 N N . THR B 1 89 ? -22.969 1.715 17.625 1 95.31 89 THR B N 1
ATOM 3201 C CA . THR B 1 89 ? -23 1.171 18.984 1 95.31 89 THR B CA 1
ATOM 3202 C C . THR B 1 89 ? -22.359 2.148 19.969 1 95.31 89 THR B C 1
ATOM 3204 O O . THR B 1 89 ? -21.609 3.041 19.562 1 95.31 89 THR B O 1
ATOM 3207 N N . ASP B 1 90 ? -22.688 1.968 21.219 1 95.94 90 ASP B N 1
ATOM 3208 C CA . ASP B 1 90 ? -22.109 2.809 22.25 1 95.94 90 ASP B CA 1
ATOM 3209 C C . ASP B 1 90 ? -20.578 2.709 22.25 1 95.94 90 ASP B C 1
ATOM 3211 O O . ASP B 1 90 ? -19.891 3.707 22.453 1 95.94 90 ASP B O 1
ATOM 3215 N N . ALA B 1 91 ? -20.109 1.561 22.062 1 96.19 91 ALA B N 1
ATOM 3216 C CA . ALA B 1 91 ? -18.656 1.34 22.031 1 96.19 91 ALA B CA 1
ATOM 3217 C C . ALA B 1 91 ? -18.016 2.092 20.875 1 96.19 91 ALA B C 1
ATOM 3219 O O . ALA B 1 91 ? -16.938 2.668 21.016 1 96.19 91 ALA B O 1
ATOM 3220 N N . GLN B 1 92 ? -18.641 2.064 19.75 1 96.75 92 GLN B N 1
ATOM 3221 C CA . GLN B 1 92 ? -18.125 2.768 18.578 1 96.75 92 GLN B CA 1
ATOM 3222 C C . GLN B 1 92 ? -18.125 4.277 18.797 1 96.75 92 GLN B C 1
ATOM 3224 O O . GLN B 1 92 ? -17.188 4.973 18.422 1 96.75 92 GLN B O 1
ATOM 3229 N N . GLU B 1 93 ? -19.156 4.77 19.375 1 97.06 93 GLU B N 1
ATOM 3230 C CA . GLU B 1 93 ? -19.266 6.199 19.656 1 97.06 93 GLU B CA 1
ATOM 3231 C C . GLU B 1 93 ? -18.172 6.652 20.609 1 97.06 93 GLU B C 1
ATOM 3233 O O . GLU B 1 93 ? -17.547 7.699 20.406 1 97.06 93 GLU B O 1
ATOM 3238 N N . ARG B 1 94 ? -18.031 5.875 21.578 1 97.38 94 ARG B N 1
ATOM 3239 C CA . ARG B 1 94 ? -16.984 6.191 22.547 1 97.38 94 ARG B CA 1
ATOM 3240 C C . ARG B 1 94 ? -15.609 6.152 21.922 1 97.38 94 ARG B C 1
ATOM 3242 O O . ARG B 1 94 ? -14.773 7.023 22.172 1 97.38 94 ARG B O 1
ATOM 3249 N N . MET B 1 95 ? -15.391 5.176 21.141 1 97.81 95 MET B N 1
ATOM 3250 C CA . MET B 1 95 ? -14.117 5.02 20.438 1 97.81 95 MET B CA 1
ATOM 3251 C C . MET B 1 95 ? -13.836 6.219 19.547 1 97.81 95 MET B C 1
ATOM 3253 O O . MET B 1 95 ? -12.734 6.773 19.562 1 97.81 95 MET B O 1
ATOM 3257 N N . ILE B 1 96 ? -14.797 6.586 18.781 1 98.06 96 ILE B N 1
ATOM 3258 C CA . ILE B 1 96 ? -14.656 7.699 17.859 1 98.06 96 ILE B CA 1
ATOM 3259 C C . ILE B 1 96 ? -14.391 8.992 18.625 1 98.06 96 ILE B C 1
ATOM 3261 O O . ILE B 1 96 ? -13.508 9.773 18.266 1 98.06 96 ILE B O 1
ATOM 3265 N N . HIS B 1 97 ? -15.125 9.188 19.656 1 97.69 97 HIS B N 1
ATOM 3266 C CA . HIS B 1 97 ? -14.938 10.367 20.484 1 97.69 97 HIS B CA 1
ATOM 3267 C C . HIS B 1 97 ? -13.531 10.406 21.078 1 97.69 97 HIS B C 1
ATOM 3269 O O . HIS B 1 97 ? -12.898 11.461 21.109 1 97.69 97 HIS B O 1
ATOM 3275 N N . GLN B 1 98 ? -13.117 9.32 21.516 1 97.88 98 GLN B N 1
ATOM 3276 C CA . GLN B 1 98 ? -11.781 9.227 22.078 1 97.88 98 GLN B CA 1
ATOM 3277 C C . GLN B 1 98 ? -10.719 9.547 21.031 1 97.88 98 GLN B C 1
ATOM 3279 O O . GLN B 1 98 ? -9.758 10.273 21.312 1 97.88 98 GLN B O 1
ATOM 3284 N N . LEU B 1 99 ? -10.852 8.984 19.891 1 98.25 99 LEU B N 1
ATOM 3285 C CA . LEU B 1 99 ? -9.875 9.195 18.812 1 98.25 99 LEU B CA 1
ATOM 3286 C C . LEU B 1 99 ? -9.82 10.664 18.422 1 98.25 99 LEU B C 1
ATOM 3288 O O . LEU B 1 99 ? -8.734 11.234 18.266 1 98.25 99 LEU B O 1
ATOM 3292 N N . VAL B 1 100 ? -10.984 11.273 18.266 1 97.69 100 VAL B N 1
ATOM 3293 C CA . VAL B 1 100 ? -11.062 12.672 17.844 1 97.69 100 VAL B CA 1
ATOM 3294 C C . VAL B 1 100 ? -10.477 13.578 18.922 1 97.69 100 VAL B C 1
ATOM 3296 O O . VAL B 1 100 ? -9.734 14.508 18.625 1 97.69 100 VAL B O 1
ATOM 3299 N N . THR B 1 101 ? -10.797 13.297 20.156 1 96.81 101 THR B N 1
ATOM 3300 C CA . THR B 1 101 ? -10.281 14.07 21.281 1 96.81 101 THR B CA 1
ATOM 3301 C C . THR B 1 101 ? -8.766 13.938 21.391 1 96.81 101 THR B C 1
ATOM 3303 O O . THR B 1 101 ? -8.062 14.93 21.625 1 96.81 101 THR B O 1
ATOM 3306 N N . ALA B 1 102 ? -8.273 12.742 21.219 1 96.12 102 ALA B N 1
ATOM 3307 C CA . ALA B 1 102 ? -6.832 12.492 21.281 1 96.12 102 ALA B CA 1
ATOM 3308 C C . ALA B 1 102 ? -6.105 13.266 20.172 1 96.12 102 ALA B C 1
ATOM 3310 O O . ALA B 1 102 ? -5.023 13.805 20.406 1 96.12 102 ALA B O 1
ATOM 3311 N N . GLN B 1 103 ? -6.672 13.242 19.016 1 93.12 103 GLN B N 1
ATOM 3312 C CA . GLN B 1 103 ? -6.07 13.969 17.906 1 93.12 103 GLN B CA 1
ATOM 3313 C C . GLN B 1 103 ? -5.996 15.461 18.203 1 93.12 103 GLN B C 1
ATOM 3315 O O . GLN B 1 103 ? -4.977 16.109 17.922 1 93.12 103 GLN B O 1
ATOM 3320 N N . LEU B 1 104 ? -7.035 16 18.75 1 90.38 104 LEU B N 1
ATOM 3321 C CA . LEU B 1 104 ? -7.086 17.422 19.094 1 90.38 104 LEU B CA 1
ATOM 3322 C C . LEU B 1 104 ? -6.059 17.75 20.172 1 90.38 104 LEU B C 1
ATOM 3324 O O . LEU B 1 104 ? -5.379 18.781 20.094 1 90.38 104 LEU B O 1
ATOM 3328 N N . GLN B 1 105 ? -5.965 16.906 21.078 1 90.44 105 GLN B N 1
ATOM 3329 C CA . GLN B 1 105 ? -5.039 17.109 22.188 1 90.44 105 GLN B CA 1
ATOM 3330 C C . GLN B 1 105 ? -3.592 17.078 21.703 1 90.44 105 GLN B C 1
ATOM 3332 O O . GLN B 1 105 ? -2.775 17.906 22.109 1 90.44 105 GLN B O 1
ATOM 3337 N N . CYS B 1 106 ? -3.283 16.141 20.859 1 86.69 106 CYS B N 1
ATOM 3338 C CA . CYS B 1 106 ? -1.906 15.938 20.422 1 86.69 106 CYS B CA 1
ATOM 3339 C C . CYS B 1 106 ? -1.472 17 19.438 1 86.69 106 CYS B C 1
ATOM 3341 O O . CYS B 1 106 ? -0.291 17.359 19.359 1 86.69 106 CYS B O 1
ATOM 3343 N N . ASN B 1 107 ? -2.4 17.531 18.75 1 83.81 107 ASN B N 1
ATOM 3344 C CA . ASN B 1 107 ? -2.09 18.594 17.797 1 83.81 107 ASN B CA 1
ATOM 3345 C C . ASN B 1 107 ? -2.002 19.953 18.484 1 83.81 107 ASN B C 1
ATOM 3347 O O . ASN B 1 107 ? -1.435 20.891 17.938 1 83.81 107 ASN B O 1
ATOM 3351 N N . LYS B 1 108 ? -2.496 20.062 19.625 1 78.88 108 LYS B N 1
ATOM 3352 C CA . LYS B 1 108 ? -2.574 21.344 20.328 1 78.88 108 LYS B CA 1
ATOM 3353 C C . LYS B 1 108 ? -1.183 21.906 20.578 1 78.88 108 LYS B C 1
ATOM 3355 O O . LYS B 1 108 ? -0.981 23.125 20.516 1 78.88 108 LYS B O 1
ATOM 3360 N N . ARG B 1 109 ? -0.27 21.156 20.891 1 73.25 109 ARG B N 1
ATOM 3361 C CA . ARG B 1 109 ? 1.074 21.641 21.188 1 73.25 109 ARG B CA 1
ATOM 3362 C C . ARG B 1 109 ? 1.66 22.391 20 1 73.25 109 ARG B C 1
ATOM 3364 O O . ARG B 1 109 ? 2.195 23.5 20.172 1 73.25 109 ARG B O 1
ATOM 3371 N N . SER B 1 110 ? 1.491 21.781 18.859 1 73.38 110 SER B N 1
ATOM 3372 C CA . SER B 1 110 ? 2.082 22.406 17.672 1 73.38 110 SER B CA 1
ATOM 3373 C C . SER B 1 110 ? 1.176 23.5 17.109 1 73.38 110 SER B C 1
ATOM 3375 O O . SER B 1 110 ? 1.626 24.344 16.344 1 73.38 110 SER B O 1
ATOM 3377 N N . PHE B 1 111 ? 0.008 23.562 17.578 1 74.06 111 PHE B N 1
ATOM 3378 C CA . PHE B 1 111 ? -0.921 24.531 17.031 1 74.06 111 PHE B CA 1
ATOM 3379 C C . PHE B 1 111 ? -1.025 25.75 17.938 1 74.06 111 PHE B C 1
ATOM 3381 O O . PHE B 1 111 ? -1.444 26.828 17.5 1 74.06 111 PHE B O 1
ATOM 3388 N N . SER B 1 112 ? -0.746 25.562 19.156 1 69.62 112 SER B N 1
ATOM 3389 C CA . SER B 1 112 ? -0.818 26.672 20.109 1 69.62 112 SER B CA 1
ATOM 3390 C C . SER B 1 112 ? 0.496 27.438 20.156 1 69.62 112 SER B C 1
ATOM 3392 O O . SER B 1 112 ? 0.498 28.672 20.141 1 69.62 112 SER B O 1
ATOM 3394 N N . ASP B 1 113 ? 1.558 26.703 20.234 1 68.5 113 ASP B N 1
ATOM 3395 C CA . ASP B 1 113 ? 2.863 27.359 20.297 1 68.5 113 ASP B CA 1
ATOM 3396 C C . ASP B 1 113 ? 3.609 27.203 18.969 1 68.5 113 ASP B C 1
ATOM 3398 O O . ASP B 1 113 ? 3.58 26.141 18.359 1 68.5 113 ASP B O 1
ATOM 3402 N N . GLN B 1 114 ? 3.959 28.359 18.5 1 70.12 114 GLN B N 1
ATOM 3403 C CA . GLN B 1 114 ? 4.785 28.266 17.297 1 70.12 114 GLN B CA 1
ATOM 3404 C C . GLN B 1 114 ? 6.086 27.516 17.594 1 70.12 114 GLN B C 1
ATOM 3406 O O . GLN B 1 114 ? 6.914 27.984 18.375 1 70.12 114 GLN B O 1
ATOM 3411 N N . PRO B 1 115 ? 6.121 26.422 16.906 1 77.5 115 PRO B N 1
ATOM 3412 C CA . PRO B 1 115 ? 7.352 25.672 17.156 1 77.5 115 PRO B CA 1
ATOM 3413 C C . PRO B 1 115 ? 8.602 26.406 16.672 1 77.5 115 PRO B C 1
ATOM 3415 O O . PRO B 1 115 ? 8.555 27.109 15.656 1 77.5 115 PRO B O 1
ATOM 3418 N N . LYS B 1 116 ? 9.578 26.375 17.453 1 84.5 116 LYS B N 1
ATOM 3419 C CA . LYS B 1 116 ? 10.867 26.953 17.078 1 84.5 116 LYS B CA 1
ATOM 3420 C C . LYS B 1 116 ? 11.617 26.031 16.109 1 84.5 116 LYS B C 1
ATOM 3422 O O . LYS B 1 116 ? 12.047 24.938 16.5 1 84.5 116 LYS B O 1
ATOM 3427 N N . VAL B 1 117 ? 11.57 26.375 14.852 1 88.38 117 VAL B N 1
ATOM 3428 C CA . VAL B 1 117 ? 12.312 25.641 13.836 1 88.38 117 VAL B CA 1
ATOM 3429 C C . VAL B 1 117 ? 13.266 26.562 13.102 1 88.38 117 VAL B C 1
ATOM 3431 O O . VAL B 1 117 ? 13.125 27.797 13.172 1 88.38 117 VAL B O 1
ATOM 3434 N N . THR B 1 118 ? 14.289 25.969 12.516 1 91.38 118 THR B N 1
ATOM 3435 C CA . THR B 1 118 ? 15.172 26.75 11.656 1 91.38 118 THR B CA 1
ATOM 3436 C C . THR B 1 118 ? 14.367 27.562 10.664 1 91.38 118 THR B C 1
ATOM 3438 O O . THR B 1 118 ? 13.461 27.047 10 1 91.38 118 THR B O 1
ATOM 3441 N N . PRO B 1 119 ? 14.68 28.828 10.617 1 91 119 PRO B N 1
ATOM 3442 C CA . PRO B 1 119 ? 13.883 29.672 9.727 1 91 119 PRO B CA 1
ATOM 3443 C C . PRO B 1 119 ? 14.109 29.344 8.25 1 91 119 PRO B C 1
ATOM 3445 O O . PRO B 1 119 ? 15.219 28.969 7.855 1 91 119 PRO B O 1
ATOM 3448 N N . TRP B 1 120 ? 13.031 29.516 7.52 1 91.25 120 TRP B N 1
ATOM 3449 C CA . TRP B 1 120 ? 13.141 29.406 6.066 1 91.25 120 TRP B CA 1
ATOM 3450 C C . TRP B 1 120 ? 13.969 30.547 5.492 1 91.25 120 TRP B C 1
ATOM 3452 O O . TRP B 1 120 ? 13.711 31.719 5.785 1 91.25 120 TRP B O 1
ATOM 3462 N N . PRO B 1 121 ? 14.953 30.188 4.719 1 89.56 121 PRO B N 1
ATOM 3463 C CA . PRO B 1 121 ? 15.789 31.281 4.195 1 89.56 121 PRO B CA 1
ATOM 3464 C C . PRO B 1 121 ? 15.07 32.125 3.156 1 89.56 121 PRO B C 1
ATOM 3466 O O . PRO B 1 121 ? 14.469 31.594 2.223 1 89.56 121 PRO B O 1
ATOM 3469 N N . LEU B 1 122 ? 15.156 33.438 3.479 1 82.44 122 LEU B N 1
ATOM 3470 C CA . LEU B 1 122 ? 14.547 34.406 2.559 1 82.44 122 LEU B CA 1
ATOM 3471 C C . LEU B 1 122 ? 15.602 35.031 1.666 1 82.44 122 LEU B C 1
ATOM 3473 O O . LEU B 1 122 ? 16.688 35.406 2.133 1 82.44 122 LEU B O 1
ATOM 3477 N N . GLY B 1 123 ? 15.305 35.188 0.449 1 73.75 123 GLY B N 1
ATOM 3478 C CA . GLY B 1 123 ? 16.109 35.969 -0.456 1 73.75 123 GLY B CA 1
ATOM 3479 C C . GLY B 1 123 ? 17.453 35.344 -0.796 1 73.75 123 GLY B C 1
ATOM 3480 O O . GLY B 1 123 ? 18.359 36 -1.274 1 73.75 123 GLY B O 1
ATOM 3481 N N . ALA B 1 124 ? 17.609 34.125 -0.361 1 69.75 124 ALA B N 1
ATOM 3482 C CA . ALA B 1 124 ? 18.891 33.469 -0.62 1 69.75 124 ALA B CA 1
ATOM 3483 C C . ALA B 1 124 ? 18.953 32.906 -2.033 1 69.75 124 ALA B C 1
ATOM 3485 O O . ALA B 1 124 ? 17.906 32.625 -2.635 1 69.75 124 ALA B O 1
ATOM 3486 N N . ASP B 1 125 ? 20.109 33 -2.557 1 75.06 125 ASP B N 1
ATOM 3487 C CA . ASP B 1 125 ? 20.359 32.312 -3.814 1 75.06 125 ASP B CA 1
ATOM 3488 C C . ASP B 1 125 ? 19.938 30.844 -3.727 1 75.06 125 ASP B C 1
ATOM 3490 O O . ASP B 1 125 ? 20.344 30.125 -2.811 1 75.06 125 ASP B O 1
ATOM 3494 N N . PRO B 1 126 ? 19.016 30.547 -4.539 1 71.56 126 PRO B N 1
ATOM 3495 C CA . PRO B 1 126 ? 18.531 29.172 -4.508 1 71.56 126 PRO B CA 1
ATOM 3496 C C . PRO B 1 126 ? 19.641 28.141 -4.66 1 71.56 126 PRO B C 1
ATOM 3498 O O . PRO B 1 126 ? 19.484 27 -4.219 1 71.56 126 PRO B O 1
ATOM 3501 N N . GLN B 1 127 ? 20.656 28.625 -5.195 1 73.81 127 GLN B N 1
ATOM 3502 C CA . GLN B 1 127 ? 21.75 27.688 -5.453 1 73.81 127 GLN B CA 1
ATOM 3503 C C . GLN B 1 127 ? 22.781 27.719 -4.324 1 73.81 127 GLN B C 1
ATOM 3505 O O . GLN B 1 127 ? 23.719 26.922 -4.316 1 73.81 127 GLN B O 1
ATOM 3510 N N . SER B 1 128 ? 22.469 28.531 -3.396 1 83.94 128 SER B N 1
ATOM 3511 C CA . SER B 1 128 ? 23.375 28.594 -2.258 1 83.94 128 SER B CA 1
ATOM 3512 C C . SER B 1 128 ? 23.312 27.328 -1.417 1 83.94 128 SER B C 1
ATOM 3514 O O . SER B 1 128 ? 22.219 26.859 -1.077 1 83.94 128 SER B O 1
ATOM 3516 N N . ARG B 1 129 ? 24.406 26.719 -1.139 1 81.75 129 ARG B N 1
ATOM 3517 C CA . ARG B 1 129 ? 24.484 25.516 -0.319 1 81.75 129 ARG B CA 1
ATOM 3518 C C . ARG B 1 129 ? 23.922 25.766 1.079 1 81.75 129 ARG B C 1
ATOM 3520 O O . ARG B 1 129 ? 23.219 24.922 1.631 1 81.75 129 ARG B O 1
ATOM 3527 N N . ASP B 1 130 ? 24.266 26.922 1.576 1 85.19 130 ASP B N 1
ATOM 3528 C CA . ASP B 1 130 ? 23.812 27.266 2.92 1 85.19 130 ASP B CA 1
ATOM 3529 C C . ASP B 1 130 ? 22.281 27.375 2.979 1 85.19 130 ASP B C 1
ATOM 3531 O O . ASP B 1 130 ? 21.672 26.938 3.951 1 85.19 130 ASP B O 1
ATOM 3535 N N . ALA B 1 131 ? 21.766 27.922 1.973 1 88.75 131 ALA B N 1
ATOM 3536 C CA . ALA B 1 131 ? 20.312 28.062 1.924 1 88.75 131 ALA B CA 1
ATOM 3537 C C . ALA B 1 131 ? 19.641 26.703 1.808 1 88.75 131 ALA B C 1
ATOM 3539 O O . ALA B 1 131 ? 18.594 26.469 2.424 1 88.75 131 ALA B O 1
ATOM 3540 N N . ARG B 1 132 ? 20.234 25.891 1.074 1 84.75 132 ARG B N 1
ATOM 3541 C CA . ARG B 1 132 ? 19.688 24.547 0.908 1 84.75 132 ARG B CA 1
ATOM 3542 C C . ARG B 1 132 ? 19.719 23.766 2.221 1 84.75 132 ARG B C 1
ATOM 3544 O O . ARG B 1 132 ? 18.766 23.062 2.559 1 84.75 132 ARG B O 1
ATOM 3551 N N . GLN B 1 133 ? 20.766 23.922 2.928 1 84.31 133 GLN B N 1
ATOM 3552 C CA . GLN B 1 133 ? 20.922 23.25 4.211 1 84.31 133 GLN B CA 1
ATOM 3553 C C . GLN B 1 133 ? 19.922 23.781 5.238 1 84.31 133 GLN B C 1
ATOM 3555 O O . GLN B 1 133 ? 19.391 23.016 6.051 1 84.31 133 GLN B O 1
ATOM 3560 N N . GLN B 1 134 ? 19.75 25.047 5.133 1 89.25 134 GLN B N 1
ATOM 3561 C CA . GLN B 1 134 ? 18.797 25.672 6.043 1 89.25 134 GLN B CA 1
ATOM 3562 C C . GLN B 1 134 ? 17.375 25.219 5.754 1 89.25 134 GLN B C 1
ATOM 3564 O O . GLN B 1 134 ? 16.594 24.969 6.68 1 89.25 134 GLN B O 1
ATOM 3569 N N . ARG B 1 135 ? 17.047 25.109 4.512 1 89.69 135 ARG B N 1
ATOM 3570 C CA . ARG B 1 135 ? 15.719 24.641 4.129 1 89.69 135 ARG B CA 1
ATOM 3571 C C . ARG B 1 135 ? 15.508 23.188 4.555 1 89.69 135 ARG B C 1
ATOM 3573 O O . ARG B 1 135 ? 14.422 22.828 5.02 1 89.69 135 ARG B O 1
ATOM 3580 N N . PHE B 1 136 ? 16.516 22.469 4.398 1 85.38 136 PHE B N 1
ATOM 3581 C CA . PHE B 1 136 ? 16.453 21.062 4.797 1 85.38 136 PHE B CA 1
ATOM 3582 C C . PHE B 1 136 ? 16.281 20.938 6.305 1 85.38 136 PHE B C 1
ATOM 3584 O O . PHE B 1 136 ? 15.461 20.141 6.773 1 85.38 136 PHE B O 1
ATOM 3591 N N . ALA B 1 137 ? 17.031 21.703 7.055 1 86.94 137 ALA B N 1
ATOM 3592 C CA . ALA B 1 137 ? 16.922 21.703 8.516 1 86.94 137 ALA B CA 1
ATOM 3593 C C . ALA B 1 137 ? 15.523 22.125 8.945 1 86.94 137 ALA B C 1
ATOM 3595 O O . ALA B 1 137 ? 14.961 21.562 9.891 1 86.94 137 ALA B O 1
ATOM 3596 N N . HIS B 1 138 ? 15.062 23.062 8.25 1 90.81 138 HIS B N 1
ATOM 3597 C CA . HIS B 1 138 ? 13.719 23.562 8.516 1 90.81 138 HIS B CA 1
ATOM 3598 C C . HIS B 1 138 ? 12.68 22.453 8.383 1 90.81 138 HIS B C 1
ATOM 3600 O O . HIS B 1 138 ? 11.914 22.203 9.312 1 90.81 138 HIS B O 1
ATOM 3606 N N . PHE B 1 139 ? 12.695 21.75 7.34 1 89.62 139 PHE B N 1
ATOM 3607 C CA . PHE B 1 139 ? 11.727 20.688 7.07 1 89.62 139 PHE B CA 1
ATOM 3608 C C . PHE B 1 139 ? 11.938 19.516 8.016 1 89.62 139 PHE B C 1
ATOM 3610 O O . PHE B 1 139 ? 10.969 18.875 8.438 1 89.62 139 PHE B O 1
ATOM 3617 N N . THR B 1 140 ? 13.102 19.234 8.281 1 87.44 140 THR B N 1
ATOM 3618 C CA . THR B 1 140 ? 13.422 18.125 9.164 1 87.44 140 THR B CA 1
ATOM 3619 C C . THR B 1 140 ? 12.883 18.375 10.57 1 87.44 140 THR B C 1
ATOM 3621 O O . THR B 1 140 ? 12.328 17.469 11.195 1 87.44 140 THR B O 1
ATOM 3624 N N . GLU B 1 141 ? 13.055 19.547 10.992 1 88.44 141 GLU B N 1
ATOM 3625 C CA . GLU B 1 141 ? 12.578 19.891 12.328 1 88.44 141 GLU B CA 1
ATOM 3626 C C . GLU B 1 141 ? 11.047 19.859 12.391 1 88.44 141 GLU B C 1
ATOM 3628 O O . GLU B 1 141 ? 10.477 19.438 13.398 1 88.44 141 GLU B O 1
ATOM 3633 N N . LEU B 1 142 ? 10.461 20.344 11.352 1 90.25 142 LEU B N 1
ATOM 3634 C CA . LEU B 1 142 ? 9.008 20.234 11.273 1 90.25 142 LEU B CA 1
ATOM 3635 C C . LEU B 1 142 ? 8.57 18.781 11.305 1 90.25 142 LEU B C 1
ATOM 3637 O O . LEU B 1 142 ? 7.594 18.438 11.977 1 90.25 142 LEU B O 1
ATOM 3641 N N . ALA B 1 143 ? 9.273 17.969 10.609 1 90.44 143 ALA B N 1
ATOM 3642 C CA . ALA B 1 143 ? 8.961 16.531 10.562 1 90.44 143 ALA B CA 1
ATOM 3643 C C . ALA B 1 143 ? 9.109 15.898 11.945 1 90.44 143 ALA B C 1
ATOM 3645 O O . ALA B 1 143 ? 8.32 15.031 12.32 1 90.44 143 ALA B O 1
ATOM 3646 N N . ILE B 1 144 ? 10.078 16.281 12.68 1 88.75 144 ILE B N 1
ATOM 3647 C CA . ILE B 1 144 ? 10.305 15.75 14.023 1 88.75 144 ILE B CA 1
ATOM 3648 C C . ILE B 1 144 ? 9.117 16.078 14.914 1 88.75 144 ILE B C 1
ATOM 3650 O O . ILE B 1 144 ? 8.617 15.203 15.633 1 88.75 144 ILE B O 1
ATOM 3654 N N . ILE B 1 145 ? 8.703 17.266 14.859 1 89.12 145 ILE B N 1
ATOM 3655 C CA . ILE B 1 145 ? 7.559 17.703 15.656 1 89.12 145 ILE B CA 1
ATOM 3656 C C . ILE B 1 145 ? 6.328 16.875 15.266 1 89.12 145 ILE B C 1
ATOM 3658 O O . ILE B 1 145 ? 5.602 16.391 16.141 1 89.12 145 ILE B O 1
ATOM 3662 N N . SER B 1 146 ? 6.098 16.734 13.984 1 90.56 146 SER B N 1
ATOM 3663 C CA . SER B 1 146 ? 4.965 15.961 13.492 1 90.56 146 SER B CA 1
ATOM 3664 C C . SER B 1 146 ? 5.023 14.516 13.977 1 90.56 146 SER B C 1
ATOM 3666 O O . SER B 1 146 ? 4.008 13.945 14.383 1 90.56 146 SER B O 1
ATOM 3668 N N . VAL B 1 147 ? 6.172 13.945 13.914 1 90.62 147 VAL B N 1
ATOM 3669 C CA . VAL B 1 147 ? 6.359 12.562 14.336 1 90.62 147 VAL B CA 1
ATOM 3670 C C . VAL B 1 147 ? 6.047 12.43 15.828 1 90.62 147 VAL B C 1
ATOM 3672 O O . VAL B 1 147 ? 5.402 11.469 16.25 1 90.62 147 VAL B O 1
ATOM 3675 N N . GLN B 1 148 ? 6.48 13.344 16.578 1 89.5 148 GLN B N 1
ATOM 3676 C CA . GLN B 1 148 ? 6.223 13.32 18.016 1 89.5 148 GLN B CA 1
ATOM 3677 C C . GLN B 1 148 ? 4.727 13.375 18.312 1 89.5 148 GLN B C 1
ATOM 3679 O O . GLN B 1 148 ? 4.234 12.664 19.188 1 89.5 148 GLN B O 1
ATOM 3684 N N . GLU B 1 149 ? 4.09 14.203 17.609 1 91.62 149 GLU B N 1
ATOM 3685 C CA . GLU B 1 149 ? 2.645 14.305 17.781 1 91.62 149 GLU B CA 1
ATOM 3686 C C . GLU B 1 149 ? 1.947 13 17.391 1 91.62 149 GLU B C 1
ATOM 3688 O O . GLU B 1 149 ? 0.993 12.586 18.062 1 91.62 149 GLU B O 1
ATOM 3693 N N . ILE B 1 150 ? 2.4 12.422 16.359 1 93.75 150 ILE B N 1
ATOM 3694 C CA . ILE B 1 150 ? 1.813 11.172 15.883 1 93.75 150 ILE B CA 1
ATOM 3695 C C . ILE B 1 150 ? 2.045 10.07 16.922 1 93.75 150 ILE B C 1
ATOM 3697 O O . ILE B 1 150 ? 1.143 9.281 17.203 1 93.75 150 ILE B O 1
ATOM 3701 N N . VAL B 1 151 ? 3.246 10.031 17.453 1 93.25 151 VAL B N 1
ATOM 3702 C CA . VAL B 1 151 ? 3.564 9.031 18.484 1 93.25 151 VAL B CA 1
ATOM 3703 C C . VAL B 1 151 ? 2.67 9.242 19.703 1 93.25 151 VAL B C 1
ATOM 3705 O O . VAL B 1 151 ? 2.139 8.273 20.25 1 93.25 151 VAL B O 1
ATOM 3708 N N . ASP B 1 152 ? 2.49 10.43 20.062 1 94.31 152 ASP B N 1
ATOM 3709 C CA . ASP B 1 152 ? 1.626 10.742 21.188 1 94.31 152 ASP B CA 1
ATOM 3710 C C . ASP B 1 152 ? 0.186 10.312 20.922 1 94.31 152 ASP B C 1
ATOM 3712 O O . ASP B 1 152 ? -0.488 9.797 21.812 1 94.31 152 ASP B O 1
ATOM 3716 N N . PHE B 1 153 ? -0.243 10.562 19.812 1 96.31 153 PHE B N 1
ATOM 3717 C CA . PHE B 1 153 ? -1.583 10.125 19.438 1 96.31 153 PHE B CA 1
ATOM 3718 C C . PHE B 1 153 ? -1.693 8.609 19.484 1 96.31 153 PHE B C 1
ATOM 3720 O O . PHE B 1 153 ? -2.666 8.07 20.016 1 96.31 153 PHE B O 1
ATOM 3727 N N . ALA B 1 154 ? -0.732 7.938 18.859 1 97.31 154 ALA B N 1
ATOM 3728 C CA . ALA B 1 154 ? -0.753 6.477 18.812 1 97.31 154 ALA B CA 1
ATOM 3729 C C . ALA B 1 154 ? -0.866 5.887 20.219 1 97.31 154 ALA B C 1
ATOM 3731 O O . ALA B 1 154 ? -1.584 4.91 20.438 1 97.31 154 ALA B O 1
ATOM 3732 N N . LYS B 1 155 ? -0.215 6.434 21.141 1 96.81 155 LYS B N 1
ATOM 3733 C CA . LYS B 1 155 ? -0.223 5.945 22.516 1 96.81 155 LYS B CA 1
ATOM 3734 C C . LYS B 1 155 ? -1.617 6.051 23.125 1 96.81 155 LYS B C 1
ATOM 3736 O O . LYS B 1 155 ? -1.933 5.344 24.094 1 96.81 155 LYS B O 1
ATOM 3741 N N . GLN B 1 156 ? -2.4 6.871 22.547 1 97 156 GLN B N 1
ATOM 3742 C CA . GLN B 1 156 ? -3.734 7.086 23.109 1 97 156 GLN B CA 1
ATOM 3743 C C . GLN B 1 156 ? -4.777 6.258 22.359 1 97 156 GLN B C 1
ATOM 3745 O O . GLN B 1 156 ? -5.938 6.195 22.766 1 97 156 GLN B O 1
ATOM 3750 N N . VAL B 1 157 ? -4.41 5.668 21.281 1 98.06 157 VAL B N 1
ATOM 3751 C CA . VAL B 1 157 ? -5.336 4.844 20.516 1 98.06 157 VAL B CA 1
ATOM 3752 C C . VAL B 1 157 ? -5.637 3.555 21.266 1 98.06 157 VAL B C 1
ATOM 3754 O O . VAL B 1 157 ? -4.727 2.793 21.609 1 98.06 157 VAL B O 1
ATOM 3757 N N . PRO B 1 158 ? -6.922 3.311 21.484 1 97.62 158 PRO B N 1
ATOM 3758 C CA . PRO B 1 158 ? -7.27 2.1 22.234 1 97.62 158 PRO B CA 1
ATOM 3759 C C . PRO B 1 158 ? -6.676 0.834 21.609 1 97.62 158 PRO B C 1
ATOM 3761 O O . PRO B 1 158 ? -6.844 0.588 20.406 1 97.62 158 PRO B O 1
ATOM 3764 N N . GLY B 1 159 ? -5.961 0.048 22.469 1 97.88 159 GLY B N 1
ATOM 3765 C CA . GLY B 1 159 ? -5.383 -1.214 22.031 1 97.88 159 GLY B CA 1
ATOM 3766 C C . GLY B 1 159 ? -3.896 -1.12 21.734 1 97.88 159 GLY B C 1
ATOM 3767 O O . GLY B 1 159 ? -3.184 -2.125 21.781 1 97.88 159 GLY B O 1
ATOM 3768 N N . PHE B 1 160 ? -3.396 0.038 21.453 1 98.38 160 PHE B N 1
ATOM 3769 C CA . PHE B 1 160 ? -2.023 0.189 20.984 1 98.38 160 PHE B CA 1
ATOM 3770 C C . PHE B 1 160 ? -1.032 -0.192 22.078 1 98.38 160 PHE B C 1
ATOM 3772 O O . PHE B 1 160 ? -0.081 -0.936 21.828 1 98.38 160 PHE B O 1
ATOM 3779 N N . LEU B 1 161 ? -1.265 0.27 23.219 1 97.88 161 LEU B N 1
ATOM 3780 C CA . LEU B 1 161 ? -0.321 0.047 24.312 1 97.88 161 LEU B CA 1
ATOM 3781 C C . LEU B 1 161 ? -0.434 -1.377 24.844 1 97.88 161 LEU B C 1
ATOM 3783 O O . LEU B 1 161 ? 0.389 -1.809 25.656 1 97.88 161 LEU B O 1
ATOM 3787 N N . GLU B 1 162 ? -1.395 -2.088 24.391 1 97.62 162 GLU B N 1
ATOM 3788 C CA . GLU B 1 162 ? -1.545 -3.488 24.781 1 97.62 162 GLU B CA 1
ATOM 3789 C C . GLU B 1 162 ? -0.59 -4.383 23.984 1 97.62 162 GLU B C 1
ATOM 3791 O O . GLU B 1 162 ? -0.361 -5.535 24.359 1 97.62 162 GLU B O 1
ATOM 3796 N N . LEU B 1 163 ? -0.088 -3.871 22.953 1 98.06 163 LEU B N 1
ATOM 3797 C CA . LEU B 1 163 ? 0.871 -4.617 22.141 1 98.06 163 LEU B CA 1
ATOM 3798 C C . LEU B 1 163 ? 2.24 -4.648 22.812 1 98.06 163 LEU B C 1
ATOM 3800 O O . LEU B 1 163 ? 2.549 -3.787 23.641 1 98.06 163 LEU B O 1
ATOM 3804 N N . GLY B 1 164 ? 2.969 -5.723 22.469 1 97 164 GLY B N 1
ATOM 3805 C CA . GLY B 1 164 ? 4.355 -5.727 22.906 1 97 164 GLY B CA 1
ATOM 3806 C C . GLY B 1 164 ? 5.145 -4.535 22.391 1 97 164 GLY B C 1
ATOM 3807 O O . GLY B 1 164 ? 4.805 -3.957 21.359 1 97 164 GLY B O 1
ATOM 3808 N N . ARG B 1 165 ? 6.207 -4.242 23.031 1 95.62 165 ARG B N 1
ATOM 3809 C CA . ARG B 1 165 ? 7.012 -3.07 22.688 1 95.62 165 ARG B CA 1
ATOM 3810 C C . ARG B 1 165 ? 7.566 -3.168 21.281 1 95.62 165 ARG B C 1
ATOM 3812 O O . ARG B 1 165 ? 7.594 -2.176 20.547 1 95.62 165 ARG B O 1
ATOM 3819 N N . GLU B 1 166 ? 8 -4.297 20.891 1 94.5 166 GLU B N 1
ATOM 3820 C CA . GLU B 1 166 ? 8.555 -4.492 19.547 1 94.5 166 GLU B CA 1
ATOM 3821 C C . GLU B 1 166 ? 7.516 -4.199 18.469 1 94.5 166 GLU B C 1
ATOM 3823 O O . GLU B 1 166 ? 7.824 -3.576 17.453 1 94.5 166 GLU B O 1
ATOM 3828 N N . ASP B 1 167 ? 6.336 -4.625 18.75 1 96.44 167 ASP B N 1
ATOM 3829 C CA . ASP B 1 167 ? 5.27 -4.387 17.781 1 96.44 167 ASP B CA 1
ATOM 3830 C C . ASP B 1 167 ? 4.867 -2.914 17.766 1 96.44 167 ASP B C 1
ATOM 3832 O O . ASP B 1 167 ? 4.559 -2.363 16.703 1 96.44 167 ASP B O 1
ATOM 3836 N N . GLN B 1 168 ? 4.816 -2.279 18.922 1 96.06 168 GLN B N 1
ATOM 3837 C CA . GLN B 1 168 ? 4.551 -0.847 18.969 1 96.06 168 GLN B CA 1
ATOM 3838 C C . GLN B 1 168 ? 5.535 -0.077 18.094 1 96.06 168 GLN B C 1
ATOM 3840 O O . GLN B 1 168 ? 5.137 0.773 17.297 1 96.06 168 GLN B O 1
ATOM 3845 N N . ILE B 1 169 ? 6.77 -0.43 18.219 1 93.62 169 ILE B N 1
ATOM 3846 C CA . ILE B 1 169 ? 7.84 0.256 17.5 1 93.62 169 ILE B CA 1
ATOM 3847 C C . ILE B 1 169 ? 7.727 -0.041 16 1 93.62 169 ILE B C 1
ATOM 3849 O O . ILE B 1 169 ? 7.836 0.865 15.18 1 93.62 169 ILE B O 1
ATOM 3853 N N . ALA B 1 170 ? 7.473 -1.296 15.688 1 93.69 170 ALA B N 1
ATOM 3854 C CA . ALA B 1 170 ? 7.352 -1.695 14.289 1 93.69 170 ALA B CA 1
ATOM 3855 C C . ALA B 1 170 ? 6.207 -0.956 13.602 1 93.69 170 ALA B C 1
ATOM 3857 O O . ALA B 1 170 ? 6.352 -0.484 12.469 1 93.69 170 ALA B O 1
ATOM 3858 N N . LEU B 1 171 ? 5.129 -0.837 14.289 1 96.31 171 LEU B N 1
ATOM 3859 C CA . LEU B 1 171 ? 3.957 -0.17 13.734 1 96.31 171 LEU B CA 1
ATOM 3860 C C . LEU B 1 171 ? 4.211 1.323 13.562 1 96.31 171 LEU B C 1
ATOM 3862 O O . LEU B 1 171 ? 3.85 1.904 12.539 1 96.31 171 LEU B O 1
ATOM 3866 N N . LEU B 1 172 ? 4.867 1.916 14.477 1 94.25 172 LEU B N 1
ATOM 3867 C CA . LEU B 1 172 ? 5.145 3.346 14.414 1 94.25 172 LEU B CA 1
ATOM 3868 C C . LEU B 1 172 ? 6.148 3.656 13.312 1 94.25 172 LEU B C 1
ATOM 3870 O O . LEU B 1 172 ? 5.977 4.621 12.562 1 94.25 172 LEU B O 1
ATOM 3874 N N . LYS B 1 173 ? 7.164 2.896 13.172 1 91.06 173 LYS B N 1
ATOM 3875 C CA . LYS B 1 173 ? 8.18 3.109 12.148 1 91.06 173 LYS B CA 1
ATOM 3876 C C . LYS B 1 173 ? 7.555 3.16 10.758 1 91.06 173 LYS B C 1
ATOM 3878 O O . LYS B 1 173 ? 7.953 3.971 9.922 1 91.06 173 LYS B O 1
ATOM 3883 N N . ALA B 1 174 ? 6.625 2.299 10.625 1 91.44 174 ALA B N 1
ATOM 3884 C CA . ALA B 1 174 ? 6.031 2.172 9.297 1 91.44 174 ALA B CA 1
ATOM 3885 C C . ALA B 1 174 ? 4.914 3.191 9.094 1 91.44 174 ALA B C 1
ATOM 3887 O O . ALA B 1 174 ? 4.758 3.746 8.008 1 91.44 174 ALA B O 1
ATOM 3888 N N . SER B 1 175 ? 4.172 3.52 10.094 1 95.25 175 SER B N 1
ATOM 3889 C CA . SER B 1 175 ? 2.936 4.273 9.914 1 95.25 175 SER B CA 1
ATOM 3890 C C . SER B 1 175 ? 3.18 5.773 10.031 1 95.25 175 SER B C 1
ATOM 3892 O O . SER B 1 175 ? 2.367 6.578 9.57 1 95.25 175 SER B O 1
ATOM 3894 N N . THR B 1 176 ? 4.223 6.203 10.602 1 94.44 176 THR B N 1
ATOM 3895 C CA . THR B 1 176 ? 4.422 7.609 10.93 1 94.44 176 THR B CA 1
ATOM 3896 C C . THR B 1 176 ? 4.406 8.469 9.672 1 94.44 176 THR B C 1
ATOM 3898 O O . THR B 1 176 ? 3.738 9.508 9.633 1 94.44 176 THR B O 1
ATOM 3901 N N . ILE B 1 177 ? 5.141 8.078 8.648 1 94.94 177 ILE B N 1
ATOM 3902 C CA . ILE B 1 177 ? 5.184 8.883 7.43 1 94.94 177 ILE B CA 1
ATOM 3903 C C . ILE B 1 177 ? 3.805 8.898 6.77 1 94.94 177 ILE B C 1
ATOM 3905 O O . ILE B 1 177 ? 3.373 9.922 6.234 1 94.94 177 ILE B O 1
ATOM 3909 N N . GLU B 1 178 ? 3.143 7.816 6.797 1 97.06 178 GLU B N 1
ATOM 3910 C CA . GLU B 1 178 ? 1.812 7.719 6.207 1 97.06 178 GLU B CA 1
ATOM 3911 C C . GLU B 1 178 ? 0.821 8.633 6.922 1 97.06 178 GLU B C 1
ATOM 3913 O O . GLU B 1 178 ? 0.041 9.336 6.277 1 97.06 178 GLU B O 1
ATOM 3918 N N . ILE B 1 179 ? 0.91 8.594 8.195 1 96.81 179 ILE B N 1
ATOM 3919 C CA . ILE B 1 179 ? 0.015 9.43 8.992 1 96.81 179 ILE B CA 1
ATOM 3920 C C . ILE B 1 179 ? 0.358 10.898 8.781 1 96.81 179 ILE B C 1
ATOM 3922 O O . ILE B 1 179 ? -0.536 11.742 8.68 1 96.81 179 ILE B O 1
ATOM 3926 N N . MET B 1 180 ? 1.646 11.219 8.758 1 94.88 180 MET B N 1
ATOM 3927 C CA . MET B 1 180 ? 2.053 12.594 8.477 1 94.88 180 MET B CA 1
ATOM 3928 C C . MET B 1 180 ? 1.469 13.078 7.148 1 94.88 180 MET B C 1
ATOM 3930 O O . MET B 1 180 ? 1.008 14.211 7.047 1 94.88 180 MET B O 1
ATOM 3934 N N . LEU B 1 181 ? 1.486 12.211 6.188 1 96.19 181 LEU B N 1
ATOM 3935 C CA . LEU B 1 181 ? 0.955 12.555 4.871 1 96.19 181 LEU B CA 1
ATOM 3936 C C . LEU B 1 181 ? -0.556 12.758 4.93 1 96.19 181 LEU B C 1
ATOM 3938 O O . LEU B 1 181 ? -1.096 13.641 4.27 1 96.19 181 LEU B O 1
ATOM 3942 N N . LEU B 1 182 ? -1.237 11.938 5.676 1 96.5 182 LEU B N 1
ATOM 3943 C CA . LEU B 1 182 ? -2.67 12.109 5.887 1 96.5 182 LEU B CA 1
ATOM 3944 C C . LEU B 1 182 ? -2.963 13.461 6.535 1 96.5 182 LEU B C 1
ATOM 3946 O O . LEU B 1 182 ? -3.871 14.172 6.105 1 96.5 182 LEU B O 1
ATOM 3950 N N . GLU B 1 183 ? -2.188 13.805 7.484 1 92.81 183 GLU B N 1
ATOM 3951 C CA . GLU B 1 183 ? -2.4 15.047 8.227 1 92.81 183 GLU B CA 1
ATOM 3952 C C . GLU B 1 183 ? -2.141 16.266 7.344 1 92.81 183 GLU B C 1
ATOM 3954 O O . GLU B 1 183 ? -2.852 17.266 7.434 1 92.81 183 GLU B O 1
ATOM 3959 N N . THR B 1 184 ? -1.143 16.156 6.602 1 92.81 184 THR B N 1
ATOM 3960 C CA . THR B 1 184 ? -0.839 17.266 5.715 1 92.81 184 THR B CA 1
ATOM 3961 C C . THR B 1 184 ? -1.898 17.406 4.625 1 92.81 184 THR B C 1
ATOM 3963 O O . THR B 1 184 ? -2.244 18.516 4.215 1 92.81 184 THR B O 1
ATOM 3966 N N . ALA B 1 185 ? -2.326 16.25 4.156 1 95.56 185 ALA B N 1
ATOM 3967 C CA . ALA B 1 185 ? -3.377 16.266 3.145 1 95.56 185 ALA B CA 1
ATOM 3968 C C . ALA B 1 185 ? -4.641 16.922 3.676 1 95.56 185 ALA B C 1
ATOM 3970 O O . ALA B 1 185 ? -5.367 17.578 2.924 1 95.56 185 ALA B O 1
ATOM 3971 N N . ARG B 1 186 ? -4.867 16.719 4.902 1 93.31 186 ARG B N 1
ATOM 3972 C CA . ARG B 1 186 ? -6.02 17.344 5.559 1 93.31 186 ARG B CA 1
ATOM 3973 C C . ARG B 1 186 ? -5.973 18.859 5.441 1 93.31 186 ARG B C 1
ATOM 3975 O O . ARG B 1 186 ? -7.016 19.516 5.422 1 93.31 186 ARG B O 1
ATOM 3982 N N . ARG B 1 187 ? -4.883 19.453 5.312 1 93.06 187 ARG B N 1
ATOM 3983 C CA . ARG B 1 187 ? -4.688 20.891 5.324 1 93.06 187 ARG B CA 1
ATOM 3984 C C . ARG B 1 187 ? -4.27 21.406 3.947 1 93.06 187 ARG B C 1
ATOM 3986 O O . ARG B 1 187 ? -3.76 22.516 3.818 1 93.06 187 ARG B O 1
ATOM 3993 N N . TYR B 1 188 ? -4.406 20.609 2.994 1 96.19 188 TYR B N 1
ATOM 3994 C CA . TYR B 1 188 ? -4.098 20.984 1.622 1 96.19 188 TYR B CA 1
ATOM 3995 C C . TYR B 1 188 ? -5.047 22.078 1.135 1 96.19 188 TYR B C 1
ATOM 3997 O O . TYR B 1 188 ? -6.262 21.984 1.322 1 96.19 188 TYR B O 1
ATOM 4005 N N . ASN B 1 189 ? -4.48 23.125 0.595 1 95.44 189 ASN B N 1
ATOM 4006 C CA . ASN B 1 189 ? -5.254 24.188 -0.034 1 95.44 189 ASN B CA 1
ATOM 4007 C C . ASN B 1 189 ? -5.227 24.078 -1.556 1 95.44 189 ASN B C 1
ATOM 4009 O O . ASN B 1 189 ? -4.199 24.344 -2.182 1 95.44 189 ASN B O 1
ATOM 4013 N N . HIS B 1 190 ? -6.355 23.844 -2.145 1 92.88 190 HIS B N 1
ATOM 4014 C CA . HIS B 1 190 ? -6.453 23.609 -3.58 1 92.88 190 HIS B CA 1
ATOM 4015 C C . HIS B 1 190 ? -6.254 24.906 -4.363 1 92.88 190 HIS B C 1
ATOM 4017 O O . HIS B 1 190 ? -5.707 24.891 -5.469 1 92.88 190 HIS B O 1
ATOM 4023 N N . GLU B 1 191 ? -6.617 25.969 -3.852 1 94.38 191 GLU B N 1
ATOM 4024 C CA . GLU B 1 191 ? -6.531 27.25 -4.539 1 94.38 191 GLU B CA 1
ATOM 4025 C C . GLU B 1 191 ? -5.082 27.703 -4.68 1 94.38 191 GLU B C 1
ATOM 4027 O O . GLU B 1 191 ? -4.668 28.172 -5.742 1 94.38 191 GLU B O 1
ATOM 4032 N N . THR B 1 192 ? -4.402 27.547 -3.604 1 94.25 192 THR B N 1
ATOM 4033 C CA . THR B 1 192 ? -3.012 27.984 -3.615 1 94.25 192 THR B CA 1
ATOM 4034 C C . THR B 1 192 ? -2.08 26.844 -4 1 94.25 192 THR B C 1
ATOM 4036 O O . THR B 1 192 ? -0.9 27.062 -4.281 1 94.25 192 THR B O 1
ATOM 4039 N N . GLU B 1 193 ? -2.611 25.594 -4 1 94.69 193 GLU B N 1
ATOM 4040 C CA . GLU B 1 193 ? -1.837 24.375 -4.242 1 94.69 193 GLU B CA 1
ATOM 4041 C C . GLU B 1 193 ? -0.661 24.266 -3.275 1 94.69 193 GLU B C 1
ATOM 4043 O O . GLU B 1 193 ? 0.482 24.094 -3.699 1 94.69 193 GLU B O 1
ATOM 4048 N N . CYS B 1 194 ? -0.919 24.469 -2.039 1 96.44 194 CYS B N 1
ATOM 4049 C CA . CYS B 1 194 ? 0.08 24.406 -0.979 1 96.44 194 CYS B CA 1
ATOM 4050 C C . CYS B 1 194 ? -0.341 23.422 0.103 1 96.44 194 CYS B C 1
ATOM 4052 O O . CYS B 1 194 ? -1.532 23.156 0.288 1 96.44 194 CYS B O 1
ATOM 4054 N N . ILE B 1 195 ? 0.657 22.875 0.708 1 95.31 195 ILE B N 1
ATOM 4055 C CA . ILE B 1 195 ? 0.462 21.984 1.848 1 95.31 195 ILE B CA 1
ATOM 4056 C C . ILE B 1 195 ? 0.912 22.688 3.129 1 95.31 195 ILE B C 1
ATOM 4058 O O . ILE B 1 195 ? 1.967 23.328 3.158 1 95.31 195 ILE B O 1
ATOM 4062 N N . THR B 1 196 ? 0.12 22.609 4.176 1 92.19 196 THR B N 1
ATOM 4063 C CA . THR B 1 196 ? 0.433 23.25 5.449 1 92.19 196 THR B CA 1
ATOM 4064 C C . THR B 1 196 ? 0.828 22.203 6.496 1 92.19 196 THR B C 1
ATOM 4066 O O . THR B 1 196 ? 0.106 21.234 6.711 1 92.19 196 THR B O 1
ATOM 4069 N N . PHE B 1 197 ? 1.967 22.406 7.039 1 89.75 197 PHE B N 1
ATOM 4070 C CA . PHE B 1 197 ? 2.428 21.578 8.156 1 89.75 197 PHE B CA 1
ATOM 4071 C C . PHE B 1 197 ? 2.049 22.219 9.484 1 89.75 197 PHE B C 1
ATOM 4073 O O . PHE B 1 197 ? 2.158 23.438 9.656 1 89.75 197 PHE B O 1
ATOM 4080 N N . LEU B 1 198 ? 1.643 21.359 10.344 1 86.75 198 LEU B N 1
ATOM 4081 C CA . LEU B 1 198 ? 1.291 21.828 11.68 1 86.75 198 LEU B CA 1
ATOM 4082 C C . LEU B 1 198 ? 0.263 22.953 11.602 1 86.75 198 LEU B C 1
ATOM 4084 O O . LEU B 1 198 ? -0.812 22.781 11.023 1 86.75 198 LEU B O 1
ATOM 4088 N N . LYS B 1 199 ? 0.498 24.109 12.117 1 80.81 199 LYS B N 1
ATOM 4089 C CA . LYS B 1 199 ? -0.521 25.156 12.156 1 80.81 199 LYS B CA 1
ATOM 4090 C C . LYS B 1 199 ? -0.318 26.172 11.031 1 80.81 199 LYS B C 1
ATOM 4092 O O . LYS B 1 199 ? -1.255 26.469 10.297 1 80.81 199 LYS B O 1
ATOM 4097 N N . ASP B 1 200 ? 0.907 26.625 10.781 1 82.94 200 ASP B N 1
ATOM 4098 C CA . ASP B 1 200 ? 1.022 27.797 9.93 1 82.94 200 ASP B CA 1
ATOM 4099 C C . ASP B 1 200 ? 2.186 27.656 8.953 1 82.94 200 ASP B C 1
ATOM 4101 O O . ASP B 1 200 ? 2.656 28.641 8.391 1 82.94 200 ASP B O 1
ATOM 4105 N N . PHE B 1 201 ? 2.693 26.516 8.75 1 91.06 201 PHE B N 1
ATOM 4106 C CA . PHE B 1 201 ? 3.816 26.344 7.836 1 91.06 201 PHE B CA 1
ATOM 4107 C C . PHE B 1 201 ? 3.338 25.828 6.48 1 91.06 201 PHE B C 1
ATOM 4109 O O . PHE B 1 201 ? 3.135 24.625 6.309 1 91.06 201 PHE B O 1
ATOM 4116 N N . THR B 1 202 ? 3.213 26.766 5.504 1 94.38 202 THR B N 1
ATOM 4117 C CA . THR B 1 202 ? 2.615 26.438 4.211 1 94.38 202 THR B CA 1
ATOM 4118 C C . THR B 1 202 ? 3.674 26.438 3.111 1 94.38 202 THR B C 1
ATOM 4120 O O . THR B 1 202 ? 4.477 27.359 3.012 1 94.38 202 THR B O 1
ATOM 4123 N N . TYR B 1 203 ? 3.588 25.406 2.271 1 95.81 203 TYR B N 1
ATOM 4124 C CA . TYR B 1 203 ? 4.641 25.234 1.275 1 95.81 203 TYR B CA 1
ATOM 4125 C C . TYR B 1 203 ? 4.051 24.859 -0.078 1 95.81 203 TYR B C 1
ATOM 4127 O O . TYR B 1 203 ? 3.102 24.078 -0.153 1 95.81 203 TYR B O 1
ATOM 4135 N N . SER B 1 204 ? 4.648 25.438 -1.09 1 95.75 204 SER B N 1
ATOM 4136 C CA . SER B 1 204 ? 4.332 25.062 -2.465 1 95.75 204 SER B CA 1
ATOM 4137 C C . SER B 1 204 ? 5.211 23.906 -2.939 1 95.75 204 SER B C 1
ATOM 4139 O O . SER B 1 204 ? 6.152 23.516 -2.248 1 95.75 204 SER B O 1
ATOM 4141 N N . LYS B 1 205 ? 4.883 23.406 -4.129 1 95.38 205 LYS B N 1
ATOM 4142 C CA . LYS B 1 205 ? 5.727 22.375 -4.742 1 95.38 205 LYS B CA 1
ATOM 4143 C C . LYS B 1 205 ? 7.164 22.859 -4.895 1 95.38 205 LYS B C 1
ATOM 4145 O O . LYS B 1 205 ? 8.109 22.109 -4.648 1 95.38 205 LYS B O 1
ATOM 4150 N N . ASP B 1 206 ? 7.242 24.094 -5.285 1 92.94 206 ASP B N 1
ATOM 4151 C CA . ASP B 1 206 ? 8.555 24.688 -5.508 1 92.94 206 ASP B CA 1
ATOM 4152 C C . ASP B 1 206 ? 9.352 24.75 -4.203 1 92.94 206 ASP B C 1
ATOM 4154 O O . ASP B 1 206 ? 10.57 24.578 -4.203 1 92.94 206 ASP B O 1
ATOM 4158 N N . ASP B 1 207 ? 8.703 25.047 -3.17 1 92.62 207 ASP B N 1
ATOM 4159 C CA . ASP B 1 207 ? 9.375 25.094 -1.874 1 92.62 207 ASP B CA 1
ATOM 4160 C C . ASP B 1 207 ? 9.992 23.75 -1.513 1 92.62 207 ASP B C 1
ATOM 4162 O O . ASP B 1 207 ? 11.125 23.688 -1.029 1 92.62 207 ASP B O 1
ATOM 4166 N N . PHE B 1 208 ? 9.266 22.719 -1.76 1 92.75 208 PHE B N 1
ATOM 4167 C CA . PHE B 1 208 ? 9.781 21.375 -1.491 1 92.75 208 PHE B CA 1
ATOM 4168 C C . PHE B 1 208 ? 10.977 21.062 -2.379 1 92.75 208 PHE B C 1
ATOM 4170 O O . PHE B 1 208 ? 11.961 20.484 -1.921 1 92.75 208 PHE B O 1
ATOM 4177 N N . HIS B 1 209 ? 10.836 21.453 -3.592 1 90.56 209 HIS B N 1
ATOM 4178 C CA . HIS B 1 209 ? 11.93 21.234 -4.535 1 90.56 209 HIS B CA 1
ATOM 4179 C C . HIS B 1 209 ? 13.188 21.969 -4.098 1 90.56 209 HIS B C 1
ATOM 4181 O O . HIS B 1 209 ? 14.289 21.422 -4.164 1 90.56 209 HIS B O 1
ATOM 4187 N N . ARG B 1 210 ? 13.062 23.156 -3.666 1 88.62 210 ARG B N 1
ATOM 4188 C CA . ARG B 1 210 ? 14.188 23.984 -3.223 1 88.62 210 ARG B CA 1
ATOM 4189 C C . ARG B 1 210 ? 14.836 23.391 -1.974 1 88.62 210 ARG B C 1
ATOM 4191 O O . ARG B 1 210 ? 16 23.656 -1.693 1 88.62 210 ARG B O 1
ATOM 4198 N N . ALA B 1 211 ? 14.078 22.656 -1.275 1 87.75 211 ALA B N 1
ATOM 4199 C CA . ALA B 1 211 ? 14.602 22.047 -0.057 1 87.75 211 ALA B CA 1
ATOM 4200 C C . ALA B 1 211 ? 15.336 20.75 -0.369 1 87.75 211 ALA B C 1
ATOM 4202 O O . ALA B 1 211 ? 15.891 20.109 0.528 1 87.75 211 ALA B O 1
ATOM 4203 N N . GLY B 1 212 ? 15.266 20.328 -1.645 1 84.12 212 GLY B N 1
ATOM 4204 C CA . GLY B 1 212 ? 16.062 19.172 -2.047 1 84.12 212 GLY B CA 1
ATOM 4205 C C . GLY B 1 212 ? 15.234 17.922 -2.264 1 84.12 212 GLY B C 1
ATOM 4206 O O . GLY B 1 212 ? 15.789 16.844 -2.508 1 84.12 212 GLY B O 1
ATOM 4207 N N . LEU B 1 213 ? 13.953 17.984 -2.129 1 88.25 213 LEU B N 1
ATOM 4208 C CA . LEU B 1 213 ? 13.117 16.828 -2.389 1 88.25 213 LEU B CA 1
ATOM 4209 C C . LEU B 1 213 ? 12.969 16.594 -3.887 1 88.25 213 LEU B C 1
ATOM 4211 O O . LEU B 1 213 ? 12.906 17.531 -4.668 1 88.25 213 LEU B O 1
ATOM 4215 N N . GLN B 1 214 ? 12.945 15.359 -4.207 1 88.75 214 GLN B N 1
ATOM 4216 C CA . GLN B 1 214 ? 12.836 14.977 -5.613 1 88.75 214 GLN B CA 1
ATOM 4217 C C . GLN B 1 214 ? 11.406 15.156 -6.121 1 88.75 214 GLN B C 1
ATOM 4219 O O . GLN B 1 214 ? 10.445 14.922 -5.383 1 88.75 214 GLN B O 1
ATOM 4224 N N . VAL B 1 215 ? 11.32 15.461 -7.375 1 90.75 215 VAL B N 1
ATOM 4225 C CA . VAL B 1 215 ? 10.023 15.695 -8.008 1 90.75 215 VAL B CA 1
ATOM 4226 C C . VAL B 1 215 ? 9.203 14.406 -7.996 1 90.75 215 VAL B C 1
ATOM 4228 O O . VAL B 1 215 ? 7.98 14.445 -7.855 1 90.75 215 VAL B O 1
ATOM 4231 N N . GLU B 1 216 ? 9.82 13.297 -8.031 1 88.44 216 GLU B N 1
ATOM 4232 C CA . GLU B 1 216 ? 9.188 11.984 -8.031 1 88.44 216 GLU B CA 1
ATOM 4233 C C . GLU B 1 216 ? 8.5 11.703 -6.699 1 88.44 216 GLU B C 1
ATOM 4235 O O . GLU B 1 216 ? 7.664 10.805 -6.605 1 88.44 216 GLU B O 1
ATOM 4240 N N . PHE B 1 217 ? 8.906 12.484 -5.762 1 90.69 217 PHE B N 1
ATOM 4241 C CA . PHE B 1 217 ? 8.273 12.367 -4.457 1 90.69 217 PHE B CA 1
ATOM 4242 C C . PHE B 1 217 ? 7.238 13.469 -4.258 1 90.69 217 PHE B C 1
ATOM 4244 O O . PHE B 1 217 ? 6.16 13.234 -3.713 1 90.69 217 PHE B O 1
ATOM 4251 N N . ILE B 1 218 ? 7.504 14.633 -4.734 1 94.19 218 ILE B N 1
ATOM 4252 C CA . ILE B 1 218 ? 6.676 15.812 -4.52 1 94.19 218 ILE B CA 1
ATOM 4253 C C . ILE B 1 218 ? 5.34 15.648 -5.242 1 94.19 218 ILE B C 1
ATOM 4255 O O . ILE B 1 218 ? 4.277 15.828 -4.645 1 94.19 218 ILE B O 1
ATOM 4259 N N . ASN B 1 219 ? 5.375 15.234 -6.441 1 93.19 219 ASN B N 1
ATOM 4260 C CA . ASN B 1 219 ? 4.172 15.195 -7.262 1 93.19 219 ASN B CA 1
ATOM 4261 C C . ASN B 1 219 ? 3.143 14.219 -6.695 1 93.19 219 ASN B C 1
ATOM 4263 O O . ASN B 1 219 ? 1.975 14.57 -6.523 1 93.19 219 ASN B O 1
ATOM 4267 N N . PRO B 1 220 ? 3.602 13.07 -6.309 1 94.06 220 PRO B N 1
ATOM 4268 C CA . PRO B 1 220 ? 2.631 12.133 -5.746 1 94.06 220 PRO B CA 1
ATOM 4269 C C . PRO B 1 220 ? 1.994 12.641 -4.453 1 94.06 220 PRO B C 1
ATOM 4271 O O . PRO B 1 220 ? 0.817 12.383 -4.195 1 94.06 220 PRO B O 1
ATOM 4274 N N . ILE B 1 221 ? 2.715 13.344 -3.668 1 95.5 221 ILE B N 1
ATOM 4275 C CA . ILE B 1 221 ? 2.184 13.867 -2.41 1 95.5 221 ILE B CA 1
ATOM 4276 C C . ILE B 1 221 ? 1.076 14.875 -2.697 1 95.5 221 ILE B C 1
ATOM 4278 O O . ILE B 1 221 ? 0.028 14.859 -2.045 1 95.5 221 ILE B O 1
ATOM 4282 N N . PHE B 1 222 ? 1.296 15.711 -3.643 1 95.75 222 PHE B N 1
ATOM 4283 C CA . PHE B 1 222 ? 0.301 16.719 -3.977 1 95.75 222 PHE B CA 1
ATOM 4284 C C . PHE B 1 222 ? -0.911 16.094 -4.648 1 95.75 222 PHE B C 1
ATOM 4286 O O . PHE B 1 222 ? -2.047 16.516 -4.422 1 95.75 222 PHE B O 1
ATOM 4293 N N . GLU B 1 223 ? -0.662 15.094 -5.445 1 93.31 223 GLU B N 1
ATOM 4294 C CA . GLU B 1 223 ? -1.773 14.367 -6.055 1 93.31 223 GLU B CA 1
ATOM 4295 C C . GLU B 1 223 ? -2.623 13.672 -4.996 1 93.31 223 GLU B C 1
ATOM 4297 O O . GLU B 1 223 ? -3.854 13.703 -5.062 1 93.31 223 GLU B O 1
ATOM 4302 N N . PHE B 1 224 ? -1.965 13.125 -4.113 1 96.06 224 PHE B N 1
ATOM 4303 C CA . PHE B 1 224 ? -2.658 12.469 -3.008 1 96.06 224 PHE B CA 1
ATOM 4304 C C . PHE B 1 224 ? -3.465 13.484 -2.201 1 96.06 224 PHE B C 1
ATOM 4306 O O . PHE B 1 224 ? -4.613 13.219 -1.843 1 96.06 224 PHE B O 1
ATOM 4313 N N . SER B 1 225 ? -2.84 14.578 -1.951 1 97 225 SER B N 1
ATOM 4314 C CA . SER B 1 225 ? -3.506 15.617 -1.172 1 97 225 SER B CA 1
ATOM 4315 C C . SER B 1 225 ? -4.742 16.141 -1.893 1 97 225 SER B C 1
ATOM 4317 O O . SER B 1 225 ? -5.777 16.375 -1.268 1 97 225 SER B O 1
ATOM 4319 N N . ARG B 1 226 ? -4.633 16.297 -3.139 1 95.06 226 ARG B N 1
ATOM 4320 C CA . ARG B 1 226 ? -5.777 16.719 -3.936 1 95.06 226 ARG B CA 1
ATOM 4321 C C . ARG B 1 226 ? -6.906 15.695 -3.867 1 95.06 226 ARG B C 1
ATOM 4323 O O . ARG B 1 226 ? -8.078 16.062 -3.736 1 95.06 226 ARG B O 1
ATOM 4330 N N . ALA B 1 227 ? -6.543 14.492 -3.982 1 94.31 227 ALA B N 1
ATOM 4331 C CA . ALA B 1 227 ? -7.531 13.422 -3.934 1 94.31 227 ALA B CA 1
ATOM 4332 C C . ALA B 1 227 ? -8.219 13.367 -2.572 1 94.31 227 ALA B C 1
ATOM 4334 O O . ALA B 1 227 ? -9.422 13.141 -2.488 1 94.31 227 ALA B O 1
ATOM 4335 N N . MET B 1 228 ? -7.457 13.523 -1.546 1 96.69 228 MET B N 1
ATOM 4336 C CA . MET B 1 228 ? -8.016 13.508 -0.197 1 96.69 228 MET B CA 1
ATOM 4337 C C . MET B 1 228 ? -8.969 14.68 0.012 1 96.69 228 MET B C 1
ATOM 4339 O O . MET B 1 228 ? -10.008 14.539 0.659 1 96.69 228 MET B O 1
ATOM 4343 N N . ARG B 1 229 ? -8.57 15.781 -0.504 1 95.44 229 ARG B N 1
ATOM 4344 C CA . ARG B 1 229 ? -9.43 16.953 -0.401 1 95.44 229 ARG B CA 1
ATOM 4345 C C . ARG B 1 229 ? -10.766 16.719 -1.097 1 95.44 229 ARG B C 1
ATOM 4347 O O . ARG B 1 229 ? -11.812 17.109 -0.587 1 95.44 229 ARG B O 1
ATOM 4354 N N . ARG B 1 230 ? -10.742 16.109 -2.188 1 93.5 230 ARG B N 1
ATOM 4355 C CA . ARG B 1 230 ? -11.953 15.797 -2.945 1 93.5 230 ARG B CA 1
ATOM 4356 C C . ARG B 1 230 ? -12.867 14.867 -2.162 1 93.5 230 ARG B C 1
ATOM 4358 O O . ARG B 1 230 ? -14.094 14.961 -2.264 1 93.5 230 ARG B O 1
ATOM 4365 N N . LEU B 1 231 ? -12.281 13.977 -1.412 1 94.69 231 LEU B N 1
ATOM 4366 C CA . LEU B 1 231 ? -13.062 13.047 -0.602 1 94.69 231 LEU B CA 1
ATOM 4367 C C . LEU B 1 231 ? -13.781 13.781 0.526 1 94.69 231 LEU B C 1
ATOM 4369 O O . LEU B 1 231 ? -14.852 13.359 0.968 1 94.69 231 LEU B O 1
ATOM 4373 N N . GLY B 1 232 ? -13.195 14.828 1.063 1 95.25 232 GLY B N 1
ATOM 4374 C CA . GLY B 1 232 ? -13.836 15.664 2.062 1 95.25 232 GLY B CA 1
ATOM 4375 C C . GLY B 1 232 ? -14.133 14.93 3.357 1 95.25 232 GLY B C 1
ATOM 4376 O O . GLY B 1 232 ? -15.258 14.969 3.859 1 95.25 232 GLY B O 1
ATOM 4377 N N . LEU B 1 233 ? -13.078 14.281 3.889 1 97.19 233 LEU B N 1
ATOM 4378 C CA . LEU B 1 233 ? -13.266 13.523 5.117 1 97.19 233 LEU B CA 1
ATOM 4379 C C . LEU B 1 233 ? -13.461 14.453 6.309 1 97.19 233 LEU B C 1
ATOM 4381 O O . LEU B 1 233 ? -12.844 15.516 6.383 1 97.19 233 LEU B O 1
ATOM 4385 N N . ASP B 1 234 ? -14.359 14.055 7.215 1 96.81 234 ASP B N 1
ATOM 4386 C CA . ASP B 1 234 ? -14.492 14.797 8.469 1 96.81 234 ASP B CA 1
ATOM 4387 C C . ASP B 1 234 ? -13.516 14.266 9.516 1 96.81 234 ASP B C 1
ATOM 4389 O O . ASP B 1 234 ? -12.703 13.391 9.234 1 96.81 234 ASP B O 1
ATOM 4393 N N . ASP B 1 235 ? -13.562 14.82 10.719 1 96.31 235 ASP B N 1
ATOM 4394 C CA . ASP B 1 235 ? -12.586 14.523 11.758 1 96.31 235 ASP B CA 1
ATOM 4395 C C . ASP B 1 235 ? -12.68 13.07 12.203 1 96.31 235 ASP B C 1
ATOM 4397 O O . ASP B 1 235 ? -11.664 12.422 12.461 1 96.31 235 ASP B O 1
ATOM 4401 N N . ALA B 1 236 ? -13.859 12.602 12.359 1 97.88 236 ALA B N 1
ATOM 4402 C CA . ALA B 1 236 ? -14.055 11.219 12.781 1 97.88 236 ALA B CA 1
ATOM 4403 C C . ALA B 1 236 ? -13.516 10.242 11.734 1 97.88 236 ALA B C 1
ATOM 4405 O O . A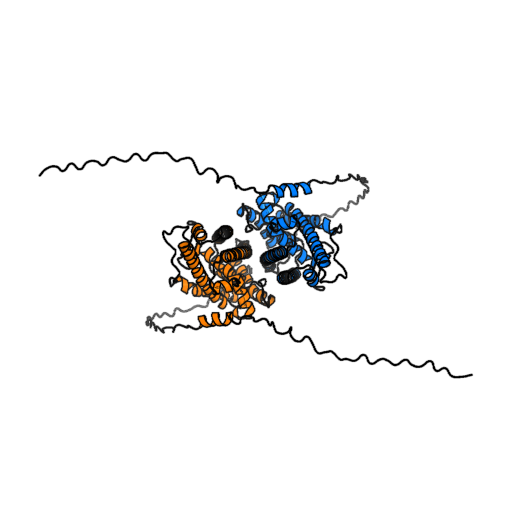LA B 1 236 ? -12.859 9.258 12.078 1 97.88 236 ALA B O 1
ATOM 4406 N N . GLU B 1 237 ? -13.797 10.5 10.453 1 98 237 GLU B N 1
ATOM 4407 C CA . GLU B 1 237 ? -13.305 9.664 9.359 1 98 237 GLU B CA 1
ATOM 4408 C C . GLU B 1 237 ? -11.781 9.648 9.328 1 98 237 GLU B C 1
ATOM 4410 O O . GLU B 1 237 ? -11.164 8.594 9.18 1 98 237 GLU B O 1
ATOM 4415 N N . TYR B 1 238 ? -11.195 10.82 9.5 1 97.69 238 TYR B N 1
ATOM 4416 C CA . TYR B 1 238 ? -9.742 10.906 9.531 1 97.69 238 TYR B CA 1
ATOM 4417 C C . TYR B 1 238 ? -9.18 10.109 10.703 1 97.69 238 TYR B C 1
ATOM 4419 O O . TYR B 1 238 ? -8.219 9.352 10.547 1 97.69 238 TYR B O 1
ATOM 4427 N N . ALA B 1 239 ? -9.75 10.352 11.844 1 97.81 239 ALA B N 1
ATOM 4428 C CA . ALA B 1 239 ? -9.25 9.688 13.047 1 97.81 239 ALA B CA 1
ATOM 4429 C C . ALA B 1 239 ? -9.328 8.164 12.906 1 97.81 239 ALA B C 1
ATOM 4431 O O . ALA B 1 239 ? -8.398 7.453 13.273 1 97.81 239 ALA B O 1
ATOM 4432 N N . LEU B 1 240 ? -10.422 7.668 12.406 1 98.56 240 LEU B N 1
ATOM 4433 C CA . LEU B 1 240 ? -10.602 6.234 12.203 1 98.56 240 LEU B CA 1
ATOM 4434 C C . LEU B 1 240 ? -9.633 5.699 11.156 1 98.56 240 LEU B C 1
ATOM 4436 O O . LEU B 1 240 ? -9.047 4.629 11.344 1 98.56 240 LEU B O 1
ATOM 4440 N N . LEU B 1 241 ? -9.492 6.422 10.078 1 98.44 241 LEU B N 1
ATOM 4441 C CA . LEU B 1 241 ? -8.57 6.016 9.023 1 98.44 241 LEU B CA 1
ATOM 4442 C C . LEU B 1 241 ? -7.145 5.926 9.555 1 98.44 241 LEU B C 1
ATOM 4444 O O . LEU B 1 241 ? -6.41 4.996 9.211 1 98.44 241 LEU B O 1
ATOM 4448 N N . ILE B 1 242 ? -6.754 6.84 10.352 1 98.38 242 ILE B N 1
ATOM 4449 C CA . ILE B 1 242 ? -5.426 6.855 10.953 1 98.38 242 ILE B CA 1
ATOM 4450 C C . ILE B 1 242 ? -5.266 5.652 11.883 1 98.38 242 ILE B C 1
ATOM 4452 O O . ILE B 1 242 ? -4.234 4.977 11.859 1 98.38 242 ILE B O 1
ATOM 4456 N N . ALA B 1 243 ? -6.258 5.406 12.68 1 98.62 243 ALA B N 1
ATOM 4457 C CA . ALA B 1 243 ? -6.199 4.254 13.578 1 98.62 243 ALA B CA 1
ATOM 4458 C C . ALA B 1 243 ? -6.062 2.953 12.797 1 98.62 243 ALA B C 1
ATOM 4460 O O . ALA B 1 243 ? -5.266 2.084 13.156 1 98.62 243 ALA B O 1
ATOM 4461 N N . ILE B 1 244 ? -6.832 2.809 11.734 1 98.62 244 ILE B N 1
ATOM 4462 C CA . ILE B 1 244 ? -6.746 1.633 10.875 1 98.62 244 ILE B CA 1
ATOM 4463 C C . ILE B 1 244 ? -5.332 1.513 10.305 1 98.62 244 ILE B C 1
ATOM 4465 O O . ILE B 1 244 ? -4.766 0.419 10.266 1 98.62 244 ILE B O 1
ATOM 4469 N N . ASN B 1 245 ? -4.789 2.605 9.875 1 98.44 245 ASN B N 1
ATOM 4470 C CA . ASN B 1 245 ? -3.447 2.641 9.305 1 98.44 245 ASN B CA 1
ATOM 4471 C C . ASN B 1 245 ? -2.395 2.205 10.32 1 98.44 245 ASN B C 1
ATOM 4473 O O . ASN B 1 245 ? -1.416 1.548 9.961 1 98.44 245 ASN B O 1
ATOM 4477 N N . ILE B 1 246 ? -2.58 2.607 11.539 1 98.38 246 ILE B N 1
ATOM 4478 C CA . ILE B 1 246 ? -1.631 2.266 12.594 1 98.38 246 ILE B CA 1
ATOM 4479 C C . ILE B 1 246 ? -1.592 0.75 12.781 1 98.38 246 ILE B C 1
ATOM 4481 O O . ILE B 1 246 ? -0.514 0.156 12.852 1 98.38 246 ILE B O 1
ATOM 4485 N N . PHE B 1 247 ? -2.738 0.172 12.789 1 98.25 247 PHE B N 1
ATOM 4486 C CA . PHE B 1 247 ? -2.834 -1.259 13.047 1 98.25 247 PHE B CA 1
ATOM 4487 C C . PHE B 1 247 ? -2.758 -2.055 11.75 1 98.25 247 PHE B C 1
ATOM 4489 O O . PHE B 1 247 ? -3.723 -2.719 11.367 1 98.25 247 PHE B O 1
ATOM 4496 N N . SER B 1 248 ? -1.658 -2.014 11.125 1 96.62 248 SER B N 1
ATOM 4497 C CA . SER B 1 248 ? -1.391 -2.805 9.93 1 96.62 248 SER B CA 1
ATOM 4498 C C . SER B 1 248 ? -0.452 -3.967 10.234 1 96.62 248 SER B C 1
ATOM 4500 O O . SER B 1 248 ? 0.741 -3.764 10.469 1 96.62 248 SER B O 1
ATOM 4502 N N . ALA B 1 249 ? -0.963 -5.125 10.102 1 94.62 249 ALA B N 1
ATOM 4503 C CA . ALA B 1 249 ? -0.256 -6.324 10.547 1 94.62 249 ALA B CA 1
ATOM 4504 C C . ALA B 1 249 ? 0.843 -6.711 9.555 1 94.62 249 ALA B C 1
ATOM 4506 O O . ALA B 1 249 ? 1.742 -7.484 9.891 1 94.62 249 ALA B O 1
ATOM 4507 N N . ASP B 1 250 ? 0.834 -6.211 8.391 1 91.44 250 ASP B N 1
ATOM 4508 C CA . ASP B 1 250 ? 1.748 -6.613 7.328 1 91.44 250 ASP B CA 1
ATOM 4509 C C . ASP B 1 250 ? 3.033 -5.789 7.367 1 91.44 250 ASP B C 1
ATOM 4511 O O . ASP B 1 250 ? 3.83 -5.824 6.426 1 91.44 250 ASP B O 1
ATOM 4515 N N . ARG B 1 251 ? 3.203 -5.07 8.414 1 92 251 ARG B N 1
ATOM 4516 C CA . ARG B 1 251 ? 4.41 -4.258 8.539 1 92 251 ARG B CA 1
ATOM 4517 C C . ARG B 1 251 ? 5.625 -5.129 8.836 1 92 251 ARG B C 1
ATOM 4519 O O . ARG B 1 251 ? 5.512 -6.164 9.492 1 92 251 ARG B O 1
ATOM 4526 N N . PRO B 1 252 ? 6.805 -4.629 8.359 1 86.62 252 PRO B N 1
ATOM 4527 C CA . PRO B 1 252 ? 8.023 -5.383 8.664 1 86.62 252 PRO B CA 1
ATOM 4528 C C . PRO B 1 252 ? 8.273 -5.512 10.164 1 86.62 252 PRO B C 1
ATOM 4530 O O . PRO B 1 252 ? 8.07 -4.555 10.914 1 86.62 252 PRO B O 1
ATOM 4533 N N . ASN B 1 253 ? 8.656 -6.703 10.633 1 87.25 253 ASN B N 1
ATOM 4534 C CA . ASN B 1 253 ? 9.164 -6.98 11.969 1 87.25 253 ASN B CA 1
ATOM 4535 C C . ASN B 1 253 ? 8.039 -7.055 12.992 1 87.25 253 ASN B C 1
ATOM 4537 O O . ASN B 1 253 ? 8.289 -7.051 14.203 1 87.25 253 ASN B O 1
ATOM 4541 N N . VAL B 1 254 ? 6.848 -7.035 12.516 1 93.56 254 VAL B N 1
ATOM 4542 C CA . VAL B 1 254 ? 5.746 -7.273 13.445 1 93.56 254 VAL B CA 1
ATOM 4543 C C . VAL B 1 254 ? 5.812 -8.703 13.969 1 93.56 254 VAL B C 1
ATOM 4545 O O . VAL B 1 254 ? 5.918 -9.656 13.188 1 93.56 254 VAL B O 1
ATOM 4548 N N . GLN B 1 255 ? 5.68 -8.82 15.305 1 94 255 GLN B N 1
ATOM 4549 C CA . GLN B 1 255 ? 5.859 -10.117 15.945 1 94 255 GLN B CA 1
ATOM 4550 C C . GLN B 1 255 ? 4.535 -10.875 16.047 1 94 255 GLN B C 1
ATOM 4552 O O . GLN B 1 255 ? 4.5 -12.094 15.898 1 94 255 GLN B O 1
ATOM 4557 N N . GLU B 1 256 ? 3.5 -10.18 16.297 1 95.69 256 GLU B N 1
ATOM 4558 C CA . GLU B 1 256 ? 2.193 -10.812 16.469 1 95.69 256 GLU B CA 1
ATOM 4559 C C . GLU B 1 256 ? 1.177 -10.25 15.469 1 95.69 256 GLU B C 1
ATOM 4561 O O . GLU B 1 256 ? 0.229 -9.562 15.867 1 95.69 256 GLU B O 1
ATOM 4566 N N . PRO B 1 257 ? 1.221 -10.672 14.273 1 94.06 257 PRO B N 1
ATOM 4567 C CA . PRO B 1 257 ? 0.347 -10.109 13.242 1 94.06 257 PRO B CA 1
ATOM 4568 C C . PRO B 1 257 ? -1.132 -10.383 13.516 1 94.06 257 PRO B C 1
ATOM 4570 O O . PRO B 1 257 ? -1.977 -9.523 13.25 1 94.06 257 PRO B O 1
ATOM 4573 N N . SER B 1 258 ? -1.442 -11.539 14.062 1 94.25 258 SER B N 1
ATOM 4574 C CA . SER B 1 258 ? -2.838 -11.875 14.328 1 94.25 258 SER B CA 1
ATOM 4575 C C . SER B 1 258 ? -3.439 -10.938 15.367 1 94.25 258 SER B C 1
ATOM 4577 O O . SER B 1 258 ? -4.602 -10.539 15.258 1 94.25 258 SER B O 1
ATOM 4579 N N . ARG B 1 259 ? -2.631 -10.633 16.297 1 97.19 259 ARG B N 1
ATOM 4580 C CA . ARG B 1 259 ? -3.09 -9.719 17.344 1 97.19 259 ARG B CA 1
ATOM 4581 C C . ARG B 1 259 ? -3.311 -8.312 16.781 1 97.19 259 ARG B C 1
ATOM 4583 O O . ARG B 1 259 ? -4.309 -7.664 17.109 1 97.19 259 ARG B O 1
ATOM 4590 N N . VAL B 1 260 ? -2.422 -7.859 15.961 1 97.56 260 VAL B N 1
ATOM 4591 C CA . VAL B 1 260 ? -2.539 -6.539 15.352 1 97.56 260 VAL B CA 1
ATOM 4592 C C . VAL B 1 260 ? -3.791 -6.484 14.477 1 97.56 260 VAL B C 1
ATOM 4594 O O . VAL B 1 260 ? -4.531 -5.5 14.508 1 97.56 260 VAL B O 1
ATOM 4597 N N . GLU B 1 261 ? -4.059 -7.52 13.758 1 94.88 261 GLU B N 1
ATOM 4598 C CA . GLU B 1 261 ? -5.246 -7.594 12.914 1 94.88 261 GLU B CA 1
ATOM 4599 C C . GLU B 1 261 ? -6.523 -7.535 13.742 1 94.88 261 GLU B C 1
ATOM 4601 O O . GLU B 1 261 ? -7.496 -6.887 13.352 1 94.88 261 GLU B O 1
ATOM 4606 N N . ALA B 1 262 ? -6.438 -8.219 14.82 1 96.44 262 ALA B N 1
ATOM 4607 C CA . ALA B 1 262 ? -7.598 -8.227 15.711 1 96.44 262 ALA B CA 1
ATOM 4608 C C . ALA B 1 262 ? -7.883 -6.836 16.266 1 96.44 262 ALA B C 1
ATOM 4610 O O . ALA B 1 262 ? -9.039 -6.465 16.469 1 96.44 262 ALA B O 1
ATOM 4611 N N . LEU B 1 263 ? -6.859 -6.125 16.516 1 98.06 263 LEU B N 1
ATOM 4612 C CA . LEU B 1 263 ? -7 -4.777 17.047 1 98.06 263 LEU B CA 1
ATOM 4613 C C . LEU B 1 263 ? -7.48 -3.811 15.977 1 98.06 263 LEU B C 1
ATOM 4615 O O . LEU B 1 263 ? -8.102 -2.791 16.281 1 98.06 263 LEU B O 1
ATOM 4619 N N . GLN B 1 264 ? -7.246 -4.125 14.75 1 97.81 264 GLN B N 1
ATOM 4620 C CA . GLN B 1 264 ? -7.621 -3.25 13.641 1 97.81 264 GLN B CA 1
ATOM 4621 C C . GLN B 1 264 ? -9.109 -3.365 13.336 1 97.81 264 GLN B C 1
ATOM 4623 O O . GLN B 1 264 ? -9.75 -2.381 12.953 1 97.81 264 GLN B O 1
ATOM 4628 N N . GLN B 1 265 ? -9.664 -4.5 13.523 1 96.56 265 GLN B N 1
ATOM 4629 C CA . GLN B 1 265 ? -10.977 -4.879 13.016 1 96.56 265 GLN B CA 1
ATOM 4630 C C . GLN B 1 265 ? -12.062 -3.969 13.578 1 96.56 265 GLN B C 1
ATOM 4632 O O . GLN B 1 265 ? -12.938 -3.502 12.844 1 96.56 265 GLN B O 1
ATOM 4637 N N . PRO B 1 266 ? -12 -3.664 14.859 1 97.38 266 PRO B N 1
ATOM 4638 C CA . PRO B 1 266 ? -13.055 -2.799 15.383 1 97.38 266 PRO B CA 1
ATOM 4639 C C . PRO B 1 266 ? -13.055 -1.411 14.75 1 97.38 266 PRO B C 1
ATOM 4641 O O . PRO B 1 266 ? -14.117 -0.803 14.586 1 97.38 266 PRO B O 1
ATOM 4644 N N . TYR B 1 267 ? -11.93 -0.947 14.414 1 98.38 267 TYR B N 1
ATOM 4645 C CA . TYR B 1 267 ? -11.844 0.367 13.789 1 98.38 267 TYR B CA 1
ATOM 4646 C C . TYR B 1 267 ? -12.398 0.329 12.367 1 98.38 267 TYR B C 1
ATOM 4648 O O . TYR B 1 267 ? -13.047 1.274 11.922 1 98.38 267 TYR B O 1
ATOM 4656 N N . VAL B 1 268 ? -12.117 -0.733 11.641 1 97.62 268 VAL B N 1
ATOM 4657 C CA . VAL B 1 268 ? -12.672 -0.91 10.297 1 97.62 268 VAL B CA 1
ATOM 4658 C C . VAL B 1 268 ? -14.195 -0.976 10.367 1 97.62 268 VAL B C 1
ATOM 4660 O O . VAL B 1 268 ? -14.883 -0.334 9.578 1 97.62 268 VAL B O 1
ATOM 4663 N N . GLU B 1 269 ? -14.648 -1.667 11.336 1 96.69 269 GLU B N 1
ATOM 4664 C CA . GLU B 1 269 ? -16.094 -1.783 11.516 1 96.69 269 GLU B CA 1
ATOM 4665 C C . GLU B 1 269 ? -16.719 -0.43 11.852 1 96.69 269 GLU B C 1
ATOM 4667 O O . GLU B 1 269 ? -17.781 -0.097 11.344 1 96.69 269 GLU B O 1
ATOM 4672 N N . ALA B 1 270 ? -16.062 0.234 12.68 1 97.94 270 ALA B N 1
ATOM 4673 C CA . ALA B 1 270 ? -16.578 1.543 13.078 1 97.94 270 ALA B CA 1
ATOM 4674 C C . ALA B 1 270 ? -16.609 2.5 11.891 1 97.94 270 ALA B C 1
ATOM 4676 O O . ALA B 1 270 ? -17.578 3.248 11.719 1 97.94 270 ALA B O 1
ATOM 4677 N N . LEU B 1 271 ? -15.578 2.475 11.086 1 98 271 LEU B N 1
ATOM 4678 C CA . LEU B 1 271 ? -15.555 3.348 9.914 1 98 271 LEU B CA 1
ATOM 4679 C C . LEU B 1 271 ? -16.656 2.973 8.93 1 98 271 LEU B C 1
ATOM 4681 O O . LEU B 1 271 ? -17.312 3.85 8.359 1 98 271 LEU B O 1
ATOM 4685 N N . LEU B 1 272 ? -16.781 1.711 8.758 1 95.69 272 LEU B N 1
ATOM 4686 C CA . LEU B 1 272 ? -17.844 1.229 7.883 1 95.69 272 LEU B CA 1
ATOM 4687 C C . LEU B 1 272 ? -19.203 1.712 8.375 1 95.69 272 LEU B C 1
ATOM 4689 O O . LEU B 1 272 ? -19.969 2.299 7.609 1 95.69 272 LEU B O 1
ATOM 4693 N N . SER B 1 273 ? -19.516 1.502 9.648 1 95.88 273 SER B N 1
ATOM 4694 C CA . SER B 1 273 ? -20.781 1.899 10.234 1 95.88 273 SER B CA 1
ATOM 4695 C C . SER B 1 273 ? -20.969 3.412 10.172 1 95.88 273 SER B C 1
ATOM 4697 O O . SER B 1 273 ? -22.047 3.896 9.812 1 95.88 273 SER B O 1
ATOM 4699 N N . TYR B 1 274 ? -19.938 4.086 10.5 1 97.38 274 TYR B N 1
ATOM 4700 C CA . TYR B 1 274 ? -19.984 5.543 10.531 1 97.38 274 TYR B CA 1
ATOM 4701 C C . TYR B 1 274 ? -20.344 6.105 9.164 1 97.38 274 TYR B C 1
ATOM 4703 O O . TYR B 1 274 ? -21.188 6.992 9.047 1 97.38 274 TYR B O 1
ATOM 4711 N N . THR B 1 275 ? -19.734 5.621 8.148 1 95.12 275 THR B N 1
ATOM 4712 C CA . THR B 1 275 ? -19.953 6.113 6.793 1 95.12 275 THR B CA 1
ATOM 4713 C C . THR B 1 275 ? -21.359 5.77 6.305 1 95.12 275 THR B C 1
ATOM 4715 O O . THR B 1 275 ? -21.984 6.566 5.605 1 95.12 275 THR B O 1
ATOM 4718 N N . ARG B 1 276 ? -21.781 4.641 6.648 1 92.62 276 ARG B N 1
ATOM 4719 C CA . ARG B 1 276 ? -23.109 4.211 6.238 1 92.62 276 ARG B CA 1
ATOM 4720 C C . ARG B 1 276 ? -24.188 5.09 6.875 1 92.62 276 ARG B C 1
ATOM 4722 O O . ARG B 1 276 ? -25.219 5.355 6.262 1 92.62 276 ARG B O 1
ATOM 4729 N N . ILE B 1 277 ? -23.906 5.5 8.016 1 95.19 277 ILE B N 1
ATOM 4730 C CA . ILE B 1 277 ? -24.875 6.289 8.758 1 95.19 277 ILE B CA 1
ATOM 4731 C C . ILE B 1 277 ? -24.828 7.746 8.305 1 95.19 277 ILE B C 1
ATOM 4733 O O . ILE B 1 277 ? -25.859 8.359 8.047 1 95.19 277 ILE B O 1
ATOM 4737 N N . LYS B 1 278 ? -23.672 8.266 8.156 1 94.44 278 LYS B N 1
ATOM 4738 C CA . LYS B 1 278 ? -23.5 9.688 7.867 1 94.44 278 LYS B CA 1
ATOM 4739 C C . LYS B 1 278 ? -23.719 9.977 6.387 1 94.44 278 LYS B C 1
ATOM 4741 O O . LYS B 1 278 ? -24.172 11.062 6.023 1 94.44 278 LYS B O 1
ATOM 4746 N N . ARG B 1 279 ? -23.328 9.062 5.543 1 93.25 279 ARG B N 1
ATOM 4747 C CA . ARG B 1 279 ? -23.438 9.227 4.098 1 93.25 279 ARG B CA 1
ATOM 4748 C C . ARG B 1 279 ? -24.062 8 3.447 1 93.25 279 ARG B C 1
ATOM 4750 O O . ARG B 1 279 ? -23.438 7.344 2.611 1 93.25 279 ARG B O 1
ATOM 4757 N N . PRO B 1 280 ? -25.344 7.773 3.717 1 90.25 280 PRO B N 1
ATOM 4758 C CA . PRO B 1 280 ? -26 6.543 3.254 1 90.25 280 PRO B CA 1
ATOM 4759 C C . PRO B 1 280 ? -26.094 6.469 1.732 1 90.25 280 PRO B C 1
ATOM 4761 O O . PRO B 1 280 ? -26.172 5.375 1.167 1 90.25 280 PRO B O 1
ATOM 4764 N N . GLN B 1 281 ? -25.969 7.574 1.062 1 91.19 281 GLN B N 1
ATOM 4765 C CA . GLN B 1 281 ? -26.172 7.586 -0.383 1 91.19 281 GLN B CA 1
ATOM 4766 C C . GLN B 1 281 ? -24.859 7.285 -1.115 1 91.19 281 GLN B C 1
ATOM 4768 O O . GLN B 1 281 ? -24.875 6.953 -2.301 1 91.19 281 GLN B O 1
ATOM 4773 N N . ASP B 1 282 ? -23.828 7.488 -0.448 1 92.5 282 ASP B N 1
ATOM 4774 C CA . ASP B 1 282 ? -22.516 7.246 -1.06 1 92.5 282 ASP B CA 1
ATOM 4775 C C . ASP B 1 282 ? -21.953 5.895 -0.63 1 92.5 282 ASP B C 1
ATOM 4777 O O . ASP B 1 282 ? -21.062 5.828 0.22 1 92.5 282 ASP B O 1
ATOM 4781 N N . ARG B 1 283 ? -22.328 4.879 -1.312 1 87.5 283 ARG B N 1
ATOM 4782 C CA . ARG B 1 283 ? -21.969 3.514 -0.937 1 87.5 283 ARG B CA 1
ATOM 4783 C C . ARG B 1 283 ? -20.469 3.258 -1.16 1 87.5 283 ARG B C 1
ATOM 4785 O O . ARG B 1 283 ? -19.906 2.309 -0.609 1 87.5 283 ARG B O 1
ATOM 4792 N N . LEU B 1 284 ? -19.859 4.051 -1.977 1 92.44 284 LEU B N 1
ATOM 4793 C CA . LEU B 1 284 ? -18.469 3.787 -2.322 1 92.44 284 LEU B CA 1
ATOM 4794 C C . LEU B 1 284 ? -17.531 4.66 -1.495 1 92.44 284 LEU B C 1
ATOM 4796 O O . LEU B 1 284 ? -16.312 4.594 -1.661 1 92.44 284 LEU B O 1
ATOM 4800 N N . ARG B 1 285 ? -18.094 5.406 -0.604 1 94.94 285 ARG B N 1
ATOM 4801 C CA . ARG B 1 285 ? -17.25 6.285 0.205 1 94.94 285 ARG B CA 1
ATOM 4802 C 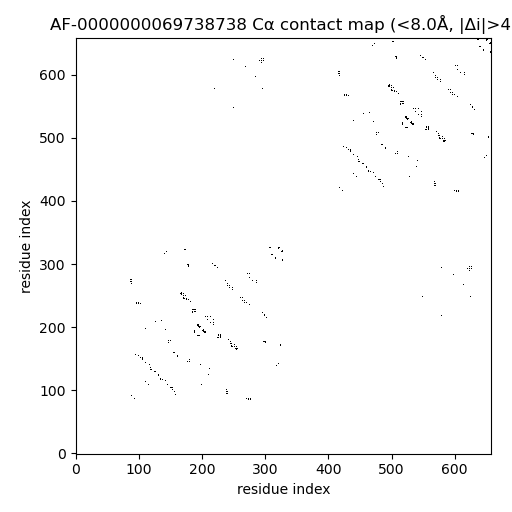C . ARG B 1 285 ? -16.266 5.477 1.044 1 94.94 285 ARG B C 1
ATOM 4804 O O . ARG B 1 285 ? -15.07 5.762 1.048 1 94.94 285 ARG B O 1
ATOM 4811 N N . PHE B 1 286 ? -16.828 4.441 1.688 1 96.25 286 PHE B N 1
ATOM 4812 C CA . PHE B 1 286 ? -16.016 3.611 2.559 1 96.25 286 PHE B CA 1
ATOM 4813 C C . PHE B 1 286 ? -14.906 2.922 1.766 1 96.25 286 PHE B C 1
ATOM 4815 O O . PHE B 1 286 ? -13.727 3.027 2.113 1 96.25 286 PHE B O 1
ATOM 4822 N N . PRO B 1 287 ? -15.18 2.264 0.664 1 95.25 287 PRO B N 1
ATOM 4823 C CA . PRO B 1 287 ? -14.109 1.664 -0.142 1 95.25 287 PRO B CA 1
ATOM 4824 C C . PRO B 1 287 ? -13.117 2.695 -0.663 1 95.25 287 PRO B C 1
ATOM 4826 O O . PRO B 1 287 ? -11.914 2.41 -0.752 1 95.25 287 PRO B O 1
ATOM 4829 N N . ARG B 1 288 ? -13.539 3.812 -1.022 1 95.25 288 ARG B N 1
ATOM 4830 C CA . ARG B 1 288 ? -12.633 4.855 -1.503 1 95.25 288 ARG B CA 1
ATOM 4831 C C . ARG B 1 288 ? -11.648 5.27 -0.416 1 95.25 288 ARG B C 1
ATOM 4833 O O . ARG B 1 288 ? -10.477 5.535 -0.698 1 95.25 288 ARG B O 1
ATOM 4840 N N . MET B 1 289 ? -12.133 5.297 0.791 1 96.88 289 MET B N 1
ATOM 4841 C CA . MET B 1 289 ? -11.258 5.637 1.912 1 96.88 289 MET B CA 1
ATOM 4842 C C . MET B 1 289 ? -10.211 4.551 2.131 1 96.88 289 MET B C 1
ATOM 4844 O O . MET B 1 289 ? -9.031 4.852 2.34 1 96.88 289 MET B O 1
ATOM 4848 N N . LEU B 1 290 ? -10.664 3.334 2.047 1 96.25 290 LEU B N 1
ATOM 4849 C CA . LEU B 1 290 ? -9.734 2.227 2.25 1 96.25 290 LEU B CA 1
ATOM 4850 C C . LEU B 1 290 ? -8.672 2.205 1.158 1 96.25 290 LEU B C 1
ATOM 4852 O O . LEU B 1 290 ? -7.508 1.894 1.427 1 96.25 290 LEU B O 1
ATOM 4856 N N . MET B 1 291 ? -9.094 2.592 0.018 1 95.5 291 MET B N 1
ATOM 4857 C CA . MET B 1 291 ? -8.172 2.582 -1.108 1 95.5 291 MET B CA 1
ATOM 4858 C C . MET B 1 291 ? -7.094 3.65 -0.938 1 95.5 291 MET B C 1
ATOM 4860 O O . MET B 1 291 ? -6.012 3.547 -1.517 1 95.5 291 MET B O 1
ATOM 4864 N N . LYS B 1 292 ? -7.398 4.652 -0.184 1 97.25 292 LYS B N 1
ATOM 4865 C CA . LYS B 1 292 ? -6.383 5.664 0.097 1 97.25 292 LYS B CA 1
ATOM 4866 C C . LYS B 1 292 ? -5.262 5.09 0.956 1 97.25 292 LYS B C 1
ATOM 4868 O O . LYS B 1 292 ? -4.137 5.598 0.935 1 97.25 292 LYS B O 1
ATOM 4873 N N . LEU B 1 293 ? -5.566 4.035 1.715 1 97.44 293 LEU B N 1
ATOM 4874 C CA . LEU B 1 293 ? -4.516 3.35 2.459 1 97.44 293 LEU B CA 1
ATOM 4875 C C . LEU B 1 293 ? -3.531 2.676 1.51 1 97.44 293 LEU B C 1
ATOM 4877 O O . LEU B 1 293 ? -2.332 2.621 1.789 1 97.44 293 LEU B O 1
ATOM 4881 N N . VAL B 1 294 ? -4.047 2.201 0.403 1 95.75 294 VAL B N 1
ATOM 4882 C CA . VAL B 1 294 ? -3.184 1.613 -0.617 1 95.75 294 VAL B CA 1
ATOM 4883 C C . VAL B 1 294 ? -2.264 2.686 -1.197 1 95.75 294 VAL B C 1
ATOM 4885 O O . VAL B 1 294 ? -1.057 2.471 -1.327 1 95.75 294 VAL B O 1
ATOM 4888 N N . SER B 1 295 ? -2.84 3.791 -1.465 1 95.75 295 SER B N 1
ATOM 4889 C CA . SER B 1 295 ? -2.064 4.914 -1.981 1 95.75 295 SER B CA 1
ATOM 4890 C C . SER B 1 295 ? -0.995 5.352 -0.986 1 95.75 295 SER B C 1
ATOM 4892 O O . SER B 1 295 ? 0.11 5.73 -1.381 1 95.75 295 SER B O 1
ATOM 4894 N N . LEU B 1 296 ? -1.328 5.34 0.23 1 97.06 296 LEU B N 1
ATOM 4895 C CA . LEU B 1 296 ? -0.382 5.734 1.269 1 97.06 296 LEU B CA 1
ATOM 4896 C C . LEU B 1 296 ? 0.814 4.789 1.301 1 97.06 296 LEU B C 1
ATOM 4898 O O . LEU B 1 296 ? 1.949 5.223 1.511 1 97.06 296 LEU B O 1
ATOM 4902 N N . ARG B 1 297 ? 0.521 3.541 1.074 1 95.5 297 ARG B N 1
ATOM 4903 C CA . ARG B 1 297 ? 1.613 2.574 1.027 1 95.5 297 ARG B CA 1
ATOM 4904 C C . ARG B 1 297 ? 2.549 2.861 -0.143 1 95.5 297 ARG B C 1
ATOM 4906 O O . ARG B 1 297 ? 3.768 2.721 -0.019 1 95.5 297 ARG B O 1
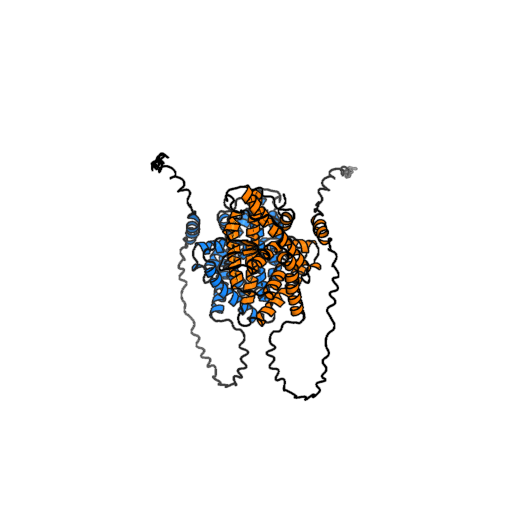ATOM 4913 N N . THR B 1 298 ? 1.984 3.211 -1.224 1 93.94 298 THR B N 1
ATOM 4914 C CA . THR B 1 298 ? 2.789 3.602 -2.377 1 93.94 298 THR B CA 1
ATOM 4915 C C . THR B 1 298 ? 3.66 4.809 -2.043 1 93.94 298 THR B C 1
ATOM 4917 O O . THR B 1 298 ? 4.859 4.812 -2.33 1 93.94 298 THR B O 1
ATOM 4920 N N . LEU B 1 299 ? 3.064 5.758 -1.441 1 94.75 299 LEU B N 1
ATOM 4921 C CA . LEU B 1 299 ? 3.781 6.977 -1.08 1 94.75 299 LEU B CA 1
ATOM 4922 C C . LEU B 1 299 ? 4.891 6.676 -0.079 1 94.75 299 LEU B C 1
ATOM 4924 O O . LEU B 1 299 ? 5.957 7.301 -0.121 1 94.75 299 LEU B O 1
ATOM 4928 N N . SER B 1 300 ? 4.582 5.766 0.802 1 93.69 300 SER B N 1
ATOM 4929 C CA . SER B 1 300 ? 5.59 5.359 1.774 1 93.69 300 SER B CA 1
ATOM 4930 C C . SER B 1 300 ? 6.82 4.777 1.084 1 93.69 300 SER B C 1
ATOM 4932 O O . SER B 1 300 ? 7.953 5.043 1.491 1 93.69 300 SER B O 1
ATOM 4934 N N . SER B 1 301 ? 6.617 4.012 0.068 1 88.69 301 SER B N 1
ATOM 4935 C CA . SER B 1 301 ? 7.719 3.438 -0.695 1 88.69 301 SER B CA 1
ATOM 4936 C C . SER B 1 301 ? 8.523 4.52 -1.404 1 88.69 301 SER B C 1
ATOM 4938 O O . SER B 1 301 ? 9.758 4.473 -1.422 1 88.69 301 SER B O 1
ATOM 4940 N N . VAL B 1 302 ? 7.875 5.445 -1.975 1 89.56 302 VAL B N 1
ATOM 4941 C CA . VAL B 1 302 ? 8.531 6.562 -2.65 1 89.56 302 VAL B CA 1
ATOM 4942 C C . VAL B 1 302 ? 9.32 7.387 -1.638 1 89.56 302 VAL B C 1
ATOM 4944 O O . VAL B 1 302 ? 10.414 7.875 -1.941 1 89.56 302 VAL B O 1
ATOM 4947 N N . HIS B 1 303 ? 8.734 7.551 -0.491 1 90.88 303 HIS B N 1
ATOM 4948 C CA . HIS B 1 303 ? 9.422 8.258 0.585 1 90.88 303 HIS B CA 1
ATOM 4949 C C . HIS B 1 303 ? 10.719 7.551 0.974 1 90.88 303 HIS B C 1
ATOM 4951 O O . HIS B 1 303 ? 11.734 8.203 1.232 1 90.88 303 HIS B O 1
ATOM 4957 N N . SER B 1 304 ? 10.648 6.262 1.049 1 86.31 304 SER B N 1
ATOM 4958 C CA . SER B 1 304 ? 11.844 5.488 1.374 1 86.31 304 SER B CA 1
ATOM 4959 C C . SER B 1 304 ? 12.945 5.719 0.346 1 86.31 304 SER B C 1
ATOM 4961 O O . SER B 1 304 ? 14.125 5.82 0.701 1 86.31 304 SER B O 1
ATOM 4963 N N . GLU B 1 305 ? 12.57 5.797 -0.875 1 83.38 305 GLU B N 1
ATOM 4964 C CA . GLU B 1 305 ? 13.523 6.094 -1.936 1 83.38 305 GLU B CA 1
ATOM 4965 C C . GLU B 1 305 ? 14.102 7.5 -1.783 1 83.38 305 GLU B C 1
ATOM 4967 O O . GLU B 1 305 ? 15.289 7.723 -2.027 1 83.38 305 GLU B O 1
ATOM 4972 N N . GLN B 1 306 ? 13.258 8.391 -1.422 1 86.44 306 GLN B N 1
ATOM 4973 C CA . GLN B 1 306 ? 13.695 9.766 -1.188 1 86.44 306 GLN B CA 1
ATOM 4974 C C . GLN B 1 306 ? 14.711 9.836 -0.054 1 86.44 306 GLN B C 1
ATOM 4976 O O . GLN B 1 306 ? 15.711 10.547 -0.155 1 86.44 306 GLN B O 1
ATOM 4981 N N . VAL B 1 307 ? 14.477 9.172 1.004 1 85.44 307 VAL B N 1
ATOM 4982 C CA . VAL B 1 307 ? 15.367 9.172 2.158 1 85.44 307 VAL B CA 1
ATOM 4983 C C . VAL B 1 307 ? 16.703 8.531 1.782 1 85.44 307 VAL B C 1
ATOM 4985 O O . VAL B 1 307 ? 17.766 8.992 2.209 1 85.44 307 VAL B O 1
ATOM 4988 N N . PHE B 1 308 ? 16.641 7.555 0.962 1 79.88 308 PHE B N 1
ATOM 4989 C CA . PHE B 1 308 ? 17.859 6.902 0.471 1 79.88 308 PHE B CA 1
ATOM 4990 C C . PHE B 1 308 ? 18.672 7.859 -0.388 1 79.88 308 PHE B C 1
ATOM 4992 O O . PHE B 1 308 ? 19.906 7.887 -0.296 1 79.88 308 PHE B O 1
ATOM 4999 N N . ALA B 1 309 ? 18 8.555 -1.195 1 79.81 309 ALA B N 1
ATOM 5000 C CA . ALA B 1 309 ? 18.672 9.531 -2.053 1 79.81 309 ALA B CA 1
ATOM 5001 C C . ALA B 1 309 ? 19.359 10.609 -1.225 1 79.81 309 ALA B C 1
ATOM 5003 O O . ALA B 1 309 ? 20.438 11.07 -1.575 1 79.81 309 ALA B O 1
ATOM 5004 N N . LEU B 1 310 ? 18.688 11.023 -0.192 1 79.75 310 LEU B N 1
ATOM 5005 C CA . LEU B 1 310 ? 19.266 12.023 0.7 1 79.75 310 LEU B CA 1
ATOM 5006 C C . LEU B 1 310 ? 20.531 11.484 1.371 1 79.75 310 LEU B C 1
ATOM 5008 O O . LEU B 1 310 ? 21.5 12.219 1.547 1 79.75 310 LEU B O 1
ATOM 5012 N N . ARG B 1 311 ? 20.578 10.266 1.654 1 76.81 311 ARG B N 1
ATOM 5013 C CA . ARG B 1 311 ? 21.75 9.641 2.256 1 76.81 311 ARG B CA 1
ATOM 5014 C C . ARG B 1 311 ? 22.922 9.617 1.278 1 76.81 311 ARG B C 1
ATOM 5016 O O . ARG B 1 311 ? 24.062 9.828 1.675 1 76.81 311 ARG B O 1
ATOM 5023 N N . LEU B 1 312 ? 22.625 9.414 0.132 1 71.81 312 LEU B N 1
ATOM 5024 C CA . LEU B 1 312 ? 23.672 9.383 -0.891 1 71.81 312 LEU B CA 1
ATOM 5025 C C . LEU B 1 312 ? 24.266 10.766 -1.1 1 71.81 312 LEU B C 1
ATOM 5027 O O . LEU B 1 312 ? 25.422 10.883 -1.512 1 71.81 312 LEU B O 1
ATOM 5031 N N . GLN B 1 313 ? 23.516 11.703 -0.753 1 73.5 313 GLN B N 1
ATOM 5032 C CA . GLN B 1 313 ? 24 13.078 -0.87 1 73.5 313 GLN B CA 1
ATOM 5033 C C . GLN B 1 313 ? 24.656 13.539 0.423 1 73.5 313 GLN B C 1
ATOM 5035 O O . GLN B 1 313 ? 24.938 14.727 0.594 1 73.5 313 GLN B O 1
ATOM 5040 N N . ASP B 1 314 ? 24.828 12.602 1.305 1 68.81 314 ASP B N 1
ATOM 5041 C CA . ASP B 1 314 ? 25.5 12.82 2.582 1 68.81 314 ASP B CA 1
ATOM 5042 C C . ASP B 1 314 ? 24.719 13.797 3.457 1 68.81 314 ASP B C 1
ATOM 5044 O O . ASP B 1 314 ? 25.312 14.586 4.191 1 68.81 314 ASP B O 1
ATOM 5048 N N . LYS B 1 315 ? 23.516 13.812 3.232 1 72.69 315 LYS B N 1
ATOM 5049 C CA . LYS B 1 315 ? 22.672 14.578 4.156 1 72.69 315 LYS B CA 1
ATOM 5050 C C . LYS B 1 315 ? 22.359 13.766 5.41 1 72.69 315 LYS B C 1
ATOM 5052 O O . LYS B 1 315 ? 21.844 12.648 5.32 1 72.69 315 LYS B O 1
ATOM 5057 N N . LYS B 1 316 ? 22.766 14.297 6.512 1 72.25 316 LYS B N 1
ATOM 5058 C CA . LYS B 1 316 ? 22.562 13.586 7.77 1 72.25 316 LYS B CA 1
ATOM 5059 C C . LYS B 1 316 ? 21.203 13.906 8.367 1 72.25 316 LYS B C 1
ATOM 5061 O O . LYS B 1 316 ? 20.828 15.07 8.516 1 72.25 316 LYS B O 1
ATOM 5066 N N . LEU B 1 317 ? 20.438 12.836 8.594 1 74.19 317 LEU B N 1
ATOM 5067 C CA . LEU B 1 317 ? 19.156 12.992 9.25 1 74.19 317 LEU B CA 1
ATOM 5068 C C . LEU B 1 317 ? 19.312 13 10.766 1 74.19 317 LEU B C 1
ATOM 5070 O O . LEU B 1 317 ? 20.188 12.32 11.305 1 74.19 317 LEU B O 1
ATOM 5074 N N . PRO B 1 318 ? 18.516 13.828 11.352 1 72.44 318 PRO B N 1
ATOM 5075 C CA . PRO B 1 318 ? 18.5 13.75 12.812 1 72.44 318 PRO B CA 1
ATOM 5076 C C . PRO B 1 318 ? 18.188 12.352 13.328 1 72.44 318 PRO B C 1
ATOM 5078 O O . PRO B 1 318 ? 17.531 11.57 12.641 1 72.44 318 PRO B O 1
ATOM 5081 N N . PRO B 1 319 ? 18.734 12.078 14.523 1 67.25 319 PRO B N 1
ATOM 5082 C CA . PRO B 1 319 ? 18.656 10.727 15.078 1 67.25 319 PRO B CA 1
ATOM 5083 C C . PRO B 1 319 ? 17.219 10.18 15.109 1 67.25 319 PRO B C 1
ATOM 5085 O O . PRO B 1 319 ? 17 9.016 14.789 1 67.25 319 PRO B O 1
ATOM 5088 N N . LEU B 1 320 ? 16.297 10.914 15.445 1 67.5 320 LEU B N 1
ATOM 5089 C CA . LEU B 1 320 ? 14.93 10.43 15.539 1 67.5 320 LEU B CA 1
ATOM 5090 C C . LEU B 1 320 ? 14.414 9.992 14.18 1 67.5 320 LEU B C 1
ATOM 5092 O O . LEU B 1 320 ? 13.828 8.914 14.047 1 67.5 320 LEU B O 1
ATOM 5096 N N . LEU B 1 321 ? 14.664 10.836 13.227 1 76.88 321 LEU B N 1
ATOM 5097 C CA . LEU B 1 321 ? 14.188 10.516 11.891 1 76.88 321 LEU B CA 1
ATOM 5098 C C . LEU B 1 321 ? 14.945 9.32 11.312 1 76.88 321 LEU B C 1
ATOM 5100 O O . LEU B 1 321 ? 14.359 8.484 10.625 1 76.88 321 LEU B O 1
ATOM 5104 N N . SER B 1 322 ? 16.234 9.281 11.68 1 69 322 SER B N 1
ATOM 5105 C CA . SER B 1 322 ? 17.047 8.141 11.234 1 69 322 SER B CA 1
ATOM 5106 C C . SER B 1 322 ? 16.531 6.836 11.828 1 69 322 SER B C 1
ATOM 5108 O O . SER B 1 322 ? 16.531 5.805 11.156 1 69 322 SER B O 1
ATOM 5110 N N . GLU B 1 323 ? 16.047 6.969 13 1 65.25 323 GLU B N 1
ATOM 5111 C CA . GLU B 1 323 ? 15.523 5.789 13.672 1 65.25 323 GLU B CA 1
ATOM 5112 C C . GLU B 1 323 ? 14.156 5.395 13.109 1 65.25 323 GLU B C 1
ATOM 5114 O O . GLU B 1 323 ? 13.938 4.23 12.766 1 65.25 323 GLU B O 1
ATOM 5119 N N . ILE B 1 324 ? 13.375 6.324 12.906 1 61.66 324 ILE B N 1
ATOM 5120 C CA . ILE B 1 324 ? 12 6.047 12.508 1 61.66 324 ILE B CA 1
ATOM 5121 C C . ILE B 1 324 ? 11.961 5.578 11.055 1 61.66 324 ILE B C 1
ATOM 5123 O O . ILE B 1 324 ? 11.172 4.703 10.695 1 61.66 324 ILE B O 1
ATOM 5127 N N . TRP B 1 325 ? 12.898 6.125 10.422 1 71.62 325 TRP B N 1
ATOM 5128 C CA . TRP B 1 325 ? 12.852 5.801 9 1 71.62 325 TRP B CA 1
ATOM 5129 C C . TRP B 1 325 ? 13.977 4.844 8.625 1 71.62 325 TRP B C 1
ATOM 5131 O O . TRP B 1 325 ? 14.25 4.629 7.438 1 71.62 325 TRP B O 1
ATOM 5141 N N . ASP B 1 326 ? 14.586 4.211 9.578 1 62.78 326 ASP B N 1
ATOM 5142 C CA . ASP B 1 326 ? 15.57 3.141 9.461 1 62.78 326 ASP B CA 1
ATOM 5143 C C . ASP B 1 326 ? 16.719 3.547 8.547 1 62.78 326 ASP B C 1
ATOM 5145 O O . ASP B 1 326 ? 17.109 2.791 7.648 1 62.78 326 ASP B O 1
ATOM 5149 N N . VAL B 1 327 ? 17.141 4.691 8.734 1 58.38 327 VAL B N 1
ATOM 5150 C CA . VAL B 1 327 ? 18.328 5.156 8.031 1 58.38 327 VAL B CA 1
ATOM 5151 C C . VAL B 1 327 ? 19.547 5.02 8.938 1 58.38 327 VAL B C 1
ATOM 5153 O O . VAL B 1 327 ? 19.656 5.707 9.953 1 58.38 327 VAL B O 1
ATOM 5156 N N . HIS B 1 328 ? 20.266 3.838 8.922 1 52 328 HIS B N 1
ATOM 5157 C CA . HIS B 1 328 ? 21.391 3.627 9.812 1 52 328 HIS B CA 1
ATOM 5158 C C . HIS B 1 328 ? 22.688 4.137 9.18 1 52 328 HIS B C 1
ATOM 5160 O O . HIS B 1 328 ? 22.891 3.994 7.973 1 52 328 HIS B O 1
ATOM 5166 N N . GLU B 1 329 ? 23.375 5.094 9.773 1 48.28 329 GLU B N 1
ATOM 5167 C CA . GLU B 1 329 ? 24.703 5.574 9.383 1 48.28 329 GLU B CA 1
ATOM 5168 C C . GLU B 1 329 ? 25.734 4.457 9.445 1 48.28 329 GLU B C 1
ATOM 5170 O O . GLU B 1 329 ? 25.625 3.539 10.258 1 48.28 329 GLU B O 1
#

Solvent-accessible surface area (backbone atoms only — not comparable to full-at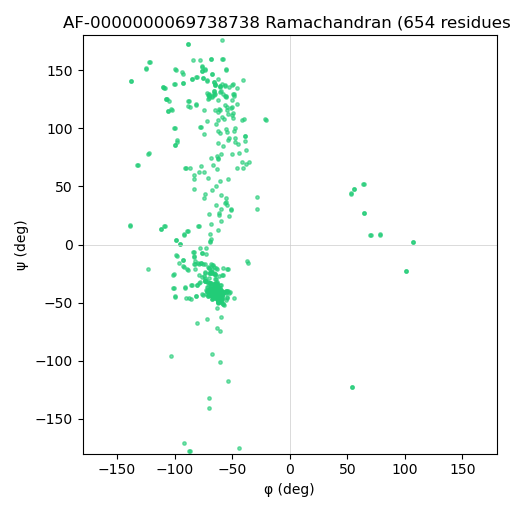om values): 38977 Å² total; per-residue (Å²): 136,83,80,78,80,80,77,80,81,77,83,81,80,82,77,84,70,90,73,75,73,90,66,77,82,68,70,85,61,80,78,67,78,71,56,66,64,52,56,64,46,57,72,63,58,71,66,73,80,77,76,72,81,70,85,80,73,86,68,73,86,78,84,69,82,74,78,79,76,80,73,84,70,82,72,79,82,77,78,71,76,72,73,73,68,79,67,79,50,69,68,46,50,51,49,44,51,49,43,39,51,40,50,53,59,38,46,39,60,50,55,70,41,80,72,90,51,56,63,74,70,74,91,54,57,81,80,35,65,68,41,28,52,34,32,36,48,20,52,49,46,51,48,50,53,51,46,52,31,50,53,54,31,47,65,66,39,87,66,45,72,76,46,56,69,62,36,46,50,29,31,45,40,63,27,46,64,42,48,51,50,51,55,28,20,72,46,45,37,79,87,77,53,26,40,28,46,83,66,80,46,71,39,41,68,64,54,47,44,60,36,66,48,53,65,84,47,51,53,57,52,53,53,48,19,52,53,48,51,72,66,61,70,53,64,58,56,48,38,35,51,47,52,34,55,44,35,47,40,76,42,73,77,46,78,54,38,69,60,33,42,59,62,18,47,60,38,51,51,39,46,48,52,49,41,49,56,77,38,63,84,48,77,57,52,54,59,53,54,57,50,47,52,36,45,36,47,50,48,46,51,44,47,52,51,50,55,51,52,38,46,75,67,68,51,82,65,56,68,67,56,20,60,41,64,68,52,78,132,135,90,71,88,72,83,76,80,83,78,80,79,81,83,77,83,68,90,72,75,71,92,68,78,83,70,68,86,63,81,78,66,79,72,57,65,64,55,57,64,50,56,71,63,60,74,67,73,79,76,75,70,79,65,79,71,76,80,79,80,87,80,87,76,81,76,80,82,81,86,73,82,68,80,74,75,78,75,77,67,73,70,75,70,69,79,68,80,49,71,68,46,50,52,50,44,51,49,42,40,52,39,49,53,58,38,46,39,60,52,55,71,40,80,73,91,52,56,63,72,69,74,91,54,56,83,80,35,66,67,40,30,49,33,31,35,47,18,52,49,45,51,49,51,55,52,46,52,32,49,52,54,31,47,65,67,38,89,66,44,73,75,46,56,70,62,36,45,50,28,31,47,41,64,28,45,63,40,47,50,49,52,54,27,22,72,47,44,37,80,89,79,54,27,39,29,46,84,64,81,46,70,39,40,69,65,53,46,43,60,35,68,50,53,66,86,46,50,53,56,52,54,52,48,20,52,52,47,50,71,67,59,69,52,64,57,55,48,40,36,51,48,52,36,54,44,36,47,40,78,43,74,75,47,78,55,37,70,59,33,43,60,62,18,47,62,38,52,50,40,46,49,51,50,40,49,56,76,38,65,84,48,78,57,51,55,59,53,55,56,49,47,51,35,46,36,48,49,49,48,51,43,47,52,50,50,56,51,53,40,46,74,68,68,50,83,65,55,68,66,58,20,59,42,65,67,50,80,130

InterPro domains:
  IPR000536 Nuclear hormone receptor, ligand-binding domain [PF00104] (131-312)
  IPR000536 Nuclear hormone receptor, ligand-binding domain [PS51843] (91-329)
  IPR000536 Nuclear hormone receptor, ligand-binding domain [SM00430] (141-300)
  IPR001723 Nuclear hormone receptor [PR00398] (142-163)
  IPR001723 Nuclear hormone receptor [PR00398] (163-179)
  IPR001723 Nuclear hormone receptor [PR00398] (231-246)
  IPR001723 Nuclear hormone receptor [PR00398] (288-305)
  IPR023257 Liver X receptor [PR02034] (196-211)
  IPR023257 Liver X receptor [PR02034] (223-236)
  IPR023257 Liver X receptor [PR02034] (298-315)
  IPR035500 Nuclear hormone receptor-like domain superfamily [G3DSA:1.10.565.10] (86-329)
  IPR035500 Nuclear hormone receptor-like domain superfamily [SSF48508] (88-327)
  IPR050234 Nuclear hormone receptor family NR1 subfamily [PTHR24082] (82-326)

Sequence (658 aa):
MSQAPMGLAQPAAWSPQTQQRSQSASERRARHPRCWATSCAAYVGTRPPASTTTCSAVGSSSASGPRASPGGSDGGGQGSGDGEGIRLTDAQERMIHQLVTAQLQCNKRSFSDQPKVTPWPLGADPQSRDARQQRFAHFTELAIISVQEIVDFAKQVPGFLELGREDQIALLKASTIEIMLLETARRYNHETECITFLKDFTYSKDDFHRAGLQVEFINPIFEFSRAMRRLGLDDAEYALLIAINIFSADRPNVQEPSRVEALQQPYVEALLSYTRIKRPQDRLRFPRMLMKLVSLRTLSSVHSEQVFALRLQDKKLPPLLSEIWDVHEMSQAPMGLAQPAAWSPQTQQRSQSASERRARHPRCWATSCAAYVGTRPPASTTTCSAVGSSSASGPRASPGGSDGGGQGSGDGEGIRLTDAQERMIHQLVTAQLQCNKRSFSDQPKVTPWPLGADPQSRDARQQRFAHFTELAIISVQEIVDFAKQVPGFLELGREDQIALLKASTIEIMLLETARRYNHETECITFLKDFTYSKDDFHRAGLQVEFINPIFEFSRAMRRLGLDDAEYALLIAINIFSADRPNVQEPSRVEALQQPYVEALLSYTRIKRPQDRLRFPRMLMKLVSLRTLSSVHSEQVFALRLQDKKLPPLLSEIWDVHE

Nearest PDB structures (foldseek):
  6k9g-assembly1_A  TM=9.753E-01  e=5.854E-30  Homo sapiens
  3l0e-assembly1_A  TM=9.704E-01  e=4.884E-29  Homo sapiens
  1pq6-assembly1_B  TM=9.794E-01  e=5.828E-29  Homo sapiens
  4nqa-assembly1_B  TM=9.048E-01  e=3.139E-29  Homo sapiens
  2acl-assembly1_B  TM=9.724E-01  e=5.038E-26  Mus musculus